Protein AF-0000000086528457 (afdb_homodimer)

Foldseek 3Di:
DPPPDPDALLQVLLVVVLVCDLVPVADAFGFDDDLVVSCVVSVHDSLSPLLNLLLCVVQPQWDADAQPGIGGHPCSNPPSPDSVQQAHRLLVLLVVLLVLLLQLQLLLLQQDDPVLLVLLVVLLVQLLVCLVVWHHSLVSVLVNSLSSNVSSPDVVSSVVNNVSSVSCPRNSNVLLVVLQDHSVLSVVLSVLSVQLSVCSVVSHSNSNSVSSSVSSVSVSVSSSCSPRPYNDD/DPPPDPDALLVVLLVVVLVCDLVPVADAFGFDPDLVVSCVVSVHDSLSPLLNLLLCVVQPQWDADAQPGIGGHPCSNPPSPDSVQQAHRLLVLLVVLLVLLLQLQLLLLQQDDPVLLVLLVVLLVQLLVCLVVWHHSLVSVLVNSLSSNVSSPDVVSSVVNNVSSVSCPRNSNVLLVVLQDHSVLSVVLSVLSVQLSVCSVVSHSNSNSVSSSVSSVSVSVSSSCSPRPHNDD

Organism: NCBI:txid488447

Sequence (466 aa):
MKSTEPKRLYQSVAAQIVALIRQGEFAIGERLPPERELALTLGVSRPSLREALIALEIGGQIEIRMGSGVYVRDTAADAVGPMATLGDSPSELMQARAAVEGSVAALAAARMTAAMLERLRRTVQRMKRLAEAGKSPVEADRQFHMLIAEAAGNSVLTRFVGELFDSRHDPIATAMRGHAENPQTWTAAVREHEDVLLALQAGDPIAAQTAIRAHLRASEARWIEGGLKADPDMKSTEPKRLYQSVAAQIVALIRQGEFAIGERLPPERELALTLGVSRPSLREALIALEIGGQIEIRMGSGVYVRDTAADAVGPMATLGDSPSELMQARAAVEGSVAALAAARMTAAMLERLRRTVQRMKRLAEAGKSPVEADRQFHMLIAEAAGNSVLTRFVGELFDSRHDPIATAMRGHAENPQTWTAAVREHEDVLLALQAGDPIAAQTAIRAHLRASEARWIEGGLKADPD

Nearest PDB structures (foldseek):
  9jpj-assembly2_D  TM=5.327E-01  e=5.223E-10  Achromobacter denitrificans NBRC 15125
  4p9f-assembly1_A  TM=5.935E-01  e=1.271E-08  Escherichia coli UMEA 3718-1
  9jpj-assembly2_C  TM=5.599E-01  e=1.542E-08  Achromobacter denitrificans NBRC 15125
  9jpl-assembly1_B  TM=8.697E-01  e=1.796E-05  Achromobacter denitrificans NBRC 15125
  4p9f-assembly1_B  TM=6.238E-01  e=2.204E-07  Escherichia coli UMEA 3718-1

Secondary structure (DSSP, 8-state):
--------HHHHHHHHHHHHHHTTSS-TTPBPPPHHHHHHHHT--HHHHHHHHHHHHHHTSEEEETTTEEEE-GGGGS----GGGG-S-HHHHHHHHHHHHHHHHHHHHTT--HHHHHHHHHHHHHHHHHHHTT---HHHHHHHHHHHHHHTT-HHHHHHHHHHHHGGGSHHHHHHHHTT-SHHHHHHHHHHHHHHHHHHHTT-HHHHHHHHHHHHHHHHHHHHHTT------/--------HHHHHHHHHHHHHHTTSS-TTPBPPPHHHHHHHHT--HHHHHHHHHHHHHHTSEEEETTTEEEE-GGGGS----GGGG-S-HHHHHHHHHHHHHHHHHHHHTT--HHHHHHHHHHHHHHHHHHHTT---HHHHHHHHHHHHHHTT-HHHHHHHHHHHHGGGSHHHHHHHHTT-SHHHHHHHHHHHHHHHHHHHTT-HHHHHHHHHHHHHHHHHHHHHSS------

Structure (mmCIF, N/CA/C/O backbone):
data_AF-0000000086528457-model_v1
#
loop_
_entity.id
_entity.type
_entity.pdbx_description
1 polymer 'FadR family transcriptional regulator'
#
loop_
_atom_site.group_PDB
_atom_site.id
_atom_site.type_symbol
_atom_site.label_atom_id
_atom_site.label_alt_id
_atom_site.label_comp_id
_atom_site.label_asym_id
_atom_site.label_entity_id
_atom_site.label_seq_id
_atom_site.pdbx_PDB_ins_code
_atom_site.Cartn_x
_atom_site.Cartn_y
_atom_site.Cartn_z
_atom_site.occupancy
_atom_site.B_iso_or_equiv
_atom_site.auth_seq_id
_atom_site.auth_comp_id
_atom_site.auth_asym_id
_atom_site.auth_atom_id
_atom_site.pdbx_PDB_model_num
ATOM 1 N N . MET A 1 1 ? 18.906 8.922 -15.633 1 23.92 1 MET A N 1
ATOM 2 C CA . MET A 1 1 ? 19.156 7.496 -15.422 1 23.92 1 MET A CA 1
ATOM 3 C C . MET A 1 1 ? 17.859 6.738 -15.219 1 23.92 1 MET A C 1
ATOM 5 O O . MET A 1 1 ? 17.078 7.055 -14.312 1 23.92 1 MET A O 1
ATOM 9 N N . LYS A 1 2 ? 17.297 6.141 -16.203 1 33.25 2 LYS A N 1
ATOM 10 C CA . LYS A 1 2 ? 16.016 5.449 -16.25 1 33.25 2 LYS A CA 1
ATOM 11 C C . LYS A 1 2 ? 15.891 4.438 -15.109 1 33.25 2 LYS A C 1
ATOM 13 O O . LYS A 1 2 ? 16.75 3.578 -14.938 1 33.25 2 LYS A O 1
ATOM 18 N N . SER A 1 3 ? 15.531 4.754 -13.992 1 39.88 3 SER A N 1
ATOM 19 C CA . SER A 1 3 ? 15.297 3.898 -12.836 1 39.88 3 SER A CA 1
ATOM 20 C C . SER A 1 3 ? 14.797 2.521 -13.258 1 39.88 3 SER A C 1
ATOM 22 O O . SER A 1 3 ? 13.695 2.391 -13.789 1 39.88 3 SER A O 1
ATOM 24 N N . THR A 1 4 ? 15.57 1.703 -13.836 1 40.81 4 THR A N 1
ATOM 25 C CA . THR A 1 4 ? 15.188 0.39 -14.344 1 40.81 4 THR A CA 1
ATOM 26 C C . THR A 1 4 ? 14.492 -0.427 -13.25 1 40.81 4 THR A C 1
ATOM 28 O O . THR A 1 4 ? 15.039 -0.622 -12.172 1 40.81 4 THR A O 1
ATOM 31 N N . GLU A 1 5 ? 13.266 -0.284 -13.148 1 50.72 5 GLU A N 1
ATOM 32 C CA . GLU A 1 5 ? 12.5 -1.122 -12.227 1 50.72 5 GLU A CA 1
ATOM 33 C C . GLU A 1 5 ? 13.07 -2.537 -12.164 1 50.72 5 GLU A C 1
ATOM 35 O O . GLU A 1 5 ? 13.438 -3.107 -13.195 1 50.72 5 GLU A O 1
ATOM 40 N N . PRO A 1 6 ? 13.68 -2.973 -11.07 1 54.28 6 PRO A N 1
ATOM 41 C CA . PRO A 1 6 ? 14.203 -4.336 -10.969 1 54.28 6 PRO A CA 1
ATOM 42 C C . PRO A 1 6 ? 13.312 -5.367 -11.648 1 54.28 6 PRO A C 1
ATOM 44 O O . PRO A 1 6 ? 12.086 -5.258 -11.594 1 54.28 6 PRO A O 1
ATOM 47 N N . LYS A 1 7 ? 13.859 -6.07 -12.523 1 63.34 7 LYS A N 1
ATOM 48 C CA . LYS A 1 7 ? 13.148 -7.105 -13.266 1 63.34 7 LYS A CA 1
ATOM 49 C C . LYS A 1 7 ? 12.438 -8.07 -12.328 1 63.34 7 LYS A C 1
ATOM 51 O O . LYS A 1 7 ? 13.023 -8.547 -11.352 1 63.34 7 LYS A O 1
ATOM 56 N N . ARG A 1 8 ? 11.188 -8.297 -12.617 1 80.69 8 ARG A N 1
ATOM 57 C CA . ARG A 1 8 ? 10.391 -9.266 -11.875 1 80.69 8 ARG A CA 1
ATOM 58 C C . ARG A 1 8 ? 10.906 -10.688 -12.094 1 80.69 8 ARG A C 1
ATOM 60 O O . ARG A 1 8 ? 11.344 -11.031 -13.195 1 80.69 8 ARG A O 1
ATOM 67 N N . LEU A 1 9 ? 10.969 -11.383 -11.125 1 83.75 9 LEU A N 1
ATOM 68 C CA . LEU A 1 9 ? 11.586 -12.711 -11.133 1 83.75 9 LEU A CA 1
ATOM 69 C C . LEU A 1 9 ? 11.047 -13.562 -12.273 1 83.75 9 LEU A C 1
ATOM 71 O O . LEU A 1 9 ? 11.805 -14.25 -12.953 1 83.75 9 LEU A O 1
ATOM 75 N N . TYR A 1 10 ? 9.75 -13.523 -12.516 1 88 10 TYR A N 1
ATOM 76 C CA . TYR A 1 10 ? 9.195 -14.391 -13.547 1 88 10 TYR A CA 1
ATOM 77 C C . TYR A 1 10 ? 9.727 -14.008 -14.93 1 88 10 TYR A C 1
ATOM 79 O O . TYR A 1 10 ? 9.82 -14.859 -15.812 1 88 10 TYR A O 1
ATOM 87 N N . GLN A 1 11 ? 10.141 -12.734 -15.094 1 87.75 11 GLN A N 1
ATOM 88 C CA . GLN A 1 11 ? 10.703 -12.289 -16.359 1 87.75 11 GLN A CA 1
ATOM 89 C C . GLN A 1 11 ? 12.07 -12.914 -16.609 1 87.75 11 GLN A C 1
ATOM 91 O O . GLN A 1 11 ? 12.383 -13.328 -17.719 1 87.75 11 GLN A O 1
ATOM 96 N N . SER A 1 12 ? 12.82 -12.953 -15.57 1 89.19 12 SER A N 1
ATOM 97 C CA . SER A 1 12 ? 14.133 -13.578 -15.672 1 89.19 12 SER A CA 1
ATOM 98 C C . SER A 1 12 ? 14.016 -15.078 -15.938 1 89.19 12 SER A C 1
ATOM 100 O O . SER A 1 12 ? 14.766 -15.633 -16.734 1 89.19 12 SER A O 1
ATOM 102 N N . VAL A 1 13 ? 13.125 -15.68 -15.305 1 92.19 13 VAL A N 1
ATOM 103 C CA . VAL A 1 13 ? 12.898 -17.109 -15.477 1 92.19 13 VAL A CA 1
ATOM 104 C C . VAL A 1 13 ? 12.438 -17.391 -16.906 1 92.19 13 VAL A C 1
ATOM 106 O O . VAL A 1 13 ? 12.93 -18.312 -17.547 1 92.19 13 VAL A O 1
ATOM 109 N N . ALA A 1 14 ? 11.555 -16.562 -17.391 1 91.06 14 ALA A N 1
ATOM 110 C CA . ALA A 1 14 ? 11.062 -16.688 -18.75 1 91.06 14 ALA A CA 1
ATOM 111 C C . ALA A 1 14 ? 12.195 -16.547 -19.766 1 91.06 14 ALA A C 1
ATOM 113 O O . ALA A 1 14 ? 12.289 -17.312 -20.734 1 91.06 14 ALA A O 1
ATOM 114 N N . ALA A 1 15 ? 13 -15.57 -19.5 1 89.5 15 ALA A N 1
ATOM 115 C CA . ALA A 1 15 ? 14.133 -15.328 -20.391 1 89.5 15 ALA A CA 1
ATOM 116 C C . ALA A 1 15 ? 15.086 -16.531 -20.406 1 89.5 15 ALA A C 1
ATOM 118 O O . ALA A 1 15 ? 15.641 -16.875 -21.438 1 89.5 15 ALA A O 1
ATOM 119 N N . GLN A 1 16 ? 15.258 -17.109 -19.312 1 91.25 16 GLN A N 1
ATOM 120 C CA . GLN A 1 16 ? 16.109 -18.281 -19.219 1 91.25 16 GLN A CA 1
ATOM 121 C C . GLN A 1 16 ? 15.531 -19.453 -20 1 91.25 16 GLN A C 1
ATOM 123 O O . GLN A 1 16 ? 16.266 -20.188 -20.672 1 91.25 16 GLN A O 1
ATOM 128 N N . ILE A 1 17 ? 14.328 -19.625 -19.891 1 91.94 17 ILE A N 1
ATOM 129 C CA . ILE A 1 17 ? 13.664 -20.703 -20.594 1 91.94 17 ILE A CA 1
ATOM 130 C C . ILE A 1 17 ? 13.797 -20.5 -22.094 1 91.94 17 ILE A C 1
ATOM 132 O O . ILE A 1 17 ? 14.125 -21.422 -22.844 1 91.94 17 ILE A O 1
ATOM 136 N N . VAL A 1 18 ? 13.602 -19.297 -22.516 1 90.56 18 VAL A N 1
ATOM 137 C CA . VAL A 1 18 ? 13.719 -18.969 -23.938 1 90.56 18 VAL A CA 1
ATOM 138 C C . VAL A 1 18 ? 15.148 -19.219 -24.406 1 90.56 18 VAL A C 1
ATOM 140 O O . VAL A 1 18 ? 15.359 -19.719 -25.516 1 90.56 18 VAL A O 1
ATOM 143 N N . ALA A 1 19 ? 16.047 -18.844 -23.594 1 90.5 19 ALA A N 1
ATOM 144 C CA . ALA A 1 19 ? 17.453 -19.078 -23.938 1 90.5 19 ALA A CA 1
ATOM 145 C C . ALA A 1 19 ? 17.734 -20.578 -24.109 1 90.5 19 ALA A C 1
ATOM 147 O O . ALA A 1 19 ? 18.453 -20.984 -25.016 1 90.5 19 ALA A O 1
ATOM 148 N N . LEU A 1 20 ? 17.156 -21.359 -23.266 1 89.88 20 LEU A N 1
ATOM 149 C CA . LEU A 1 20 ? 17.328 -22.812 -23.359 1 89.88 20 LEU A CA 1
ATOM 150 C C . LEU A 1 20 ? 16.672 -23.359 -24.625 1 89.88 20 LEU A C 1
ATOM 152 O O . LEU A 1 20 ? 17.203 -24.266 -25.25 1 89.88 20 LEU A O 1
ATOM 156 N N . ILE A 1 21 ? 15.625 -22.781 -24.984 1 88.75 21 ILE A N 1
ATOM 157 C CA . ILE A 1 21 ? 14.938 -23.172 -26.219 1 88.75 21 ILE A CA 1
ATOM 158 C C . ILE A 1 21 ? 15.805 -22.812 -27.422 1 88.75 21 ILE A C 1
ATOM 160 O O . ILE A 1 21 ? 16 -23.641 -28.312 1 88.75 21 ILE A O 1
ATOM 164 N N . ARG A 1 22 ? 16.328 -21.688 -27.375 1 88.38 22 ARG A N 1
ATOM 165 C CA . ARG A 1 22 ? 17.125 -21.188 -28.484 1 88.38 22 ARG A CA 1
ATOM 166 C C . ARG A 1 22 ? 18.422 -22 -28.625 1 88.38 22 ARG A C 1
ATOM 168 O O . ARG A 1 22 ? 18.906 -22.203 -29.75 1 88.38 22 ARG A O 1
ATOM 175 N N . GLN A 1 23 ? 18.906 -22.484 -27.594 1 90 23 GLN A N 1
ATOM 176 C CA . GLN A 1 23 ? 20.141 -23.281 -27.578 1 90 23 GLN A CA 1
ATOM 177 C C . GLN A 1 23 ? 19.875 -24.719 -27.969 1 90 23 GLN A C 1
ATOM 179 O O . GLN A 1 23 ? 20.797 -25.5 -28.156 1 90 23 GLN A O 1
ATOM 184 N N . GLY A 1 24 ? 18.609 -25.062 -28.109 1 87.75 24 GLY A N 1
ATOM 185 C CA . GLY A 1 24 ? 18.25 -26.391 -28.609 1 87.75 24 GLY A CA 1
ATOM 186 C C . GLY A 1 24 ? 18.047 -27.406 -27.5 1 87.75 24 GLY A C 1
ATOM 187 O O . GLY A 1 24 ? 17.859 -28.594 -27.766 1 87.75 24 GLY A O 1
ATOM 188 N N . GLU A 1 25 ? 18.094 -26.938 -26.297 1 90.5 25 GLU A N 1
ATOM 189 C CA . GLU A 1 25 ? 17.844 -27.859 -25.188 1 90.5 25 GLU A CA 1
ATOM 190 C C . GLU A 1 25 ? 16.406 -28.375 -25.188 1 90.5 25 GLU A C 1
ATOM 192 O O . GLU A 1 25 ? 16.141 -29.484 -24.75 1 90.5 25 GLU A O 1
ATOM 197 N N . PHE A 1 26 ? 15.562 -27.484 -25.625 1 90 26 PHE A N 1
ATOM 198 C CA . PHE A 1 26 ? 14.164 -27.828 -25.812 1 90 26 PHE A CA 1
ATOM 199 C C . PHE A 1 26 ? 13.742 -27.578 -27.266 1 90 26 PHE A C 1
ATOM 201 O O . PHE A 1 26 ? 13.688 -26.438 -27.703 1 90 26 PHE A O 1
ATOM 208 N N . ALA A 1 27 ? 13.398 -28.609 -27.922 1 88.75 27 ALA A N 1
ATOM 209 C CA . ALA A 1 27 ? 13.078 -28.484 -29.344 1 88.75 27 ALA A CA 1
ATOM 210 C C . ALA A 1 27 ? 11.648 -27.984 -29.547 1 88.75 27 ALA A C 1
ATOM 212 O O . ALA A 1 27 ? 10.797 -28.156 -28.672 1 88.75 27 ALA A O 1
ATOM 213 N N . ILE A 1 28 ? 11.422 -27.359 -30.688 1 89.62 28 ILE A N 1
ATOM 214 C CA . ILE A 1 28 ? 10.078 -26.938 -31.062 1 89.62 28 ILE A CA 1
ATOM 215 C C . ILE A 1 28 ? 9.141 -28.141 -31.062 1 89.62 28 ILE A C 1
ATOM 217 O O . ILE A 1 28 ? 9.477 -29.203 -31.594 1 89.62 28 ILE A O 1
ATOM 221 N N . GLY A 1 29 ? 8.078 -28 -30.422 1 91.69 29 GLY A N 1
ATOM 222 C CA . GLY A 1 29 ? 7.098 -29.062 -30.359 1 91.69 29 GLY A CA 1
ATOM 223 C C . GLY A 1 29 ? 7.336 -30.031 -29.219 1 91.69 29 GLY A C 1
ATOM 224 O O . GLY A 1 29 ? 6.453 -30.828 -28.875 1 91.69 29 GLY A O 1
ATOM 225 N N . GLU A 1 30 ? 8.406 -29.938 -28.578 1 92.44 30 GLU A N 1
ATOM 226 C CA . GLU A 1 30 ? 8.766 -30.859 -27.5 1 92.44 30 GLU A CA 1
ATOM 227 C C . GLU A 1 30 ? 8.117 -30.453 -26.188 1 92.44 30 GLU A C 1
ATOM 229 O O . GLU A 1 30 ? 7.93 -29.266 -25.922 1 92.44 30 GLU A O 1
ATOM 234 N N . ARG A 1 31 ? 7.859 -31.453 -25.438 1 94.06 31 ARG A N 1
ATOM 235 C CA . ARG A 1 31 ? 7.332 -31.234 -24.094 1 94.06 31 ARG A CA 1
ATOM 236 C C . ARG A 1 31 ? 8.445 -30.828 -23.125 1 94.06 31 ARG A C 1
ATOM 238 O O . ARG A 1 31 ? 9.5 -31.469 -23.094 1 94.06 31 ARG A O 1
ATOM 245 N N . LEU A 1 32 ? 8.172 -29.75 -22.469 1 94 32 LEU A N 1
ATOM 246 C CA . LEU A 1 32 ? 9.117 -29.375 -21.422 1 94 32 LEU A CA 1
ATOM 247 C C . LEU A 1 32 ? 9.094 -30.375 -20.266 1 94 32 LEU A C 1
ATOM 249 O O . LEU A 1 32 ? 8.102 -31.078 -20.078 1 94 32 LEU A O 1
ATOM 253 N N . PRO A 1 33 ? 10.195 -30.453 -19.547 1 92.94 33 PRO A N 1
ATOM 254 C CA . PRO A 1 33 ? 10.172 -31.297 -18.344 1 92.94 33 PRO A CA 1
ATOM 255 C C . PRO A 1 33 ? 9.047 -30.922 -17.391 1 92.94 33 PRO A C 1
ATOM 257 O O . PRO A 1 33 ? 8.531 -29.797 -17.438 1 92.94 33 PRO A O 1
ATOM 260 N N . PRO A 1 34 ? 8.695 -31.906 -16.516 1 91.25 34 PRO A N 1
ATOM 261 C CA . PRO A 1 34 ? 7.707 -31.578 -15.484 1 91.25 34 PRO A CA 1
ATOM 262 C C . PRO A 1 34 ? 8.102 -30.359 -14.656 1 91.25 34 PRO A C 1
ATOM 264 O O . PRO A 1 34 ? 9.289 -30.094 -14.461 1 91.25 34 PRO A O 1
ATOM 267 N N . GLU A 1 35 ? 7.094 -29.641 -14.195 1 89.81 35 GLU A N 1
ATOM 268 C CA . GLU A 1 35 ? 7.285 -28.391 -13.484 1 89.81 35 GLU A CA 1
ATOM 269 C C . GLU A 1 35 ? 8.273 -28.547 -12.328 1 89.81 35 GLU A C 1
ATOM 271 O O . GLU A 1 35 ? 9.141 -27.703 -12.117 1 89.81 35 GLU A O 1
ATOM 276 N N . ARG A 1 36 ? 8.117 -29.625 -11.57 1 90.31 36 ARG A N 1
ATOM 277 C CA . ARG A 1 36 ? 8.984 -29.859 -10.422 1 90.31 36 ARG A CA 1
ATOM 278 C C . ARG A 1 36 ? 10.445 -29.953 -10.852 1 90.31 36 ARG A C 1
ATOM 280 O O . ARG A 1 36 ? 11.32 -29.328 -10.234 1 90.31 36 ARG A O 1
ATOM 287 N N . GLU A 1 37 ? 10.68 -30.688 -11.883 1 93.31 37 GLU A N 1
ATOM 288 C CA . GLU A 1 37 ? 12.039 -30.859 -12.398 1 93.31 37 GLU A CA 1
ATOM 289 C C . GLU A 1 37 ? 12.578 -29.562 -13 1 93.31 37 GLU A C 1
ATOM 291 O O . GLU A 1 37 ? 13.734 -29.219 -12.781 1 93.31 37 GLU A O 1
ATOM 296 N N . LEU A 1 38 ? 11.781 -28.922 -13.766 1 93.94 38 LEU A N 1
ATOM 297 C CA . LEU A 1 38 ? 12.195 -27.688 -14.422 1 93.94 38 LEU A CA 1
ATOM 298 C C . LEU A 1 38 ? 12.516 -26.609 -13.391 1 93.94 38 LEU A C 1
ATOM 300 O O . LEU A 1 38 ? 13.477 -25.844 -13.555 1 93.94 38 LEU A O 1
ATOM 304 N N . ALA A 1 39 ? 11.664 -26.5 -12.32 1 94.25 39 ALA A N 1
ATOM 305 C CA . ALA A 1 39 ? 11.906 -25.547 -11.242 1 94.25 39 ALA A CA 1
ATOM 306 C C . ALA A 1 39 ? 13.25 -25.812 -10.562 1 94.25 39 ALA A C 1
ATOM 308 O O . ALA A 1 39 ? 13.992 -24.875 -10.273 1 94.25 39 ALA A O 1
ATOM 309 N N . LEU A 1 40 ? 13.578 -27.047 -10.359 1 93.5 40 LEU A N 1
ATOM 310 C CA . LEU A 1 40 ? 14.844 -27.438 -9.75 1 93.5 40 LEU A CA 1
ATOM 311 C C . LEU A 1 40 ? 16.016 -27.078 -10.656 1 93.5 40 LEU A C 1
ATOM 313 O O . LEU A 1 40 ? 17.031 -26.547 -10.18 1 93.5 40 LEU A O 1
ATOM 317 N N . THR A 1 41 ? 15.859 -27.359 -11.898 1 91.81 41 THR A N 1
ATOM 318 C CA . THR A 1 41 ? 16.906 -27.078 -12.875 1 91.81 41 THR A CA 1
ATOM 319 C C . THR A 1 41 ? 17.203 -25.594 -12.945 1 91.81 41 THR A C 1
ATOM 321 O O . THR A 1 41 ? 18.359 -25.188 -13.07 1 91.81 41 THR A O 1
ATOM 324 N N . LEU A 1 42 ? 16.203 -24.828 -12.852 1 94 42 LEU A N 1
ATOM 325 C CA . LEU A 1 42 ? 16.359 -23.391 -13.008 1 94 42 LEU A CA 1
ATOM 326 C C . LEU A 1 42 ? 16.641 -22.719 -11.664 1 94 42 LEU A C 1
ATOM 328 O O . LEU A 1 42 ? 16.969 -21.531 -11.609 1 94 42 LEU A O 1
ATOM 332 N N . GLY A 1 43 ? 16.422 -23.453 -10.578 1 93.69 43 GLY A N 1
ATOM 333 C CA . GLY A 1 43 ? 16.688 -22.938 -9.242 1 93.69 43 GLY A CA 1
ATOM 334 C C . GLY A 1 43 ? 15.641 -21.953 -8.75 1 93.69 43 GLY A C 1
ATOM 335 O O . GLY A 1 43 ? 15.977 -20.938 -8.125 1 93.69 43 GLY A O 1
ATOM 336 N N . VAL A 1 44 ? 14.391 -22.234 -9.102 1 92.94 44 VAL A N 1
ATOM 337 C CA . VAL A 1 44 ? 13.312 -21.328 -8.695 1 92.94 44 VAL A CA 1
ATOM 338 C C . VAL A 1 44 ? 12.172 -22.125 -8.078 1 92.94 44 VAL A C 1
ATOM 340 O O . VAL A 1 44 ? 12.148 -23.359 -8.164 1 92.94 44 VAL A O 1
ATOM 343 N N . SER A 1 45 ? 11.281 -21.375 -7.395 1 88.44 45 SER A N 1
ATOM 344 C CA . SER A 1 45 ? 10.102 -22.031 -6.824 1 88.44 45 SER A CA 1
ATOM 345 C C . SER A 1 45 ? 9.094 -22.391 -7.906 1 88.44 45 SER A C 1
ATOM 347 O O . SER A 1 45 ? 9.133 -21.844 -9.008 1 88.44 45 SER A O 1
ATOM 349 N N . ARG A 1 46 ? 8.281 -23.312 -7.582 1 88.31 46 ARG A N 1
ATOM 350 C CA . ARG A 1 46 ? 7.258 -23.734 -8.539 1 88.31 46 ARG A CA 1
ATOM 351 C C . ARG A 1 46 ? 6.32 -22.578 -8.883 1 88.31 46 ARG A C 1
ATOM 353 O O . ARG A 1 46 ? 5.984 -22.375 -10.047 1 88.31 46 ARG A O 1
ATOM 360 N N . PRO A 1 47 ? 5.957 -21.75 -7.93 1 85.75 47 PRO A N 1
ATOM 361 C CA . PRO A 1 47 ? 5.105 -20.609 -8.273 1 85.75 47 PRO A CA 1
ATOM 362 C C . PRO A 1 47 ? 5.781 -19.625 -9.227 1 85.75 47 PRO A C 1
ATOM 364 O O . PRO A 1 47 ? 5.152 -19.156 -10.18 1 85.75 47 PRO A O 1
ATOM 367 N N . SER A 1 48 ? 6.996 -19.375 -8.984 1 89.06 48 SER A N 1
ATOM 368 C CA . SER A 1 48 ? 7.734 -18.469 -9.867 1 89.06 48 SER A CA 1
ATOM 369 C C . SER A 1 48 ? 7.855 -19.047 -11.273 1 89.06 48 SER A C 1
ATOM 371 O O . SER A 1 48 ? 7.746 -18.328 -12.266 1 89.06 48 SER A O 1
ATOM 373 N N . LEU A 1 49 ? 8.109 -20.328 -11.344 1 91.56 49 LEU A N 1
ATOM 374 C CA . LEU A 1 49 ? 8.172 -21 -12.641 1 91.56 49 LEU A CA 1
ATOM 375 C C . LEU A 1 49 ? 6.836 -20.906 -13.367 1 91.56 49 LEU A C 1
ATOM 377 O O . LEU A 1 49 ? 6.797 -20.594 -14.562 1 91.56 49 LEU A O 1
ATOM 381 N N . ARG A 1 50 ? 5.812 -21.156 -12.688 1 88.06 50 ARG A N 1
ATOM 382 C CA . ARG A 1 50 ? 4.484 -21.125 -13.289 1 88.06 50 ARG A CA 1
ATOM 383 C C . ARG A 1 50 ? 4.176 -19.75 -13.867 1 88.06 50 ARG A C 1
ATOM 385 O O . ARG A 1 50 ? 3.6 -19.641 -14.953 1 88.06 50 ARG A O 1
ATOM 392 N N . GLU A 1 51 ? 4.477 -18.75 -13.141 1 90.38 51 GLU A N 1
ATOM 393 C CA . GLU A 1 51 ? 4.277 -17.391 -13.633 1 90.38 51 GLU A CA 1
ATOM 394 C C . GLU A 1 51 ? 5.055 -17.141 -14.922 1 90.38 51 GLU A C 1
ATOM 396 O O . GLU A 1 51 ? 4.547 -16.516 -15.852 1 90.38 51 GLU A O 1
ATOM 401 N N . ALA A 1 52 ? 6.211 -17.641 -14.93 1 90.94 52 ALA A N 1
ATOM 402 C CA . ALA A 1 52 ? 7.047 -17.5 -16.125 1 90.94 52 ALA A CA 1
ATOM 403 C C . ALA A 1 52 ? 6.449 -18.25 -17.312 1 90.94 52 ALA A C 1
ATOM 405 O O . ALA A 1 52 ? 6.445 -17.75 -18.438 1 90.94 52 ALA A O 1
ATOM 406 N N . LEU A 1 53 ? 6 -19.438 -17.031 1 90.5 53 LEU A N 1
ATOM 407 C CA . LEU A 1 53 ? 5.395 -20.266 -18.078 1 90.5 53 LEU A CA 1
ATOM 408 C C . LEU A 1 53 ? 4.141 -19.594 -18.625 1 90.5 53 LEU A C 1
ATOM 410 O O . LEU A 1 53 ? 3.9 -19.609 -19.828 1 90.5 53 LEU A O 1
ATOM 414 N N . ILE A 1 54 ? 3.396 -18.969 -17.781 1 88.69 54 ILE A N 1
ATOM 415 C CA . ILE A 1 54 ? 2.193 -18.266 -18.203 1 88.69 54 ILE A CA 1
ATOM 416 C C . ILE A 1 54 ? 2.576 -17.062 -19.047 1 88.69 54 ILE A C 1
ATOM 418 O O . ILE A 1 54 ? 1.946 -16.781 -20.078 1 88.69 54 ILE A O 1
ATOM 422 N N . ALA A 1 55 ? 3.555 -16.359 -18.594 1 89.5 55 ALA A N 1
ATOM 423 C CA . ALA A 1 55 ? 4.047 -15.234 -19.375 1 89.5 55 ALA A CA 1
ATOM 424 C C . ALA A 1 55 ? 4.461 -15.672 -20.781 1 89.5 55 ALA A C 1
ATOM 426 O O . ALA A 1 55 ? 4.145 -15.008 -21.766 1 89.5 55 ALA A O 1
ATOM 427 N N . LEU A 1 56 ? 5.125 -16.75 -20.859 1 90.56 56 LEU A N 1
ATOM 428 C CA . LEU A 1 56 ? 5.59 -17.266 -22.141 1 90.56 56 LEU A CA 1
ATOM 429 C C . LEU A 1 56 ? 4.418 -17.734 -22.984 1 90.56 56 LEU A C 1
ATOM 431 O O . LEU A 1 56 ? 4.457 -17.641 -24.219 1 90.56 56 LEU A O 1
ATOM 435 N N . GLU A 1 57 ? 3.473 -18.281 -22.328 1 89.56 57 GLU A N 1
ATOM 436 C CA . GLU A 1 57 ? 2.279 -18.688 -23.062 1 89.56 57 GLU A CA 1
ATOM 437 C C . GLU A 1 57 ? 1.561 -17.484 -23.672 1 89.56 57 GLU A C 1
ATOM 439 O O . GLU A 1 57 ? 1.142 -17.531 -24.828 1 89.56 57 GLU A O 1
ATOM 444 N N . ILE A 1 58 ? 1.442 -16.453 -22.922 1 86.62 58 ILE A N 1
ATOM 445 C CA . ILE A 1 58 ? 0.818 -15.227 -23.391 1 86.62 58 ILE A CA 1
ATOM 446 C C . ILE A 1 58 ? 1.599 -14.672 -24.578 1 86.62 58 ILE A C 1
ATOM 448 O O . ILE A 1 58 ? 1.008 -14.18 -25.547 1 86.62 58 ILE A O 1
ATOM 452 N N . GLY A 1 59 ? 2.889 -14.805 -24.484 1 86.5 59 GLY A N 1
ATOM 453 C CA . GLY A 1 59 ? 3.75 -14.336 -25.562 1 86.5 59 GLY A CA 1
ATOM 454 C C . GLY A 1 59 ? 3.766 -15.258 -26.766 1 86.5 59 GLY A C 1
ATOM 455 O O . GLY A 1 59 ? 4.285 -14.898 -27.828 1 86.5 59 GLY A O 1
ATOM 456 N N . GLY A 1 60 ? 3.305 -16.469 -26.578 1 88.12 60 GLY A N 1
ATOM 457 C CA . GLY A 1 60 ? 3.178 -17.391 -27.688 1 88.12 60 GLY A CA 1
ATOM 458 C C . GLY A 1 60 ? 4.363 -18.312 -27.828 1 88.12 60 GLY A C 1
ATOM 459 O O . GLY A 1 60 ? 4.473 -19.047 -28.812 1 88.12 60 GLY A O 1
ATOM 460 N N . GLN A 1 61 ? 5.215 -18.344 -26.891 1 89.88 61 GLN A N 1
ATOM 461 C CA . GLN A 1 61 ? 6.426 -19.156 -27 1 89.88 61 GLN A CA 1
ATOM 462 C C . GLN A 1 61 ? 6.148 -20.609 -26.625 1 89.88 61 GLN A C 1
ATOM 464 O O . GLN A 1 61 ? 6.852 -21.516 -27.062 1 89.88 61 GLN A O 1
ATOM 469 N N . ILE A 1 62 ? 5.164 -20.781 -25.75 1 91.69 62 ILE A N 1
ATOM 470 C CA . ILE A 1 62 ? 4.828 -22.141 -25.328 1 91.69 62 ILE A CA 1
ATOM 471 C C . ILE A 1 62 ? 3.309 -22.312 -25.297 1 91.69 62 ILE A C 1
ATOM 473 O O . ILE A 1 62 ? 2.568 -21.328 -25.453 1 91.69 62 ILE A O 1
ATOM 477 N N . GLU A 1 63 ? 2.906 -23.516 -25.188 1 90.5 63 GLU A N 1
ATOM 478 C CA . GLU A 1 63 ? 1.5 -23.875 -25.031 1 90.5 63 GLU A CA 1
ATOM 479 C C . GLU A 1 63 ? 1.303 -24.812 -23.828 1 90.5 63 GLU A C 1
ATOM 481 O O . GLU A 1 63 ? 1.972 -25.844 -23.719 1 90.5 63 GLU A O 1
ATOM 486 N N . ILE A 1 64 ? 0.49 -24.359 -23.016 1 87.31 64 ILE A N 1
ATOM 487 C CA . ILE A 1 64 ? 0.132 -25.188 -21.875 1 87.31 64 ILE A CA 1
ATOM 488 C C . ILE A 1 64 ? -1.1 -26.031 -22.219 1 87.31 64 ILE A C 1
ATOM 490 O O . ILE A 1 64 ? -2.145 -25.484 -22.594 1 87.31 64 ILE A O 1
ATOM 494 N N . ARG A 1 65 ? -0.964 -27.266 -22.172 1 84.25 65 ARG A N 1
ATOM 495 C CA . ARG A 1 65 ? -2.064 -28.203 -22.375 1 84.25 65 ARG A CA 1
ATOM 496 C C . ARG A 1 65 ? -2.43 -28.906 -21.062 1 84.25 65 ARG A C 1
ATOM 498 O O . ARG A 1 65 ? -1.69 -29.766 -20.578 1 84.25 65 ARG A O 1
ATOM 505 N N . MET A 1 66 ? -3.553 -28.484 -20.5 1 75.56 66 MET A N 1
ATOM 506 C CA . MET A 1 66 ? -3.996 -29 -19.203 1 75.56 66 MET A CA 1
ATOM 507 C C . MET A 1 66 ? -4.008 -30.531 -19.203 1 75.56 66 MET A C 1
ATOM 509 O O . MET A 1 66 ? -4.586 -31.141 -20.094 1 75.56 66 MET A O 1
ATOM 513 N N . GLY A 1 67 ? -3.301 -31.109 -18.25 1 76 67 GLY A N 1
ATOM 514 C CA . GLY A 1 67 ? -3.273 -32.562 -18.094 1 76 67 GLY A CA 1
ATOM 515 C C . GLY A 1 67 ? -2.205 -33.219 -18.938 1 76 67 GLY A C 1
ATOM 516 O O . GLY A 1 67 ? -1.967 -34.438 -18.812 1 76 67 GLY A O 1
ATOM 517 N N . SER A 1 68 ? -1.635 -32.469 -19.844 1 82.88 68 SER A N 1
ATOM 518 C CA . SER A 1 68 ? -0.658 -33.062 -20.75 1 82.88 68 SER A CA 1
ATOM 519 C C . SER A 1 68 ? 0.741 -32.531 -20.5 1 82.88 68 SER A C 1
ATOM 521 O O . SER A 1 68 ? 1.709 -33.281 -20.422 1 82.88 68 SER A O 1
ATOM 523 N N . GLY A 1 69 ? 0.769 -31.219 -20.375 1 88.5 69 GLY A N 1
ATOM 524 C CA . GLY A 1 69 ? 2.074 -30.609 -20.141 1 88.5 69 GLY A CA 1
ATOM 525 C C . GLY A 1 69 ? 2.281 -29.312 -20.891 1 88.5 69 GLY A C 1
ATOM 526 O O . GLY A 1 69 ? 1.315 -28.656 -21.297 1 88.5 69 GLY A O 1
ATOM 527 N N . VAL A 1 70 ? 3.553 -28.859 -20.953 1 92.44 70 VAL A N 1
ATOM 528 C CA . VAL A 1 70 ? 3.941 -27.609 -21.578 1 92.44 70 VAL A CA 1
ATOM 529 C C . VAL A 1 70 ? 4.781 -27.891 -22.828 1 92.44 70 VAL A C 1
ATOM 531 O O . VAL A 1 70 ? 5.758 -28.641 -22.766 1 92.44 70 VAL A O 1
ATOM 534 N N . TYR A 1 71 ? 4.387 -27.266 -23.938 1 93.81 71 TYR A N 1
ATOM 535 C CA . TYR A 1 71 ? 5.039 -27.562 -25.203 1 93.81 71 TYR A CA 1
ATOM 536 C C . TYR A 1 71 ? 5.641 -26.297 -25.812 1 93.81 71 TYR A C 1
ATOM 538 O O . TYR A 1 71 ? 5.031 -25.219 -25.766 1 93.81 71 TYR A O 1
ATOM 546 N N . VAL A 1 72 ? 6.844 -26.453 -26.422 1 94.5 72 VAL A N 1
ATOM 547 C CA . VAL A 1 72 ? 7.527 -25.328 -27.062 1 94.5 72 VAL A CA 1
ATOM 548 C C . VAL A 1 72 ? 6.891 -25.062 -28.422 1 94.5 72 VAL A C 1
ATOM 550 O O . VAL A 1 72 ? 6.648 -25.984 -29.203 1 94.5 72 VAL A O 1
ATOM 553 N N . ARG A 1 73 ? 6.652 -23.734 -28.641 1 92.69 73 ARG A N 1
ATOM 554 C CA . ARG A 1 73 ? 6.074 -23.359 -29.922 1 92.69 73 ARG A CA 1
ATOM 555 C C . ARG A 1 73 ? 7.156 -22.906 -30.891 1 92.69 73 ARG A C 1
ATOM 557 O O . ARG A 1 73 ? 8.305 -22.688 -30.5 1 92.69 73 ARG A O 1
ATOM 564 N N . ASP A 1 74 ? 6.746 -22.828 -32.156 1 86.25 74 ASP A N 1
ATOM 565 C CA . ASP A 1 74 ? 7.676 -22.469 -33.219 1 86.25 74 ASP A CA 1
ATOM 566 C C . ASP A 1 74 ? 8.133 -21.016 -33.062 1 86.25 74 ASP A C 1
ATOM 568 O O . ASP A 1 74 ? 9.203 -20.656 -33.562 1 86.25 74 ASP A O 1
ATOM 572 N N . THR A 1 75 ? 7.422 -20.203 -32.344 1 76 75 THR A N 1
ATOM 573 C CA . THR A 1 75 ? 7.742 -18.797 -32.156 1 76 75 THR A CA 1
ATOM 574 C C . THR A 1 75 ? 8.648 -18.594 -30.938 1 76 75 THR A C 1
ATOM 576 O O . THR A 1 75 ? 8.961 -17.453 -30.578 1 76 75 THR A O 1
ATOM 579 N N . ALA A 1 76 ? 9 -19.672 -30.406 1 71.88 76 ALA A N 1
ATOM 580 C CA . ALA A 1 76 ? 9.695 -19.625 -29.125 1 71.88 76 ALA A CA 1
ATOM 581 C C . ALA A 1 76 ? 11.023 -18.891 -29.25 1 71.88 76 ALA A C 1
ATOM 583 O O . ALA A 1 76 ? 11.508 -18.297 -28.281 1 71.88 76 ALA A O 1
ATOM 584 N N . ALA A 1 77 ? 11.438 -18.969 -30.453 1 67.62 77 ALA A N 1
ATOM 585 C CA . ALA A 1 77 ? 12.742 -18.359 -30.672 1 67.62 77 ALA A CA 1
ATOM 586 C C . ALA A 1 77 ? 12.617 -16.844 -30.891 1 67.62 77 ALA A C 1
ATOM 588 O O . ALA A 1 77 ? 13.617 -16.125 -30.859 1 67.62 77 ALA A O 1
ATOM 589 N N . ASP A 1 78 ? 11.406 -16.438 -30.984 1 64.88 78 ASP A N 1
ATOM 590 C CA . ASP A 1 78 ? 11.203 -15.008 -31.219 1 64.88 78 ASP A CA 1
ATOM 591 C C . ASP A 1 78 ? 11.461 -14.203 -29.938 1 64.88 78 ASP A C 1
ATOM 593 O O . ASP A 1 78 ? 11.453 -14.766 -28.844 1 64.88 78 ASP A O 1
ATOM 597 N N . ALA A 1 79 ? 11.828 -12.992 -30.125 1 61.75 79 ALA A N 1
ATOM 598 C CA . ALA A 1 79 ? 12.078 -12.117 -28.969 1 61.75 79 ALA A CA 1
ATOM 599 C C . ALA A 1 79 ? 10.852 -12.047 -28.062 1 61.75 79 ALA A C 1
ATOM 601 O O . ALA A 1 79 ? 9.719 -11.984 -28.547 1 61.75 79 ALA A O 1
ATOM 602 N N . VAL A 1 80 ? 11.078 -12.555 -26.875 1 62.41 80 VAL A N 1
ATOM 603 C CA . VAL A 1 80 ? 10.008 -12.43 -25.891 1 62.41 80 VAL A CA 1
ATOM 604 C C . VAL A 1 80 ? 9.539 -10.977 -25.828 1 62.41 80 VAL A C 1
ATOM 606 O O . VAL A 1 80 ? 10.352 -10.062 -25.672 1 62.41 80 VAL A O 1
ATOM 609 N N . GLY A 1 81 ? 8.43 -10.664 -26.375 1 59.53 81 GLY A N 1
ATOM 610 C CA . GLY A 1 81 ? 7.914 -9.312 -26.234 1 59.53 81 GLY A CA 1
ATOM 611 C C . GLY A 1 81 ? 8.078 -8.75 -24.844 1 59.53 81 GLY A C 1
ATOM 612 O O . GLY A 1 81 ? 8.508 -9.453 -23.922 1 59.53 81 GLY A O 1
ATOM 613 N N . PRO A 1 82 ? 7.914 -7.492 -24.75 1 63.19 82 PRO A N 1
ATOM 614 C CA . PRO A 1 82 ? 8.094 -6.824 -23.453 1 63.19 82 PRO A CA 1
ATOM 615 C C . PRO A 1 82 ? 7.215 -7.418 -22.359 1 63.19 82 PRO A C 1
ATOM 617 O O . PRO A 1 82 ? 5.988 -7.289 -22.406 1 63.19 82 PRO A O 1
ATOM 620 N N . MET A 1 83 ? 7.762 -8.305 -21.641 1 67.56 83 MET A N 1
ATOM 621 C CA . MET A 1 83 ? 7.082 -8.961 -20.531 1 67.56 83 MET A CA 1
ATOM 622 C C . MET A 1 83 ? 6.695 -7.949 -19.453 1 67.56 83 MET A C 1
ATOM 624 O O . MET A 1 83 ? 5.824 -8.219 -18.625 1 67.56 83 MET A O 1
ATOM 628 N N . ALA A 1 84 ? 7.277 -6.84 -19.562 1 62.69 84 ALA A N 1
ATOM 629 C CA . ALA A 1 84 ? 7.027 -5.797 -18.578 1 62.69 84 ALA A CA 1
ATOM 630 C C . ALA A 1 84 ? 5.551 -5.426 -18.531 1 62.69 84 ALA A C 1
ATOM 632 O O . ALA A 1 84 ? 5.047 -4.984 -17.5 1 62.69 84 ALA A O 1
ATOM 633 N N . THR A 1 85 ? 4.926 -5.75 -19.484 1 71.19 85 THR A N 1
ATOM 634 C CA . THR A 1 85 ? 3.543 -5.309 -19.609 1 71.19 85 THR A CA 1
ATOM 635 C C . THR A 1 85 ? 2.582 -6.371 -19.078 1 71.19 85 THR A C 1
ATOM 637 O O . THR A 1 85 ? 1.372 -6.148 -19.016 1 71.19 85 THR A O 1
ATOM 640 N N . LEU A 1 86 ? 3.164 -7.375 -18.641 1 84 86 LEU A N 1
ATOM 641 C CA . LEU A 1 86 ? 2.289 -8.477 -18.25 1 84 86 LEU A CA 1
ATOM 642 C C . LEU A 1 86 ? 1.815 -8.305 -16.812 1 84 86 LEU A C 1
ATOM 644 O O . LEU A 1 86 ? 0.861 -8.961 -16.391 1 84 86 LEU A O 1
ATOM 648 N N . GLY A 1 87 ? 2.436 -7.43 -16.109 1 86.5 87 GLY A N 1
ATOM 649 C CA . GLY A 1 87 ? 1.928 -7.078 -14.789 1 86.5 87 GLY A CA 1
ATOM 650 C C . GLY A 1 87 ? 2.758 -7.648 -13.656 1 86.5 87 GLY A C 1
ATOM 651 O O . GLY A 1 87 ? 3.875 -8.125 -13.883 1 86.5 87 GLY A O 1
ATOM 652 N N . ASP A 1 88 ? 2.195 -7.625 -12.492 1 88.69 88 ASP A N 1
ATOM 653 C CA . ASP A 1 88 ? 2.857 -8.07 -11.273 1 88.69 88 ASP A CA 1
ATOM 654 C C . ASP A 1 88 ? 2.836 -9.594 -11.164 1 88.69 88 ASP A C 1
ATOM 656 O O . ASP A 1 88 ? 1.969 -10.25 -11.742 1 88.69 88 ASP A O 1
ATOM 660 N N . SER A 1 89 ? 3.838 -10.094 -10.461 1 89.94 89 SER A N 1
ATOM 661 C CA . SER A 1 89 ? 3.736 -11.477 -10 1 89.94 89 SER A CA 1
ATOM 662 C C . SER A 1 89 ? 2.453 -11.711 -9.211 1 89.94 89 SER A C 1
ATOM 664 O O . SER A 1 89 ? 2.199 -11.023 -8.219 1 89.94 89 SER A O 1
ATOM 666 N N . PRO A 1 90 ? 1.652 -12.617 -9.688 1 90.94 90 PRO A N 1
ATOM 667 C CA . PRO A 1 90 ? 0.406 -12.875 -8.961 1 90.94 90 PRO A CA 1
ATOM 668 C C . PRO A 1 90 ? 0.64 -13.266 -7.504 1 90.94 90 PRO A C 1
ATOM 670 O O . PRO A 1 90 ? -0.12 -12.859 -6.621 1 90.94 90 PRO A O 1
ATOM 673 N N . SER A 1 91 ? 1.653 -14.07 -7.301 1 92.06 91 SER A N 1
ATOM 674 C CA . SER A 1 91 ? 1.963 -14.453 -5.93 1 92.06 91 SER A CA 1
ATOM 675 C C . SER A 1 91 ? 2.381 -13.25 -5.094 1 92.06 91 SER A C 1
ATOM 677 O O . SER A 1 91 ? 1.927 -13.086 -3.959 1 92.06 91 SER A O 1
ATOM 679 N N . GLU A 1 92 ? 3.232 -12.43 -5.629 1 93.44 92 GLU A N 1
ATOM 680 C CA . GLU A 1 92 ? 3.652 -11.227 -4.918 1 93.44 92 GLU A CA 1
ATOM 681 C C . GLU A 1 92 ? 2.477 -10.273 -4.695 1 93.44 92 GLU A C 1
ATOM 683 O O . GLU A 1 92 ? 2.398 -9.609 -3.662 1 93.44 92 GLU A O 1
ATOM 688 N N . LEU A 1 93 ? 1.634 -10.234 -5.715 1 95.25 93 LEU A N 1
ATOM 689 C CA . LEU A 1 93 ? 0.437 -9.406 -5.594 1 95.25 93 LEU A CA 1
ATOM 690 C C . LEU A 1 93 ? -0.412 -9.852 -4.406 1 95.25 93 LEU A C 1
ATOM 692 O O . LEU A 1 93 ? -0.799 -9.023 -3.576 1 95.25 93 LEU A O 1
ATOM 696 N N . MET A 1 94 ? -0.669 -11.125 -4.285 1 95.88 94 MET A N 1
ATOM 697 C CA . MET A 1 94 ? -1.519 -11.648 -3.217 1 95.88 94 MET A CA 1
ATOM 698 C C . MET A 1 94 ? -0.845 -11.484 -1.858 1 95.88 94 MET A C 1
ATOM 700 O O . MET A 1 94 ? -1.511 -11.195 -0.862 1 95.88 94 MET A O 1
ATOM 704 N N . GLN A 1 95 ? 0.441 -11.625 -1.855 1 95.88 95 GLN A N 1
ATOM 705 C CA . GLN A 1 95 ? 1.189 -11.414 -0.62 1 95.88 95 GLN A CA 1
ATOM 706 C C . GLN A 1 95 ? 1.148 -9.953 -0.193 1 95.88 95 GLN A C 1
ATOM 708 O O . GLN A 1 95 ? 1.018 -9.648 0.995 1 95.88 95 GLN A O 1
ATOM 713 N N . ALA A 1 96 ? 1.296 -9.102 -1.114 1 97.69 96 ALA A N 1
ATOM 714 C CA . ALA A 1 96 ? 1.193 -7.668 -0.831 1 97.69 96 ALA A CA 1
ATOM 715 C C . ALA A 1 96 ? -0.198 -7.309 -0.317 1 97.69 96 ALA A C 1
ATOM 717 O O . ALA A 1 96 ? -0.335 -6.543 0.638 1 97.69 96 ALA A O 1
ATOM 718 N N . ARG A 1 97 ? -1.217 -7.848 -0.96 1 98.38 97 ARG A N 1
ATOM 719 C CA . ARG A 1 97 ? -2.582 -7.633 -0.489 1 98.38 97 ARG A CA 1
ATOM 720 C C . ARG A 1 97 ? -2.74 -8.102 0.955 1 98.38 97 ARG A C 1
ATOM 722 O O . ARG A 1 97 ? -3.328 -7.398 1.778 1 98.38 97 ARG A O 1
ATOM 729 N N . ALA A 1 98 ? -2.195 -9.273 1.201 1 98.31 98 ALA A N 1
ATOM 730 C CA . ALA A 1 98 ? -2.299 -9.797 2.561 1 98.31 98 ALA A CA 1
ATOM 731 C C . ALA A 1 98 ? -1.658 -8.844 3.564 1 98.31 98 ALA A C 1
ATOM 733 O O . ALA A 1 98 ? -2.217 -8.594 4.637 1 98.31 98 ALA A O 1
ATOM 734 N N . ALA A 1 99 ? -0.552 -8.328 3.238 1 97.44 99 ALA A N 1
ATOM 735 C CA . ALA A 1 99 ? 0.171 -7.426 4.129 1 97.44 99 ALA A CA 1
ATOM 736 C C . ALA A 1 99 ? -0.599 -6.125 4.336 1 97.44 99 ALA A C 1
ATOM 738 O O . ALA A 1 99 ? -0.842 -5.711 5.469 1 97.44 99 ALA A O 1
ATOM 739 N N . VAL A 1 100 ? -1.032 -5.52 3.287 1 98.06 100 VAL A N 1
ATOM 740 C CA . VAL A 1 100 ? -1.677 -4.211 3.334 1 98.06 100 VAL A CA 1
ATOM 741 C C . VAL A 1 100 ? -3.088 -4.352 3.902 1 98.06 100 VAL A C 1
ATOM 743 O O . VAL A 1 100 ? -3.467 -3.621 4.824 1 98.06 100 VAL A O 1
ATOM 746 N N . GLU A 1 101 ? -3.844 -5.293 3.375 1 98.62 101 GLU A N 1
ATOM 747 C CA . GLU A 1 101 ? -5.234 -5.434 3.793 1 98.62 101 GLU A CA 1
ATOM 748 C C . GLU A 1 101 ? -5.332 -5.957 5.223 1 98.62 101 GLU A C 1
ATOM 750 O O . GLU A 1 101 ? -6.324 -5.723 5.91 1 98.62 101 GLU A O 1
ATOM 755 N N . GLY A 1 102 ? -4.289 -6.703 5.625 1 98.25 102 GLY A N 1
ATOM 756 C CA . GLY A 1 102 ? -4.246 -7.047 7.035 1 98.25 102 GLY A CA 1
ATOM 757 C C . GLY A 1 102 ? -4.227 -5.832 7.945 1 98.25 102 GLY A C 1
ATOM 758 O O . GLY A 1 102 ? -4.98 -5.766 8.922 1 98.25 102 GLY A O 1
ATOM 759 N N . SER A 1 103 ? -3.377 -4.91 7.641 1 97.12 103 SER A N 1
ATOM 760 C CA . SER A 1 103 ? -3.309 -3.674 8.414 1 97.12 103 SER A CA 1
ATOM 761 C C . SER A 1 103 ? -4.617 -2.896 8.328 1 97.12 103 SER A C 1
ATOM 763 O O . SER A 1 103 ? -5.094 -2.361 9.328 1 97.12 103 SER A O 1
ATOM 765 N N . VAL A 1 104 ? -5.16 -2.855 7.176 1 98.31 104 VAL A N 1
ATOM 766 C CA . VAL A 1 104 ? -6.398 -2.129 6.918 1 98.31 104 VAL A CA 1
ATOM 767 C C . VAL A 1 104 ? -7.543 -2.752 7.715 1 98.31 104 VAL A C 1
ATOM 769 O O . VAL A 1 104 ? -8.352 -2.039 8.312 1 98.31 104 VAL A O 1
ATOM 772 N N . ALA A 1 105 ? -7.594 -4.059 7.746 1 98.69 105 ALA A N 1
ATOM 773 C CA . ALA A 1 105 ? -8.648 -4.754 8.477 1 98.69 105 ALA A CA 1
ATOM 774 C C . ALA A 1 105 ? -8.547 -4.488 9.977 1 98.69 105 ALA A C 1
ATOM 776 O O . ALA A 1 105 ? -9.562 -4.324 10.656 1 98.69 105 ALA A O 1
ATOM 777 N N . ALA A 1 106 ? -7.352 -4.469 10.477 1 97.75 106 ALA A N 1
ATOM 778 C CA . ALA A 1 106 ? -7.156 -4.16 11.891 1 97.75 106 ALA A CA 1
ATOM 779 C C . ALA A 1 106 ? -7.672 -2.764 12.227 1 97.75 106 ALA A C 1
ATOM 781 O O . ALA A 1 106 ? -8.375 -2.578 13.219 1 97.75 106 ALA A O 1
ATOM 782 N N . LEU A 1 107 ? -7.312 -1.812 11.414 1 96.81 107 LEU A N 1
ATOM 783 C CA . LEU A 1 107 ? -7.777 -0.443 11.609 1 96.81 107 LEU A CA 1
ATOM 784 C C . LEU A 1 107 ? -9.297 -0.366 11.508 1 96.81 107 LEU A C 1
ATOM 786 O O . LEU A 1 107 ? -9.945 0.311 12.312 1 96.81 107 LEU A O 1
ATOM 790 N N . ALA A 1 108 ? -9.852 -1.033 10.539 1 98.25 108 ALA A N 1
ATOM 791 C CA . ALA A 1 108 ? -11.289 -1.016 10.281 1 98.25 108 ALA A CA 1
ATOM 792 C C . ALA A 1 108 ? -12.062 -1.619 11.445 1 98.25 108 ALA A C 1
ATOM 794 O O . ALA A 1 108 ? -13.141 -1.139 11.797 1 98.25 108 ALA A O 1
ATOM 795 N N . ALA A 1 109 ? -11.523 -2.666 12.016 1 98.12 109 ALA A N 1
ATOM 796 C CA . ALA A 1 109 ? -12.195 -3.367 13.102 1 98.12 109 ALA A CA 1
ATOM 797 C C . ALA A 1 109 ? -12.5 -2.418 14.258 1 98.12 109 ALA A C 1
ATOM 799 O O . ALA A 1 109 ? -13.547 -2.533 14.906 1 98.12 109 ALA A O 1
ATOM 800 N N . ALA A 1 110 ? -11.617 -1.484 14.469 1 94.44 110 ALA A N 1
ATOM 801 C CA . ALA A 1 110 ? -11.742 -0.546 15.578 1 94.44 110 ALA A CA 1
ATOM 802 C C . ALA A 1 110 ? -12.781 0.528 15.273 1 94.44 110 ALA A C 1
ATOM 804 O O . ALA A 1 110 ? -13.227 1.247 16.172 1 94.44 110 ALA A O 1
ATOM 805 N N . ARG A 1 111 ? -13.258 0.553 14.07 1 94.88 111 ARG A N 1
ATOM 806 C CA . ARG A 1 111 ? -14.102 1.666 13.648 1 94.88 111 ARG A CA 1
ATOM 807 C C . ARG A 1 111 ? -15.414 1.165 13.07 1 94.88 111 ARG A C 1
ATOM 809 O O . ARG A 1 111 ? -16.188 1.943 12.508 1 94.88 111 ARG A O 1
ATOM 816 N N . MET A 1 112 ? -15.656 -0.04 13.164 1 95.75 112 MET A N 1
ATOM 817 C CA . MET A 1 112 ? -16.812 -0.636 12.508 1 95.75 112 MET A CA 1
ATOM 818 C C . MET A 1 112 ? -18.109 -0.099 13.102 1 95.75 112 MET A C 1
ATOM 820 O O . MET A 1 112 ? -18.234 0.054 14.32 1 95.75 112 MET A O 1
ATOM 824 N N . THR A 1 113 ? -19.016 0.253 12.25 1 96.56 113 THR A N 1
ATOM 825 C CA . THR A 1 113 ? -20.359 0.632 12.641 1 96.56 113 THR A CA 1
ATOM 826 C C . THR A 1 113 ? -21.359 -0.439 12.227 1 96.56 113 THR A C 1
ATOM 828 O 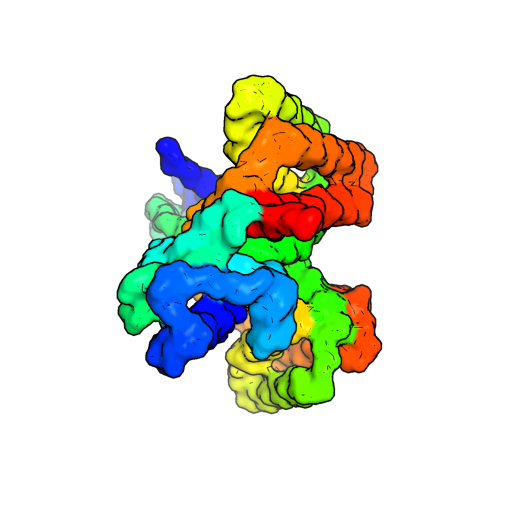O . THR A 1 113 ? -21.062 -1.289 11.383 1 96.56 113 THR A O 1
ATOM 831 N N . ALA A 1 114 ? -22.547 -0.307 12.797 1 97.19 114 ALA A N 1
ATOM 832 C CA . ALA A 1 114 ? -23.609 -1.241 12.438 1 97.19 114 ALA A CA 1
ATOM 833 C C . ALA A 1 114 ? -23.969 -1.124 10.953 1 97.19 114 ALA A C 1
ATOM 835 O O . ALA A 1 114 ? -24.219 -2.131 10.297 1 97.19 114 ALA A O 1
ATOM 836 N N . ALA A 1 115 ? -23.891 0.039 10.477 1 97.69 115 ALA A N 1
ATOM 837 C CA . ALA A 1 115 ? -24.234 0.28 9.078 1 97.69 115 ALA A CA 1
ATOM 838 C C . ALA A 1 115 ? -23.203 -0.35 8.148 1 97.69 115 ALA A C 1
ATOM 840 O O . ALA A 1 115 ? -23.547 -0.96 7.133 1 97.69 115 ALA A O 1
ATOM 841 N N . MET A 1 116 ? -21.984 -0.212 8.469 1 97.56 116 MET A N 1
ATOM 842 C CA . MET A 1 116 ? -20.922 -0.787 7.648 1 97.56 116 MET A CA 1
ATOM 843 C C . MET A 1 116 ? -20.969 -2.311 7.684 1 97.56 116 MET A C 1
ATOM 845 O O . MET A 1 116 ? -20.797 -2.967 6.66 1 97.56 116 MET A O 1
ATOM 849 N N . LEU A 1 117 ? -21.25 -2.834 8.875 1 98.31 117 LEU A N 1
ATOM 850 C CA . LEU A 1 117 ? -21.344 -4.281 9.023 1 98.31 117 LEU A CA 1
ATOM 851 C C . LEU A 1 117 ? -22.484 -4.84 8.188 1 98.31 117 LEU A C 1
ATOM 853 O O . LEU A 1 117 ? -22.359 -5.91 7.59 1 98.31 117 LEU A O 1
ATOM 857 N N . GLU A 1 118 ? -23.531 -4.102 8.164 1 98.5 118 GLU A N 1
ATOM 858 C CA . GLU A 1 118 ? -24.672 -4.535 7.355 1 98.5 118 GLU A CA 1
ATOM 859 C C . GLU A 1 118 ? -24.328 -4.516 5.867 1 98.5 118 GLU A C 1
ATOM 861 O O . GLU A 1 118 ? -24.703 -5.43 5.129 1 98.5 118 GLU A O 1
ATOM 866 N N . ARG A 1 119 ? -23.641 -3.514 5.402 1 98.5 119 ARG A N 1
ATOM 867 C CA . ARG A 1 119 ? -23.203 -3.449 4.012 1 98.5 119 ARG A CA 1
ATOM 868 C C . ARG A 1 119 ? -22.266 -4.602 3.678 1 98.5 119 ARG A C 1
ATOM 870 O O . ARG A 1 119 ? -22.359 -5.195 2.6 1 98.5 119 ARG A O 1
ATOM 877 N N . LEU A 1 120 ? -21.406 -4.938 4.598 1 98.75 120 LEU A N 1
ATOM 878 C CA . LEU A 1 120 ? -20.469 -6.051 4.41 1 98.75 120 LEU A CA 1
ATOM 879 C C . LEU A 1 120 ? -21.234 -7.375 4.328 1 98.75 120 LEU A C 1
ATOM 881 O O . LEU A 1 120 ? -20.938 -8.203 3.463 1 98.75 120 LEU A O 1
ATOM 885 N N . ARG A 1 121 ? -22.172 -7.523 5.211 1 98.62 121 ARG A N 1
ATOM 886 C CA . ARG A 1 121 ? -22.969 -8.742 5.211 1 98.62 121 ARG A CA 1
ATOM 887 C C . ARG A 1 121 ? -23.703 -8.914 3.881 1 98.62 121 ARG A C 1
ATOM 889 O O . ARG A 1 121 ? -23.719 -10.016 3.318 1 98.62 121 ARG A O 1
ATOM 896 N N . ARG A 1 122 ? -24.25 -7.844 3.369 1 98.62 122 ARG A N 1
ATOM 897 C CA . ARG A 1 122 ? -24.969 -7.887 2.098 1 98.62 122 ARG A CA 1
ATOM 898 C C . ARG A 1 122 ? -24.031 -8.242 0.952 1 98.62 122 ARG A C 1
ATOM 900 O O . ARG A 1 122 ? -24.422 -8.953 0.023 1 98.62 122 ARG A O 1
ATOM 907 N N . THR A 1 123 ? -22.859 -7.766 1.008 1 98.5 123 THR A N 1
ATOM 908 C CA . THR A 1 123 ? -21.875 -8.047 -0.03 1 98.5 123 THR A CA 1
ATOM 909 C C . THR A 1 123 ? -21.5 -9.523 -0.026 1 98.5 123 THR A C 1
ATOM 911 O O . THR A 1 123 ? -21.359 -10.141 -1.086 1 98.5 123 THR A O 1
ATOM 914 N N . VAL A 1 124 ? -21.344 -10.117 1.182 1 98.56 124 VAL A N 1
ATOM 915 C CA . VAL A 1 124 ? -21.016 -11.531 1.303 1 98.56 124 VAL A CA 1
ATOM 916 C C . VAL A 1 124 ? -22.172 -12.375 0.779 1 98.56 124 VAL A C 1
ATOM 918 O O . VAL A 1 124 ? -21.953 -13.359 0.062 1 98.56 124 VAL A O 1
ATOM 921 N N . GLN A 1 125 ? -23.375 -11.953 1.089 1 98.44 125 GLN A N 1
ATOM 922 C CA . GLN A 1 125 ? -24.547 -12.656 0.599 1 98.44 125 GLN A CA 1
ATOM 923 C C . GLN A 1 125 ? -24.641 -12.602 -0.924 1 98.44 125 GLN A C 1
ATOM 925 O O . GLN A 1 125 ? -25 -13.594 -1.567 1 98.44 125 GLN A O 1
ATOM 930 N N . ARG A 1 126 ? -24.328 -11.461 -1.452 1 98.44 126 ARG A N 1
ATOM 931 C CA . ARG A 1 126 ? -24.312 -11.305 -2.904 1 98.44 126 ARG A CA 1
ATOM 932 C C . ARG A 1 126 ? -23.281 -12.234 -3.539 1 98.44 126 ARG A C 1
ATOM 934 O O . ARG A 1 126 ? -23.547 -12.859 -4.562 1 98.44 126 ARG A O 1
ATOM 941 N N . MET A 1 127 ? -22.094 -12.359 -2.936 1 98 127 MET A N 1
ATOM 942 C CA . MET A 1 127 ? -21.078 -13.273 -3.43 1 98 127 MET A CA 1
ATOM 943 C C . MET A 1 127 ? -21.578 -14.711 -3.428 1 98 127 MET A C 1
ATOM 945 O O . MET A 1 127 ? -21.375 -15.445 -4.395 1 98 127 MET A O 1
ATOM 949 N N . LYS A 1 128 ? -22.203 -15.07 -2.334 1 97.06 128 LYS A N 1
ATOM 950 C CA . LYS A 1 128 ? -22.734 -16.422 -2.189 1 97.06 128 LYS A CA 1
ATOM 951 C C . LYS A 1 128 ? -23.75 -16.734 -3.275 1 97.06 128 LYS A C 1
ATOM 953 O O . LYS A 1 128 ? -23.688 -17.781 -3.93 1 97.06 128 LYS A O 1
ATOM 958 N N . ARG A 1 129 ? -24.656 -15.805 -3.514 1 97.31 129 ARG A N 1
ATOM 959 C CA . ARG A 1 129 ? -25.719 -15.992 -4.512 1 97.31 129 ARG A CA 1
ATOM 960 C C . ARG A 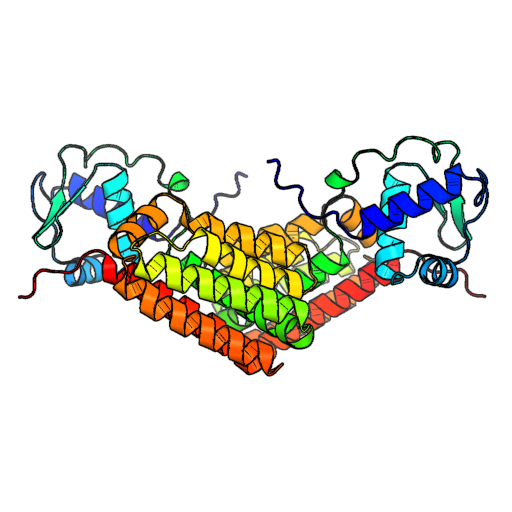1 129 ? -25.125 -16.125 -5.91 1 97.31 129 ARG A C 1
ATOM 962 O O . ARG A 1 129 ? -25.531 -16.984 -6.688 1 97.31 129 ARG A O 1
ATOM 969 N N . LEU A 1 130 ? -24.188 -15.273 -6.227 1 96.38 130 LEU A N 1
ATOM 970 C CA . LEU A 1 130 ? -23.562 -15.297 -7.543 1 96.38 130 LEU A CA 1
ATOM 971 C C . LEU A 1 130 ? -22.797 -16.594 -7.758 1 96.38 130 LEU A C 1
ATOM 973 O O . LEU A 1 130 ? -22.922 -17.234 -8.805 1 96.38 130 LEU A O 1
ATOM 977 N N . ALA A 1 131 ? -22.078 -17.016 -6.734 1 93.62 131 ALA A N 1
ATOM 978 C CA . ALA A 1 131 ? -21.328 -18.25 -6.824 1 93.62 131 ALA A CA 1
ATOM 979 C C . ALA A 1 131 ? -22.25 -19.453 -7.059 1 93.62 131 ALA A C 1
ATOM 981 O O . ALA A 1 131 ? -21.969 -20.297 -7.91 1 93.62 131 ALA A O 1
ATOM 982 N N . GLU A 1 132 ? -23.328 -19.5 -6.391 1 93.44 132 GLU A N 1
ATOM 983 C CA . GLU A 1 132 ? -24.297 -20.578 -6.508 1 93.44 132 GLU A CA 1
ATOM 984 C C . GLU A 1 132 ? -24.953 -20.594 -7.883 1 93.44 132 GLU A C 1
ATOM 986 O O . GLU A 1 132 ? -25.297 -21.656 -8.398 1 93.44 132 GLU A O 1
ATOM 991 N N . ALA A 1 133 ? -25.078 -19.422 -8.492 1 94.38 133 ALA A N 1
ATOM 992 C CA . ALA A 1 133 ? -25.719 -19.297 -9.805 1 94.38 133 ALA A CA 1
ATOM 993 C C . ALA A 1 133 ? -24.703 -19.5 -10.922 1 94.38 133 ALA A C 1
ATOM 995 O O . ALA A 1 133 ? -25.031 -19.359 -12.102 1 94.38 133 ALA A O 1
ATOM 996 N N . GLY A 1 134 ? -23.422 -19.734 -10.523 1 89.94 134 GLY A N 1
ATOM 997 C CA . GLY A 1 134 ? -22.375 -19.922 -11.516 1 89.94 134 GLY A CA 1
ATOM 998 C C . GLY A 1 134 ? -21.922 -18.625 -12.156 1 89.94 134 GLY A C 1
ATOM 999 O O . GLY A 1 134 ? -21.375 -18.641 -13.258 1 89.94 134 GLY A O 1
ATOM 1000 N N . LYS A 1 135 ? -22.281 -17.516 -11.492 1 93.5 135 LYS A N 1
ATOM 1001 C CA . LYS A 1 135 ? -21.859 -16.203 -11.953 1 93.5 135 LYS A CA 1
ATOM 1002 C C . LYS A 1 135 ? -20.641 -15.703 -11.172 1 93.5 135 LYS A C 1
ATOM 1004 O O . LYS A 1 135 ? -20.422 -16.125 -10.031 1 93.5 135 LYS A O 1
ATOM 1009 N N . SER A 1 136 ? -19.859 -14.891 -11.734 1 92.31 136 SER A N 1
ATOM 1010 C CA . SER A 1 136 ? -18.641 -14.406 -11.109 1 92.31 136 SER A CA 1
ATOM 1011 C C . SER A 1 136 ? -18.953 -13.445 -9.961 1 92.31 136 SER A C 1
ATOM 1013 O O . SER A 1 136 ? -19.594 -12.414 -10.164 1 92.31 136 SER A O 1
ATOM 1015 N N . PRO A 1 137 ? -18.391 -13.68 -8.797 1 96.38 137 PRO A N 1
ATOM 1016 C CA . PRO A 1 137 ? -18.609 -12.789 -7.656 1 96.38 137 PRO A CA 1
ATOM 1017 C C . PRO A 1 137 ? -17.531 -11.719 -7.523 1 96.38 137 PRO A C 1
ATOM 1019 O O . PRO A 1 137 ? -17.438 -11.07 -6.477 1 96.38 137 PRO A O 1
ATOM 1022 N N . VAL A 1 138 ? -16.734 -11.484 -8.477 1 94.31 138 VAL A N 1
ATOM 1023 C CA . VAL A 1 138 ? -15.531 -10.672 -8.383 1 94.31 138 VAL A CA 1
ATOM 1024 C C . VAL A 1 138 ? -15.891 -9.242 -8.008 1 94.31 138 VAL A C 1
ATOM 1026 O O . VAL A 1 138 ? -15.211 -8.617 -7.188 1 94.31 138 VAL A O 1
ATOM 1029 N N . GLU A 1 139 ? -16.922 -8.695 -8.617 1 96.12 139 GLU A N 1
ATOM 1030 C CA . GLU A 1 139 ? -17.328 -7.328 -8.305 1 96.12 139 GLU A CA 1
ATOM 1031 C C . GLU A 1 139 ? -17.75 -7.191 -6.848 1 96.12 139 GLU A C 1
ATOM 1033 O O . GLU A 1 139 ? -17.422 -6.207 -6.188 1 96.12 139 GLU A O 1
ATOM 1038 N N . ALA A 1 140 ? -18.531 -8.133 -6.375 1 97.94 140 ALA A N 1
ATOM 1039 C CA . ALA A 1 140 ? -18.938 -8.141 -4.973 1 97.94 140 ALA A CA 1
ATOM 1040 C C . ALA A 1 140 ? -17.734 -8.328 -4.055 1 97.94 140 ALA A C 1
ATOM 1042 O O . ALA A 1 140 ? -17.656 -7.727 -2.982 1 97.94 140 ALA A O 1
ATOM 1043 N N . ASP A 1 141 ? -16.828 -9.172 -4.469 1 97.88 141 ASP A N 1
ATOM 1044 C CA . ASP A 1 141 ? -15.578 -9.367 -3.738 1 97.88 141 ASP A CA 1
ATOM 1045 C C . ASP A 1 141 ? -14.789 -8.062 -3.627 1 97.88 141 ASP A C 1
ATOM 1047 O O . ASP A 1 141 ? -14.32 -7.707 -2.545 1 97.88 141 ASP A O 1
ATOM 1051 N N . ARG A 1 142 ? -14.688 -7.348 -4.695 1 98 142 ARG A N 1
ATOM 1052 C CA . ARG A 1 142 ? -14.016 -6.051 -4.684 1 98 142 ARG A CA 1
ATOM 1053 C C . ARG A 1 142 ? -14.695 -5.098 -3.707 1 98 142 ARG A C 1
ATOM 1055 O O . ARG A 1 142 ? -14.023 -4.398 -2.945 1 98 142 ARG A O 1
ATOM 1062 N N . GLN A 1 143 ? -16 -5.086 -3.82 1 98.31 143 GLN A N 1
ATOM 1063 C CA . GLN A 1 143 ? -16.766 -4.195 -2.949 1 98.31 143 GLN A CA 1
ATOM 1064 C C . GLN A 1 143 ? -16.516 -4.516 -1.479 1 98.31 143 GLN A C 1
ATOM 1066 O O . GLN A 1 143 ? -16.406 -3.611 -0.649 1 98.31 143 GLN A O 1
ATOM 1071 N N . PHE A 1 144 ? -16.453 -5.812 -1.124 1 98.88 144 PHE A N 1
ATOM 1072 C CA . PHE A 1 144 ? -16.203 -6.246 0.243 1 98.88 144 PHE A CA 1
ATOM 1073 C C . PHE A 1 144 ? -14.883 -5.676 0.75 1 98.88 144 PHE A C 1
ATOM 1075 O O . PHE A 1 144 ? -14.836 -5.059 1.817 1 98.88 144 PHE A O 1
ATOM 1082 N N . HIS A 1 145 ? -13.828 -5.805 -0.005 1 98.81 145 HIS A N 1
ATOM 1083 C CA . HIS A 1 145 ? -12.508 -5.324 0.383 1 98.81 145 HIS A CA 1
ATOM 1084 C C . HIS A 1 145 ? -12.469 -3.799 0.442 1 98.81 145 HIS A C 1
ATOM 1086 O O . HIS A 1 145 ? -11.852 -3.223 1.34 1 98.81 145 HIS A O 1
ATOM 1092 N N . MET A 1 146 ? -13.188 -3.172 -0.461 1 98.5 146 MET A N 1
ATOM 1093 C CA . MET A 1 146 ? -13.211 -1.713 -0.495 1 98.5 146 MET A CA 1
ATOM 1094 C C . MET A 1 146 ? -13.961 -1.154 0.71 1 98.5 146 MET A C 1
ATOM 1096 O O . MET A 1 146 ? -13.594 -0.107 1.244 1 98.5 146 MET A O 1
ATOM 1100 N N . LEU A 1 147 ? -15.031 -1.816 1.082 1 98.44 147 LEU A N 1
ATOM 1101 C CA . LEU A 1 147 ? -15.781 -1.381 2.254 1 98.44 147 LEU A CA 1
ATOM 1102 C C . LEU A 1 147 ? -14.922 -1.45 3.51 1 98.44 147 LEU A C 1
ATOM 1104 O O . LEU A 1 147 ? -14.969 -0.553 4.355 1 98.44 147 LEU A O 1
ATOM 1108 N N . ILE A 1 148 ? -14.133 -2.463 3.619 1 98.69 148 ILE A N 1
ATOM 1109 C CA . ILE A 1 148 ? -13.219 -2.582 4.75 1 98.69 148 ILE A CA 1
ATOM 1110 C C . ILE A 1 148 ? -12.203 -1.441 4.715 1 98.69 148 ILE A C 1
ATOM 1112 O O . ILE A 1 148 ? -11.938 -0.805 5.738 1 98.69 148 ILE A O 1
ATOM 1116 N N . ALA A 1 149 ? -11.688 -1.215 3.533 1 98.25 149 ALA A N 1
ATOM 1117 C CA . ALA A 1 149 ? -10.719 -0.135 3.371 1 98.25 149 ALA A CA 1
ATOM 1118 C C . ALA A 1 149 ? -11.336 1.212 3.744 1 98.25 149 ALA A C 1
ATOM 1120 O O . ALA A 1 149 ? -10.695 2.023 4.422 1 98.25 149 ALA A O 1
ATOM 1121 N N . GLU A 1 150 ? -12.523 1.462 3.33 1 96.5 150 GLU A N 1
ATOM 1122 C CA . GLU A 1 150 ? -13.234 2.693 3.66 1 96.5 150 GLU A CA 1
ATOM 1123 C C . GLU A 1 150 ? -13.414 2.84 5.168 1 96.5 150 GLU A C 1
ATOM 1125 O O . GLU A 1 150 ? -13.242 3.928 5.719 1 96.5 150 GLU A O 1
ATOM 1130 N N . ALA A 1 151 ? -13.758 1.785 5.781 1 97.12 151 ALA A N 1
ATOM 1131 C CA . ALA A 1 151 ? -14.008 1.791 7.219 1 97.12 151 ALA A CA 1
ATOM 1132 C C . ALA A 1 151 ? -12.734 2.119 7.992 1 97.12 151 ALA A C 1
ATOM 1134 O O . ALA A 1 151 ? -12.797 2.637 9.109 1 97.12 151 ALA A O 1
ATOM 1135 N N . ALA A 1 152 ? -11.594 1.809 7.418 1 96.75 152 ALA A N 1
ATOM 1136 C CA . ALA A 1 152 ? -10.32 2.094 8.07 1 96.75 152 ALA A CA 1
ATOM 1137 C C . ALA A 1 152 ? -10.102 3.598 8.211 1 96.75 152 ALA A C 1
ATOM 1139 O O . ALA A 1 152 ? -9.258 4.035 9 1 96.75 152 ALA A O 1
ATOM 1140 N N . GLY A 1 153 ? -10.742 4.418 7.352 1 93.19 153 GLY A N 1
ATOM 1141 C CA . GLY A 1 153 ? -10.758 5.859 7.527 1 93.19 153 GLY A CA 1
ATOM 1142 C C . GLY A 1 153 ? -9.523 6.543 6.973 1 93.19 153 GLY A C 1
ATOM 1143 O O . GLY A 1 153 ? -9.125 7.605 7.457 1 93.19 153 GLY A O 1
ATOM 1144 N N . ASN A 1 154 ? -8.867 5.996 6.027 1 94.56 154 ASN A N 1
ATOM 1145 C CA . ASN A 1 154 ? -7.688 6.539 5.359 1 94.56 154 ASN A CA 1
ATOM 1146 C C . ASN A 1 154 ? -7.805 6.43 3.842 1 94.56 154 ASN A C 1
ATOM 1148 O O . ASN A 1 154 ? -7.773 5.328 3.289 1 94.56 154 ASN A O 1
ATOM 1152 N N . SER A 1 155 ? -7.891 7.547 3.182 1 93.31 155 SER A N 1
ATOM 1153 C CA . SER A 1 155 ? -8.195 7.551 1.754 1 93.31 155 SER A CA 1
ATOM 1154 C C . SER A 1 155 ? -7.023 7.012 0.939 1 93.31 155 SER A C 1
ATOM 1156 O O . SER A 1 155 ? -7.219 6.418 -0.124 1 93.31 155 SER A O 1
ATOM 1158 N N . VAL A 1 156 ? -5.801 7.203 1.426 1 95.19 156 VAL A N 1
ATOM 1159 C CA . VAL A 1 156 ? -4.625 6.672 0.743 1 95.19 156 VAL A CA 1
ATOM 1160 C C . VAL A 1 156 ? -4.66 5.145 0.772 1 95.19 156 VAL A C 1
ATOM 1162 O O . VAL A 1 156 ? -4.477 4.492 -0.259 1 95.19 156 VAL A O 1
ATOM 1165 N N . LEU A 1 157 ? -4.953 4.566 1.909 1 97.31 157 LEU A N 1
ATOM 1166 C CA . LEU A 1 157 ? -5.055 3.115 2.037 1 97.31 157 LEU A CA 1
ATOM 1167 C C . LEU A 1 157 ? -6.188 2.574 1.169 1 97.31 157 LEU A C 1
ATOM 1169 O O . LEU A 1 157 ? -6.043 1.527 0.535 1 97.31 157 LEU A O 1
ATOM 1173 N N . THR A 1 158 ? -7.285 3.268 1.143 1 97 158 THR A N 1
ATOM 1174 C CA . THR A 1 158 ? -8.414 2.855 0.317 1 97 158 THR A CA 1
ATOM 1175 C C . THR A 1 158 ? -8.016 2.791 -1.154 1 97 158 THR A C 1
ATOM 1177 O O . THR A 1 158 ? -8.32 1.814 -1.844 1 97 158 THR A O 1
ATOM 1180 N N . ARG A 1 159 ? -7.34 3.781 -1.555 1 95.25 159 ARG A N 1
ATOM 1181 C CA . ARG A 1 159 ? -6.875 3.818 -2.938 1 95.25 159 ARG A CA 1
ATOM 1182 C C . ARG A 1 159 ? -5.926 2.662 -3.229 1 95.25 159 ARG A C 1
ATOM 1184 O O . ARG A 1 159 ? -6.031 2.01 -4.27 1 95.25 159 ARG A O 1
ATOM 1191 N N . PHE A 1 160 ? -5.047 2.389 -2.359 1 96.81 160 PHE A N 1
ATOM 1192 C CA . PHE A 1 160 ? -4.062 1.336 -2.564 1 96.81 160 PHE A CA 1
ATOM 1193 C C . PHE A 1 160 ? -4.727 -0.035 -2.578 1 96.81 160 PHE A C 1
ATOM 1195 O O . PHE A 1 160 ? -4.348 -0.908 -3.359 1 96.81 160 PHE A O 1
ATOM 1202 N N . VAL A 1 161 ? -5.688 -0.264 -1.692 1 98.12 161 VAL A N 1
ATOM 1203 C CA . VAL A 1 161 ? -6.426 -1.522 -1.701 1 98.12 161 VAL A CA 1
ATOM 1204 C C . VAL A 1 161 ? -7.117 -1.708 -3.051 1 98.12 161 VAL A C 1
ATOM 1206 O O . VAL A 1 161 ? -7.082 -2.797 -3.627 1 98.12 161 VAL A O 1
ATOM 1209 N N . GLY A 1 162 ? -7.711 -0.649 -3.564 1 97.62 162 GLY A N 1
ATOM 1210 C CA . GLY A 1 162 ? -8.328 -0.714 -4.879 1 97.62 162 GLY A CA 1
ATOM 1211 C C . GLY A 1 162 ? -7.344 -1.052 -5.984 1 97.62 162 GLY A C 1
ATOM 1212 O O . GLY A 1 162 ? -7.617 -1.909 -6.828 1 97.62 162 GLY A O 1
ATOM 1213 N N . GLU A 1 163 ? -6.211 -0.407 -5.945 1 95.69 163 GLU A N 1
ATOM 1214 C CA . GLU A 1 163 ? -5.176 -0.653 -6.949 1 95.69 163 GLU A CA 1
ATOM 1215 C C . GLU A 1 163 ? -4.684 -2.096 -6.891 1 95.69 163 GLU A C 1
ATOM 1217 O O . GLU A 1 163 ? -4.516 -2.742 -7.926 1 95.69 163 GLU A O 1
ATOM 1222 N N . LEU A 1 164 ? -4.453 -2.559 -5.711 1 97.19 164 LEU A N 1
ATOM 1223 C CA . LEU A 1 164 ? -3.984 -3.928 -5.516 1 97.19 164 LEU A CA 1
ATOM 1224 C C . LEU A 1 164 ? -5.016 -4.934 -6.016 1 97.19 164 LEU A C 1
ATOM 1226 O O . LEU A 1 164 ? -4.672 -5.887 -6.711 1 97.19 164 LEU A O 1
ATOM 1230 N N . PHE A 1 165 ? -6.27 -4.66 -5.668 1 97.06 165 PHE A N 1
ATOM 1231 C CA . PHE A 1 165 ? -7.324 -5.562 -6.113 1 97.06 165 PHE A CA 1
ATOM 1232 C C . PHE A 1 165 ? -7.41 -5.586 -7.637 1 97.06 165 PHE A C 1
ATOM 1234 O O . PHE A 1 165 ? -7.484 -6.656 -8.242 1 97.06 165 PHE A O 1
ATOM 1241 N N . ASP A 1 166 ? -7.301 -4.457 -8.242 1 95.19 166 ASP A N 1
ATOM 1242 C CA . ASP A 1 166 ? -7.531 -4.324 -9.68 1 95.19 166 ASP A CA 1
ATOM 1243 C C . ASP A 1 166 ? -6.363 -4.895 -10.484 1 95.19 166 ASP A C 1
ATOM 1245 O O . ASP A 1 166 ? -6.504 -5.191 -11.672 1 95.19 166 ASP A O 1
ATOM 1249 N N . SER A 1 167 ? -5.266 -5.062 -9.844 1 93.19 167 SER A N 1
ATOM 1250 C CA . SER A 1 167 ? -4.121 -5.672 -10.516 1 93.19 167 SER A CA 1
ATOM 1251 C C . SER A 1 167 ? -4.367 -7.148 -10.797 1 93.19 167 SER A C 1
ATOM 1253 O O . SER A 1 167 ? -3.621 -7.773 -11.555 1 93.19 167 SER A O 1
ATOM 1255 N N . ARG A 1 168 ? -5.418 -7.688 -10.25 1 89.75 168 ARG A N 1
ATOM 1256 C CA . ARG A 1 168 ? -5.828 -9.055 -10.562 1 89.75 168 ARG A CA 1
ATOM 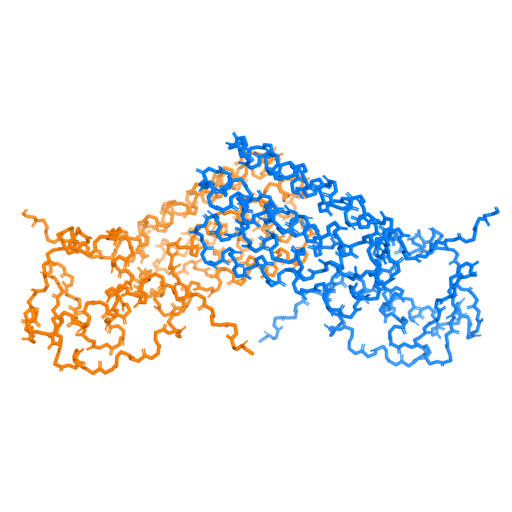1257 C C . ARG A 1 168 ? -6.184 -9.195 -12.039 1 89.75 168 ARG A C 1
ATOM 1259 O O . ARG A 1 168 ? -6.246 -10.312 -12.562 1 89.75 168 ARG A O 1
ATOM 1266 N N . HIS A 1 169 ? -6.371 -8.039 -12.664 1 89.5 169 HIS A N 1
ATOM 1267 C CA . HIS A 1 169 ? -6.773 -8.055 -14.062 1 89.5 169 HIS A CA 1
ATOM 1268 C C . HIS A 1 169 ? -5.562 -7.945 -14.984 1 89.5 169 HIS A C 1
ATOM 1270 O O . HIS A 1 169 ? -5.711 -7.926 -16.203 1 89.5 169 HIS A O 1
ATOM 1276 N N . ASP A 1 170 ? -4.414 -7.855 -14.367 1 89.12 170 ASP A N 1
ATOM 1277 C CA . ASP A 1 170 ? -3.223 -7.945 -15.211 1 89.12 170 ASP A CA 1
ATOM 1278 C C . ASP A 1 170 ? -3.176 -9.273 -15.961 1 89.12 170 ASP A C 1
ATOM 1280 O O . ASP A 1 170 ? -3.699 -10.281 -15.477 1 89.12 170 ASP A O 1
ATOM 1284 N N . PRO A 1 171 ? -2.539 -9.273 -17.078 1 86.88 171 PRO A N 1
ATOM 1285 C CA . PRO A 1 171 ? -2.607 -10.438 -17.953 1 86.88 171 PRO A CA 1
ATOM 1286 C C . PRO A 1 171 ? -2.176 -11.734 -17.266 1 86.88 171 PRO A C 1
ATOM 1288 O O . PRO A 1 171 ? -2.861 -12.75 -17.37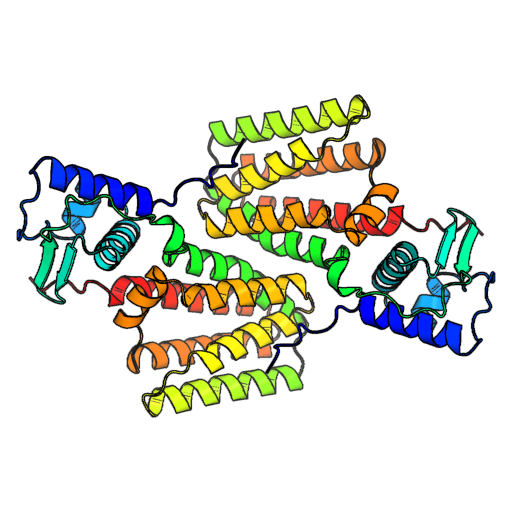5 1 86.88 171 PRO A O 1
ATOM 1291 N N . ILE A 1 172 ? -1.139 -11.734 -16.562 1 86.88 172 ILE A N 1
ATOM 1292 C CA . ILE A 1 172 ? -0.66 -12.961 -15.938 1 86.88 172 ILE A CA 1
ATOM 1293 C C . ILE A 1 172 ? -1.625 -13.383 -14.836 1 86.88 172 ILE A C 1
ATOM 1295 O O . ILE A 1 172 ? -1.96 -14.562 -14.711 1 86.88 172 ILE A O 1
ATOM 1299 N N . ALA A 1 173 ? -2.041 -12.414 -14.102 1 88.12 173 ALA A N 1
ATOM 1300 C CA . ALA A 1 173 ? -2.975 -12.719 -13.016 1 88.12 173 ALA A CA 1
ATOM 1301 C C . ALA A 1 173 ? -4.301 -13.234 -13.57 1 88.12 173 ALA A C 1
ATOM 1303 O O . ALA A 1 173 ? -4.895 -14.164 -13.016 1 88.12 173 ALA A O 1
ATOM 1304 N N . THR A 1 174 ? -4.719 -12.633 -14.617 1 87.94 174 THR A N 1
ATOM 1305 C CA . THR A 1 174 ? -5.949 -13.055 -15.273 1 87.94 174 THR A CA 1
ATOM 1306 C C . THR A 1 174 ? -5.84 -14.492 -15.766 1 87.94 174 THR A C 1
ATOM 1308 O O . THR A 1 174 ? -6.758 -15.297 -15.562 1 87.94 174 THR A O 1
ATOM 1311 N N . ALA A 1 175 ? -4.75 -14.797 -16.359 1 83.88 175 ALA A N 1
ATOM 1312 C CA . ALA A 1 175 ? -4.523 -16.156 -16.859 1 83.88 175 ALA A CA 1
ATOM 1313 C C . ALA A 1 175 ? -4.484 -17.156 -15.711 1 83.88 175 ALA A C 1
ATOM 1315 O O . ALA A 1 175 ? -5.074 -18.234 -15.797 1 83.88 175 ALA A O 1
ATOM 1316 N N . MET A 1 176 ? -3.865 -16.828 -14.703 1 82.94 176 MET A N 1
ATOM 1317 C CA . MET A 1 176 ? -3.707 -17.719 -13.555 1 82.94 176 MET A CA 1
ATOM 1318 C C . MET A 1 176 ? -5.043 -17.953 -12.852 1 82.94 176 MET A C 1
ATOM 1320 O O . MET A 1 176 ? -5.367 -19.078 -12.477 1 82.94 176 MET A O 1
ATOM 1324 N N . ARG A 1 177 ? -5.793 -16.922 -12.758 1 81.56 177 ARG A N 1
ATOM 1325 C CA . ARG A 1 177 ? -7.078 -17.016 -12.078 1 81.56 177 ARG A CA 1
ATOM 1326 C C . ARG A 1 177 ? -8.07 -17.828 -12.906 1 81.56 177 ARG A C 1
ATOM 1328 O O . ARG A 1 177 ? -8.93 -18.531 -12.359 1 81.56 177 ARG A O 1
ATOM 1335 N N . GLY A 1 178 ? -8.031 -17.562 -14.156 1 77.25 178 GLY A N 1
ATOM 1336 C CA . GLY A 1 178 ? -8.922 -18.312 -15.039 1 77.25 178 GLY A CA 1
ATOM 1337 C C . GLY A 1 178 ? -8.844 -19.812 -14.836 1 77.25 178 GLY A C 1
ATOM 1338 O O . GLY A 1 178 ? -9.852 -20.5 -14.922 1 77.25 178 GLY A O 1
ATOM 1339 N N . HIS A 1 179 ? -7.785 -20.25 -14.352 1 69.44 179 HIS A N 1
ATOM 1340 C CA . HIS A 1 179 ? -7.582 -21.672 -14.133 1 69.44 179 HIS A CA 1
ATOM 1341 C C . HIS A 1 179 ? -8.008 -22.094 -12.734 1 69.44 179 HIS A C 1
ATOM 1343 O O . HIS A 1 179 ? -8.219 -23.281 -12.469 1 69.44 179 HIS A O 1
ATOM 1349 N N . ALA A 1 180 ? -8.219 -21.078 -11.938 1 75.69 180 ALA A N 1
ATOM 1350 C CA . ALA A 1 180 ? -8.367 -21.406 -10.516 1 75.69 180 ALA A CA 1
ATOM 1351 C C . ALA A 1 180 ? -9.781 -21.094 -10.039 1 75.69 180 ALA A C 1
ATOM 1353 O O . ALA A 1 180 ? -10.328 -21.828 -9.203 1 75.69 180 ALA A O 1
ATOM 1354 N N . GLU A 1 181 ? -10.375 -20.141 -10.617 1 79.94 181 GLU A N 1
ATOM 1355 C CA . GLU A 1 181 ? -11.648 -19.688 -10.078 1 79.94 181 GLU A CA 1
ATOM 1356 C C . GLU A 1 181 ? -12.82 -20.453 -10.688 1 79.94 181 GLU A C 1
ATOM 1358 O O . GLU A 1 181 ? -13 -20.453 -11.906 1 79.94 181 GLU A O 1
ATOM 1363 N N . ASN A 1 182 ? -13.57 -21.078 -9.883 1 84.31 182 ASN A N 1
ATOM 1364 C CA . ASN A 1 182 ? -14.773 -21.844 -10.195 1 84.31 182 ASN A CA 1
ATOM 1365 C C . ASN A 1 182 ? -15.758 -21.828 -9.031 1 84.31 182 ASN A C 1
ATOM 1367 O O . ASN A 1 182 ? -15.469 -21.281 -7.973 1 84.31 182 ASN A O 1
ATOM 1371 N N . PRO A 1 183 ? -16.922 -22.375 -9.25 1 84.69 183 PRO A N 1
ATOM 1372 C CA . PRO A 1 183 ? -17.922 -22.328 -8.188 1 84.69 183 PRO A CA 1
ATOM 1373 C C . PRO A 1 183 ? -17.438 -22.938 -6.875 1 84.69 183 PRO A C 1
ATOM 1375 O O . PRO A 1 183 ? -17.734 -22.406 -5.797 1 84.69 183 PRO A O 1
ATOM 1378 N N . GLN A 1 184 ? -16.672 -23.938 -6.965 1 86.19 184 GLN A N 1
ATOM 1379 C CA . GLN A 1 184 ? -16.172 -24.594 -5.758 1 86.19 184 GLN A CA 1
ATOM 1380 C C . GLN A 1 184 ? -15.188 -23.703 -5.008 1 86.19 184 GLN A C 1
ATOM 1382 O O . GLN A 1 184 ? -15.273 -23.562 -3.787 1 86.19 184 GLN A O 1
ATOM 1387 N N . THR A 1 185 ? -14.297 -23.125 -5.746 1 90.94 185 THR A N 1
ATOM 1388 C CA . THR A 1 185 ? -13.305 -22.281 -5.102 1 90.94 185 THR A CA 1
ATOM 1389 C C . THR A 1 185 ? -13.969 -21.031 -4.516 1 90.94 185 THR A C 1
ATOM 1391 O O . THR A 1 185 ? -13.539 -20.531 -3.477 1 90.94 185 THR A O 1
ATOM 1394 N N . TRP A 1 186 ? -15.039 -20.562 -5.102 1 93.5 186 TRP A N 1
ATOM 1395 C CA . TRP A 1 186 ? -15.727 -19.375 -4.582 1 93.5 186 TRP A CA 1
ATOM 1396 C C . TRP A 1 186 ? -16.531 -19.719 -3.332 1 93.5 186 TRP A C 1
ATOM 1398 O O . TRP A 1 186 ? -16.719 -18.875 -2.455 1 93.5 186 TRP A O 1
ATOM 1408 N N . THR A 1 187 ? -17 -20.969 -3.252 1 93.81 187 THR A N 1
ATOM 1409 C CA . THR A 1 187 ? -17.672 -21.391 -2.021 1 93.81 187 THR A CA 1
ATOM 1410 C C . THR A 1 187 ? -16.719 -21.281 -0.832 1 93.81 187 THR A C 1
ATOM 1412 O O . THR A 1 187 ? -17.094 -20.766 0.224 1 93.81 187 THR A O 1
ATOM 1415 N N . ALA A 1 188 ? -15.555 -21.766 -1.048 1 95.31 188 ALA A N 1
ATOM 1416 C CA . ALA A 1 188 ? -14.539 -21.656 -0.001 1 95.31 188 ALA A CA 1
ATOM 1417 C C . ALA A 1 188 ? -14.219 -20.188 0.302 1 95.31 188 ALA A C 1
ATOM 1419 O O . ALA A 1 188 ? -14.094 -19.812 1.467 1 95.31 188 ALA A O 1
ATOM 1420 N N . ALA A 1 189 ? -14.094 -19.391 -0.707 1 97.12 189 ALA A N 1
ATOM 1421 C CA . ALA A 1 189 ? -13.773 -17.984 -0.537 1 97.12 189 ALA A CA 1
ATOM 1422 C C . ALA A 1 189 ? -14.875 -17.266 0.236 1 97.12 189 ALA A C 1
ATOM 1424 O O . ALA A 1 189 ? -14.594 -16.391 1.065 1 97.12 189 ALA A O 1
ATOM 1425 N N . VAL A 1 190 ? -16.109 -17.609 -0.07 1 98 190 VAL A N 1
ATOM 1426 C CA . VAL A 1 190 ? -17.234 -16.984 0.623 1 98 190 VAL A CA 1
ATOM 1427 C C . VAL A 1 190 ? -17.141 -17.297 2.117 1 98 190 VAL A C 1
ATOM 1429 O O . VAL A 1 190 ? -17.359 -16.406 2.951 1 98 190 VAL A O 1
ATOM 1432 N N . ARG A 1 191 ? -16.844 -18.484 2.467 1 97.81 191 ARG A N 1
ATOM 1433 C CA . ARG A 1 191 ? -16.703 -18.875 3.867 1 97.81 191 ARG A CA 1
ATOM 1434 C C . ARG A 1 191 ? -15.586 -18.078 4.535 1 97.81 191 ARG A C 1
ATOM 1436 O O . ARG A 1 191 ? -15.719 -17.641 5.684 1 97.81 191 ARG A O 1
ATOM 1443 N N . GLU A 1 192 ? -14.555 -17.922 3.844 1 98.56 192 GLU A N 1
ATOM 1444 C CA . GLU A 1 192 ? -13.43 -17.141 4.348 1 98.56 192 GLU A CA 1
ATOM 1445 C C . GLU A 1 192 ? -13.836 -15.688 4.594 1 98.56 192 GLU A C 1
ATOM 1447 O O . GLU A 1 192 ? -13.438 -15.086 5.594 1 98.56 192 GLU A O 1
ATOM 1452 N N . HIS A 1 193 ? -14.625 -15.094 3.689 1 98.75 193 HIS A N 1
ATOM 1453 C CA . HIS A 1 193 ? -15.125 -13.734 3.889 1 98.75 193 HIS A CA 1
ATOM 1454 C C . HIS A 1 193 ? -16.062 -13.664 5.094 1 98.75 193 HIS A C 1
ATOM 1456 O O . HIS A 1 193 ? -16.062 -12.664 5.812 1 98.75 193 HIS A O 1
ATOM 1462 N N . GLU A 1 194 ? -16.797 -14.695 5.285 1 98.62 194 GLU A N 1
ATOM 1463 C CA . GLU A 1 194 ? -17.641 -14.758 6.469 1 98.62 194 GLU A CA 1
ATOM 1464 C C . GLU A 1 194 ? -16.812 -14.727 7.75 1 98.62 194 GLU A C 1
ATOM 1466 O O . GLU A 1 194 ? -17.203 -14.078 8.727 1 98.62 194 GLU A O 1
ATOM 1471 N N . ASP A 1 195 ? -15.727 -15.414 7.73 1 98.69 195 ASP A N 1
ATOM 1472 C CA . ASP A 1 195 ? -14.82 -15.391 8.875 1 98.69 195 ASP A CA 1
ATOM 1473 C C . ASP A 1 195 ? -14.289 -13.984 9.133 1 98.69 195 ASP A C 1
ATOM 1475 O O . ASP A 1 195 ? -14.172 -13.555 10.281 1 98.69 195 ASP A O 1
ATOM 1479 N N . VAL A 1 196 ? -13.945 -13.297 8.078 1 98.81 196 VAL A N 1
ATOM 1480 C CA . VAL A 1 196 ? -13.477 -11.922 8.203 1 98.81 196 VAL A CA 1
ATOM 1481 C C . VAL A 1 196 ? -14.578 -11.055 8.805 1 98.81 196 VAL A C 1
ATOM 1483 O O . VAL A 1 196 ? -14.328 -10.258 9.711 1 98.81 196 VAL A O 1
ATOM 1486 N N . LEU A 1 197 ? -15.789 -11.227 8.25 1 98.69 197 LEU A N 1
ATOM 1487 C CA . LEU A 1 197 ? -16.922 -10.461 8.727 1 98.69 197 LEU A CA 1
ATOM 1488 C C . LEU A 1 197 ? -17.156 -10.688 10.219 1 98.69 197 LEU A C 1
ATOM 1490 O O . LEU A 1 197 ? -17.406 -9.742 10.969 1 98.69 197 LEU A O 1
ATOM 1494 N N . LEU A 1 198 ? -17.047 -11.891 10.672 1 98.38 198 LEU A N 1
ATOM 1495 C CA . LEU A 1 198 ? -17.234 -12.227 12.078 1 98.38 198 LEU A CA 1
ATOM 1496 C C . LEU A 1 198 ? -16.188 -11.531 12.945 1 98.38 198 LEU A C 1
ATOM 1498 O O . LEU A 1 198 ? -16.5 -11.016 14.023 1 98.38 198 LEU A O 1
ATOM 1502 N N . ALA A 1 199 ? -14.992 -11.531 12.492 1 98.56 199 ALA A N 1
ATOM 1503 C CA . ALA A 1 199 ? -13.914 -10.875 13.227 1 98.56 199 ALA A CA 1
ATOM 1504 C C . ALA A 1 199 ? -14.148 -9.375 13.312 1 98.56 199 ALA A C 1
ATOM 1506 O O . ALA A 1 199 ? -13.898 -8.758 14.352 1 98.56 199 ALA A O 1
ATOM 1507 N N . LEU A 1 200 ? -14.578 -8.773 12.219 1 98.69 200 LEU A N 1
ATOM 1508 C CA . LEU A 1 200 ? -14.891 -7.348 12.203 1 98.69 200 LEU A CA 1
ATOM 1509 C C . LEU A 1 200 ? -16.047 -7.027 13.133 1 98.69 200 LEU A C 1
ATOM 1511 O O . LEU A 1 200 ? -16.031 -6.02 13.844 1 98.69 200 LEU A O 1
ATOM 1515 N N . GLN A 1 201 ? -17.062 -7.84 13.141 1 98.06 201 GLN A N 1
ATOM 1516 C CA . GLN A 1 201 ? -18.219 -7.676 14.008 1 98.06 201 GLN A CA 1
ATOM 1517 C C . GLN A 1 201 ? -17.828 -7.711 15.477 1 98.06 201 GLN A C 1
ATOM 1519 O O . GLN A 1 201 ? -18.406 -6.996 16.297 1 98.06 201 GLN A O 1
ATOM 1524 N N . ALA A 1 202 ? -16.875 -8.492 15.82 1 97.5 202 ALA A N 1
ATOM 1525 C CA . ALA A 1 202 ? -16.391 -8.625 17.188 1 97.5 202 ALA A CA 1
ATOM 1526 C C . ALA A 1 202 ? -15.531 -7.43 17.594 1 97.5 202 ALA A C 1
ATOM 1528 O O . ALA A 1 202 ? -15.203 -7.262 18.766 1 97.5 202 ALA A O 1
ATOM 1529 N N . GLY A 1 203 ? -15.109 -6.676 16.641 1 96.94 203 GLY A N 1
ATOM 1530 C CA . GLY A 1 203 ? -14.266 -5.523 16.906 1 96.94 203 GLY A CA 1
ATOM 1531 C C . GLY A 1 203 ? -12.859 -5.902 17.328 1 96.94 203 GLY A C 1
ATOM 1532 O O . GLY A 1 203 ? -12.219 -5.188 18.109 1 96.94 203 GLY A O 1
ATOM 1533 N N . ASP A 1 204 ? -12.375 -7.004 16.938 1 96.69 204 ASP A N 1
ATOM 1534 C CA . ASP A 1 204 ? -11.07 -7.531 17.297 1 96.69 204 ASP A CA 1
ATOM 1535 C C . ASP A 1 204 ? -10.047 -7.305 16.188 1 96.69 204 ASP A C 1
ATOM 1537 O O . ASP A 1 204 ? -10 -8.07 15.219 1 96.69 204 ASP A O 1
ATOM 1541 N N . PRO A 1 205 ? -9.172 -6.379 16.406 1 97.12 205 PRO A N 1
ATOM 1542 C CA . PRO A 1 205 ? -8.234 -6.035 15.336 1 97.12 205 PRO A CA 1
ATOM 1543 C C . PRO A 1 205 ? -7.32 -7.199 14.961 1 97.12 205 PRO A C 1
ATOM 1545 O O . PRO A 1 205 ? -7.07 -7.438 13.781 1 97.12 205 PRO A O 1
ATOM 1548 N N . ILE A 1 206 ? -6.855 -7.918 15.938 1 96.94 206 ILE A N 1
ATOM 1549 C CA . ILE A 1 206 ? -5.934 -9.023 15.68 1 96.94 206 ILE A CA 1
ATOM 1550 C C . ILE A 1 206 ? -6.66 -10.133 14.922 1 96.94 206 ILE A C 1
ATOM 1552 O O . ILE A 1 206 ? -6.129 -10.68 13.953 1 96.94 206 ILE A O 1
ATOM 1556 N N . ALA A 1 207 ? -7.875 -10.43 15.344 1 98.31 207 ALA A N 1
ATOM 1557 C CA . ALA A 1 207 ? -8.656 -11.453 14.664 1 98.31 207 ALA A CA 1
ATOM 1558 C C . ALA A 1 207 ? -8.984 -11.039 13.234 1 98.31 207 ALA A C 1
ATOM 1560 O O . ALA A 1 207 ? -8.961 -11.867 12.32 1 98.31 207 ALA A O 1
ATOM 1561 N N . ALA A 1 208 ? -9.328 -9.781 13.023 1 98.69 208 ALA A N 1
ATOM 1562 C CA . ALA A 1 208 ? -9.656 -9.281 11.695 1 98.69 208 ALA A CA 1
ATOM 1563 C C . ALA A 1 208 ? -8.453 -9.367 10.766 1 98.69 208 ALA A C 1
ATOM 1565 O O . ALA A 1 208 ? -8.57 -9.82 9.625 1 98.69 208 ALA A O 1
ATOM 1566 N N . GLN A 1 209 ? -7.336 -8.93 11.273 1 98.19 209 GLN A N 1
ATOM 1567 C CA . GLN A 1 209 ? -6.094 -9.016 10.508 1 98.19 209 GLN A CA 1
ATOM 1568 C C . GLN A 1 209 ? -5.781 -10.461 10.117 1 98.19 209 GLN A C 1
ATOM 1570 O O . GLN A 1 209 ? -5.445 -10.742 8.969 1 98.19 209 GLN A O 1
ATOM 1575 N N . THR A 1 210 ? -5.898 -11.328 11.07 1 98.31 210 THR A N 1
ATOM 1576 C CA . THR A 1 210 ? -5.594 -12.742 10.859 1 98.31 210 THR A CA 1
ATOM 1577 C C . THR A 1 210 ? -6.539 -13.352 9.828 1 98.31 210 THR A C 1
ATOM 1579 O O . THR A 1 210 ? -6.105 -14.094 8.945 1 98.31 210 THR A O 1
ATOM 1582 N N . ALA A 1 211 ? -7.773 -13.008 9.914 1 98.75 211 ALA A N 1
ATOM 1583 C CA . ALA A 1 211 ? -8.781 -13.586 9.031 1 98.75 211 ALA A CA 1
ATOM 1584 C C . ALA A 1 211 ? -8.562 -13.148 7.586 1 98.75 211 ALA A C 1
ATOM 1586 O O . ALA A 1 211 ? -8.633 -13.961 6.664 1 98.75 211 ALA A O 1
ATOM 1587 N N . ILE A 1 212 ? -8.312 -11.875 7.363 1 98.75 212 ILE A N 1
ATOM 1588 C CA . ILE A 1 212 ? -8.117 -11.391 6 1 98.75 212 ILE A CA 1
ATOM 1589 C C . ILE A 1 212 ? -6.84 -11.977 5.414 1 98.75 212 ILE A C 1
ATOM 1591 O O . ILE A 1 212 ? -6.793 -12.328 4.23 1 98.75 212 ILE A O 1
ATOM 1595 N N . ARG A 1 213 ? -5.793 -12.078 6.227 1 98.31 213 ARG A N 1
ATOM 1596 C CA . ARG A 1 213 ? -4.551 -12.68 5.754 1 98.31 213 ARG A CA 1
ATOM 1597 C C . ARG A 1 213 ? -4.75 -14.148 5.398 1 98.31 213 ARG A C 1
ATOM 1599 O O . ARG A 1 213 ? -4.23 -14.625 4.387 1 98.31 213 ARG A O 1
ATOM 1606 N N . ALA A 1 214 ? -5.473 -14.852 6.234 1 98.5 214 ALA A N 1
ATOM 1607 C CA . ALA A 1 214 ? -5.777 -16.25 5.949 1 98.5 214 ALA A CA 1
ATOM 1608 C C . ALA A 1 214 ? -6.551 -16.391 4.641 1 98.5 214 ALA A C 1
ATOM 1610 O O . ALA A 1 214 ? -6.246 -17.266 3.826 1 98.5 214 ALA A O 1
ATOM 1611 N N . HIS A 1 215 ? -7.508 -15.531 4.422 1 98.38 215 HIS A N 1
ATOM 1612 C CA . HIS A 1 215 ? -8.305 -15.523 3.195 1 98.38 215 HIS A CA 1
ATOM 1613 C C . HIS A 1 215 ? -7.422 -15.305 1.97 1 98.38 215 HIS A C 1
ATOM 1615 O O . HIS A 1 215 ? -7.523 -16.047 0.988 1 98.38 215 HIS A O 1
ATOM 1621 N N . LEU A 1 216 ? -6.543 -14.367 2.064 1 98 216 LEU A N 1
ATOM 1622 C CA . LEU A 1 216 ? -5.734 -14.008 0.907 1 98 216 LEU A CA 1
ATOM 1623 C C . LEU A 1 216 ? -4.652 -15.047 0.65 1 98 216 LEU A C 1
ATOM 1625 O O . LEU A 1 216 ? -4.293 -15.305 -0.501 1 98 216 LEU A O 1
ATOM 1629 N N . ARG A 1 217 ? -4.18 -15.656 1.697 1 96.38 217 ARG A N 1
ATOM 1630 C CA . ARG A 1 217 ? -3.244 -16.766 1.53 1 96.38 217 ARG A CA 1
ATOM 1631 C C . ARG A 1 217 ? -3.918 -17.953 0.853 1 96.38 217 ARG A C 1
ATOM 1633 O O . ARG A 1 217 ? -3.33 -18.594 -0.02 1 96.38 217 ARG A O 1
ATOM 1640 N N . ALA A 1 218 ? -5.102 -18.266 1.288 1 96.06 218 ALA A N 1
ATOM 1641 C CA . ALA A 1 218 ? -5.859 -19.344 0.661 1 96.06 218 ALA A CA 1
ATOM 1642 C C . ALA A 1 218 ? -6.125 -19.047 -0.811 1 96.06 218 ALA A C 1
ATOM 1644 O O . ALA A 1 218 ? -6.047 -19.938 -1.658 1 96.06 218 ALA A O 1
ATOM 1645 N N . SER A 1 219 ? -6.5 -17.797 -1.095 1 94.81 219 SER A N 1
ATOM 1646 C CA . SER A 1 219 ? -6.727 -17.375 -2.473 1 94.81 219 SER A CA 1
ATOM 1647 C C . SER A 1 219 ? -5.457 -17.516 -3.309 1 94.81 219 SER A C 1
ATOM 1649 O O . SER A 1 219 ? -5.512 -17.969 -4.453 1 94.81 219 SER A O 1
ATOM 1651 N N . GLU A 1 220 ? -4.352 -17.109 -2.734 1 92.75 220 GLU A N 1
ATOM 1652 C CA . GLU A 1 220 ? -3.068 -17.266 -3.412 1 92.75 220 GLU A CA 1
ATOM 1653 C C . GLU A 1 220 ? -2.811 -18.734 -3.768 1 92.75 220 GLU A C 1
ATOM 1655 O O . GLU A 1 220 ? -2.391 -19.031 -4.883 1 92.75 220 GLU A O 1
ATOM 1660 N N . ALA A 1 221 ? -3.057 -19.578 -2.832 1 90.69 221 ALA A N 1
ATOM 1661 C CA . ALA A 1 221 ? -2.846 -21 -3.041 1 90.69 221 ALA A CA 1
ATOM 1662 C C . ALA A 1 221 ? -3.725 -21.531 -4.172 1 90.69 221 ALA A C 1
ATOM 1664 O O . ALA A 1 221 ? -3.279 -22.344 -4.988 1 90.69 221 ALA A O 1
ATOM 1665 N N . ARG A 1 222 ? -4.945 -21.094 -4.23 1 88.88 222 ARG A N 1
ATOM 1666 C CA . ARG A 1 222 ? -5.855 -21.531 -5.285 1 88.88 222 ARG A CA 1
ATOM 1667 C C . ARG A 1 222 ? -5.363 -21.062 -6.656 1 88.88 222 ARG A C 1
ATOM 1669 O O . ARG A 1 222 ? -5.461 -21.812 -7.637 1 88.88 222 ARG A O 1
ATOM 1676 N N . TRP A 1 223 ? -4.898 -19.797 -6.684 1 84.19 223 TRP A N 1
ATOM 1677 C CA . TRP A 1 223 ? -4.387 -19.266 -7.941 1 84.19 223 TRP A CA 1
ATOM 1678 C C . TRP A 1 223 ? -3.219 -20.094 -8.453 1 84.19 223 TRP A C 1
ATOM 1680 O O . TRP A 1 223 ? -3.125 -20.375 -9.648 1 84.19 223 TRP A O 1
ATOM 1690 N N . ILE A 1 224 ? -2.371 -20.453 -7.562 1 78.06 224 ILE A N 1
ATOM 1691 C CA . ILE A 1 224 ? -1.14 -21.156 -7.914 1 78.06 224 ILE A CA 1
ATOM 1692 C C . ILE A 1 224 ? -1.452 -22.609 -8.273 1 78.06 224 ILE A C 1
ATOM 1694 O O . ILE A 1 224 ? -0.877 -23.156 -9.219 1 78.06 224 ILE A O 1
ATOM 1698 N N . GLU A 1 225 ? -2.369 -23.219 -7.52 1 74.31 225 GLU A N 1
ATOM 1699 C CA . GLU A 1 225 ? -2.691 -24.625 -7.727 1 74.31 225 GLU A CA 1
ATOM 1700 C C . GLU A 1 225 ? -3.566 -24.828 -8.961 1 74.31 225 GLU A C 1
ATOM 1702 O O . GLU A 1 225 ? -3.51 -25.859 -9.617 1 74.31 225 GLU A O 1
ATOM 1707 N N . GLY A 1 226 ? -4.539 -24.031 -9.086 1 61.53 226 GLY A N 1
ATOM 1708 C CA . GLY A 1 226 ? -5.477 -24.188 -10.188 1 61.53 226 GLY A CA 1
ATOM 1709 C C . GLY A 1 226 ? -4.809 -24.141 -11.547 1 61.53 226 GLY A C 1
ATOM 1710 O O . GLY A 1 226 ? -5.418 -24.5 -12.555 1 61.53 226 GLY A O 1
ATOM 1711 N N . GLY A 1 227 ? -3.684 -23.688 -11.625 1 53.88 227 GLY A N 1
ATOM 1712 C CA . GLY A 1 227 ? -3.068 -23.625 -12.938 1 53.88 227 GLY A CA 1
ATOM 1713 C C . GLY A 1 227 ? -2.711 -25 -13.484 1 53.88 227 GLY A C 1
ATOM 1714 O O . GLY A 1 227 ? -3.359 -25.5 -14.414 1 53.88 227 GLY A O 1
ATOM 1715 N N . LEU A 1 228 ? -1.459 -25.609 -13.352 1 52 228 LEU A N 1
ATOM 1716 C CA . LEU A 1 228 ? -0.898 -26.703 -14.141 1 52 228 LEU A CA 1
ATOM 1717 C C . LEU A 1 228 ? -1.219 -28.047 -13.5 1 52 228 LEU A C 1
ATOM 1719 O O . LEU A 1 228 ? -0.6 -28.438 -12.508 1 52 228 LEU A O 1
ATOM 1723 N N . LYS A 1 229 ? -2.436 -28.266 -13.102 1 49.34 229 LYS A N 1
ATOM 1724 C CA . LYS A 1 229 ? -2.643 -29.609 -12.586 1 49.34 229 LYS A CA 1
ATOM 1725 C C . LYS A 1 229 ? -1.937 -30.656 -13.453 1 49.34 229 LYS A C 1
ATOM 1727 O O . LYS A 1 229 ? -2.131 -30.688 -14.672 1 49.34 229 LYS A O 1
ATOM 1732 N N . ALA A 1 230 ? -0.671 -31.109 -13.07 1 47.03 230 ALA A N 1
ATOM 1733 C CA . ALA A 1 230 ? 0.029 -32.281 -13.617 1 47.03 230 ALA A CA 1
ATOM 1734 C C . ALA A 1 230 ? -0.903 -33.469 -13.719 1 47.03 230 ALA A C 1
ATOM 1736 O O . ALA A 1 230 ? -1.865 -33.594 -12.953 1 47.03 230 ALA A O 1
ATOM 1737 N N . ASP A 1 231 ? -0.804 -34.094 -14.797 1 40.16 231 ASP A N 1
ATOM 1738 C CA . ASP A 1 231 ? -1.24 -35.469 -15.016 1 40.16 231 ASP A CA 1
ATOM 1739 C C . ASP A 1 231 ? -0.893 -36.375 -13.82 1 40.16 231 ASP A C 1
ATOM 1741 O O . ASP A 1 231 ? 0.203 -36.281 -13.266 1 40.16 231 ASP A O 1
ATOM 1745 N N . PRO A 1 232 ? -1.962 -36.781 -13.055 1 38.78 232 PRO A N 1
ATOM 1746 C CA . PRO A 1 232 ? -1.62 -37.906 -12.164 1 38.78 232 PRO A CA 1
ATOM 1747 C C . PRO A 1 232 ? -0.529 -38.812 -12.734 1 38.78 232 PRO A C 1
ATOM 1749 O O . PRO A 1 232 ? -0.397 -38.906 -13.953 1 38.78 232 PRO A O 1
ATOM 1752 N N . ASP A 1 233 ? 0.707 -38.969 -12.164 1 33.72 233 ASP A N 1
ATOM 1753 C CA . ASP A 1 233 ? 1.25 -40.25 -12.523 1 33.72 233 ASP A CA 1
ATOM 1754 C C . ASP A 1 233 ? 0.154 -41.312 -12.547 1 33.72 233 ASP A C 1
ATOM 1756 O O . ASP A 1 233 ? -0.741 -41.312 -11.703 1 33.72 233 ASP A O 1
ATOM 1760 N N . MET B 1 1 ? -19.812 5.344 -15.523 1 23.84 1 MET B N 1
ATOM 1761 C CA . MET B 1 1 ? -20 6.051 -14.258 1 23.84 1 MET B CA 1
ATOM 1762 C C . MET B 1 1 ? -18.672 6.453 -13.656 1 23.84 1 MET B C 1
ATOM 1764 O O . MET B 1 1 ? -17.812 5.602 -13.398 1 23.84 1 MET B O 1
ATOM 1768 N N . LYS B 1 2 ? -18.172 7.617 -13.859 1 33.09 2 LYS B N 1
ATOM 1769 C CA . LYS B 1 2 ? -16.891 8.164 -13.469 1 33.09 2 LYS B CA 1
ATOM 1770 C C . LYS B 1 2 ? -16.609 7.926 -11.984 1 33.09 2 LYS B C 1
ATOM 1772 O O . LYS B 1 2 ? -17.422 8.281 -11.133 1 33.09 2 LYS B O 1
ATOM 1777 N N . SER B 1 3 ? -16.156 6.863 -11.57 1 39.69 3 SER B N 1
ATOM 1778 C CA . SER B 1 3 ? -15.797 6.508 -10.203 1 39.69 3 SER B CA 1
ATOM 1779 C C . SER B 1 3 ? -15.297 7.719 -9.43 1 39.69 3 SER B C 1
ATOM 1781 O O . SER B 1 3 ? -14.234 8.273 -9.75 1 39.69 3 SER B O 1
ATOM 1783 N N . THR B 1 4 ? -16.094 8.656 -9.094 1 41.41 4 THR B N 1
ATOM 1784 C CA . THR B 1 4 ? -15.703 9.891 -8.414 1 41.41 4 THR B CA 1
ATOM 1785 C C . THR B 1 4 ? -14.898 9.586 -7.152 1 41.41 4 THR B C 1
ATOM 1787 O O . THR B 1 4 ? -15.367 8.852 -6.277 1 41.41 4 THR B O 1
ATOM 1790 N N . GLU B 1 5 ? -13.695 9.484 -7.293 1 51 5 GLU B N 1
ATOM 1791 C CA . GLU B 1 5 ? -12.844 9.32 -6.121 1 51 5 GLU B CA 1
ATOM 1792 C C . GLU B 1 5 ? -13.367 10.133 -4.938 1 51 5 GLU B C 1
ATOM 1794 O O . GLU B 1 5 ? -13.797 11.273 -5.105 1 51 5 GLU B O 1
ATOM 1799 N N . PRO B 1 6 ? -13.875 9.523 -3.879 1 54.66 6 PRO B N 1
ATOM 1800 C CA . PRO B 1 6 ? -14.352 10.266 -2.711 1 54.66 6 PRO B CA 1
ATOM 1801 C C . PRO B 1 6 ? -13.484 11.477 -2.391 1 54.66 6 PRO B C 1
ATOM 1803 O O . PRO B 1 6 ? -12.266 11.422 -2.523 1 54.66 6 PRO B O 1
ATOM 1806 N N . LYS B 1 7 ? -14.086 12.578 -2.336 1 63.78 7 LYS B N 1
ATOM 1807 C CA . LYS B 1 7 ? -13.414 13.836 -2.029 1 63.78 7 LYS B CA 1
ATOM 1808 C C . LYS B 1 7 ? -12.609 13.727 -0.738 1 63.78 7 LYS B C 1
ATOM 1810 O O . LYS B 1 7 ? -13.102 13.227 0.271 1 63.78 7 LYS B O 1
ATOM 1815 N N . ARG B 1 8 ? -11.391 14.18 -0.826 1 81.12 8 ARG B N 1
ATOM 1816 C CA . ARG B 1 8 ? -10.516 14.227 0.342 1 81.12 8 ARG B CA 1
ATOM 1817 C C . ARG B 1 8 ? -11.008 15.266 1.348 1 81.12 8 ARG B C 1
ATOM 1819 O O . ARG B 1 8 ? -11.508 16.328 0.961 1 81.12 8 ARG B O 1
ATOM 1826 N N . LEU B 1 9 ? -10.969 14.961 2.496 1 84.25 9 LEU B N 1
ATOM 1827 C CA . LEU B 1 9 ? -11.539 15.766 3.566 1 84.25 9 LEU B CA 1
ATOM 1828 C C . LEU B 1 9 ? -11.055 17.203 3.484 1 84.25 9 LEU B C 1
ATOM 1830 O O . LEU B 1 9 ? -11.836 18.141 3.648 1 84.25 9 LEU B O 1
ATOM 1834 N N . TYR B 1 10 ? -9.781 17.422 3.213 1 88.31 10 TYR B N 1
ATOM 1835 C CA . TYR B 1 10 ? -9.266 18.781 3.209 1 88.31 10 TYR B CA 1
ATOM 1836 C C . TYR B 1 10 ? -9.906 19.609 2.096 1 88.31 10 TYR B C 1
ATOM 1838 O O . TYR B 1 10 ? -10.039 20.828 2.211 1 88.31 10 TYR B O 1
ATOM 1846 N N . GLN B 1 11 ? -10.367 18.922 1.025 1 88.19 11 GLN B N 1
ATOM 1847 C CA . GLN B 1 11 ? -11.031 19.609 -0.074 1 88.19 11 GLN B CA 1
ATOM 1848 C C . GLN B 1 11 ? -12.391 20.141 0.355 1 88.19 11 GLN B C 1
ATOM 1850 O O . GLN B 1 11 ? -12.766 21.266 0.004 1 88.19 11 GLN B O 1
ATOM 1855 N N . SER B 1 12 ? -13.07 19.328 1.078 1 89.44 12 SER B N 1
ATOM 1856 C CA . SER B 1 12 ? -14.367 19.75 1.589 1 89.44 12 SER B CA 1
ATOM 1857 C C . SER B 1 12 ? -14.219 20.906 2.586 1 89.44 12 SER B C 1
ATOM 1859 O O . SER B 1 12 ? -15.016 21.844 2.574 1 89.44 12 SER B O 1
ATOM 1861 N N . VAL B 1 13 ? -13.273 20.812 3.391 1 92.38 13 VAL B N 1
ATOM 1862 C CA . VAL B 1 13 ? -13.023 21.859 4.383 1 92.38 13 VAL B CA 1
ATOM 1863 C C . VAL B 1 13 ? -12.656 23.156 3.68 1 92.38 13 VAL B C 1
ATOM 1865 O O . VAL B 1 13 ? -13.156 24.234 4.035 1 92.38 13 VAL B O 1
ATOM 1868 N N . ALA B 1 14 ? -11.82 23.047 2.678 1 91.31 14 ALA B N 1
ATOM 1869 C CA . ALA B 1 14 ? -11.422 24.219 1.902 1 91.31 14 ALA B CA 1
ATOM 1870 C C . ALA B 1 14 ? -12.633 24.875 1.229 1 91.31 14 ALA B C 1
ATOM 1872 O O . ALA B 1 14 ? -12.766 26.094 1.233 1 91.31 14 ALA B O 1
ATOM 1873 N N . ALA B 1 15 ? -13.438 24.031 0.703 1 89.81 15 ALA B N 1
ATOM 1874 C CA . ALA B 1 15 ? -14.641 24.531 0.038 1 89.81 15 ALA B CA 1
ATOM 1875 C C . ALA B 1 15 ? -15.555 25.25 1.025 1 89.81 15 ALA B C 1
ATOM 1877 O O . ALA B 1 15 ? -16.172 26.266 0.684 1 89.81 15 ALA B O 1
ATOM 1878 N N . GLN B 1 16 ? -15.625 24.766 2.156 1 91.38 16 GLN B N 1
ATOM 1879 C CA . GLN B 1 16 ? -16.438 25.391 3.195 1 91.38 16 GLN B CA 1
ATOM 1880 C C . GLN B 1 16 ? -15.883 26.75 3.59 1 91.38 16 GLN B C 1
ATOM 1882 O O . GLN B 1 16 ? -16.641 27.703 3.785 1 91.38 16 GLN B O 1
ATOM 1887 N N . ILE B 1 17 ? -14.664 26.812 3.707 1 92.06 17 ILE B N 1
ATOM 1888 C CA . ILE B 1 17 ? -14.023 28.062 4.07 1 92.06 17 ILE B CA 1
ATOM 1889 C C . ILE B 1 17 ? -14.266 29.109 2.979 1 92.06 17 ILE B C 1
ATOM 1891 O O . ILE B 1 17 ? -14.617 30.25 3.27 1 92.06 17 ILE B O 1
ATOM 1895 N N . VAL B 1 18 ? -14.133 28.688 1.776 1 90.75 18 VAL B N 1
ATOM 1896 C CA . VAL B 1 18 ? -14.352 29.594 0.647 1 90.75 18 VAL B CA 1
ATOM 1897 C C . VAL B 1 18 ? -15.805 30.062 0.64 1 90.75 18 VAL B C 1
ATOM 1899 O O . VAL B 1 18 ? -16.078 31.234 0.345 1 90.75 18 VAL B O 1
ATOM 1902 N N . ALA B 1 19 ? -16.672 29.156 0.91 1 90.69 19 ALA B N 1
ATOM 1903 C CA . ALA B 1 19 ? -18.078 29.516 0.982 1 90.69 19 ALA B CA 1
ATOM 1904 C C . ALA B 1 19 ? -18.328 30.578 2.061 1 90.69 19 ALA B C 1
ATOM 1906 O O . ALA B 1 19 ? -19.109 31.516 1.858 1 90.69 19 ALA B O 1
ATOM 1907 N N . LEU B 1 20 ? -17.688 30.422 3.145 1 90.06 20 LEU B N 1
ATOM 1908 C CA . LEU B 1 20 ? -17.812 31.391 4.234 1 90.06 20 LEU B CA 1
ATOM 1909 C C . LEU B 1 20 ? -17.234 32.75 3.836 1 90.06 20 LEU B C 1
ATOM 1911 O O . LEU B 1 20 ? -17.781 33.781 4.191 1 90.06 20 LEU B O 1
ATOM 1915 N N . ILE B 1 21 ? -16.234 32.719 3.102 1 88.88 21 ILE B N 1
ATOM 1916 C CA . ILE B 1 21 ? -15.625 33.938 2.6 1 88.88 21 ILE B CA 1
ATOM 1917 C C . ILE B 1 21 ? -16.578 34.625 1.63 1 88.88 21 ILE B C 1
ATOM 1919 O O . ILE B 1 21 ? -16.828 35.844 1.74 1 88.88 21 ILE B O 1
ATOM 1923 N N . ARG B 1 22 ? -17.109 33.875 0.8 1 88.5 22 ARG B N 1
ATOM 1924 C CA . ARG B 1 22 ? -18.016 34.406 -0.221 1 88.5 22 ARG B CA 1
ATOM 1925 C C . ARG B 1 22 ? -19.281 34.969 0.408 1 88.5 22 ARG B C 1
ATOM 1927 O O . ARG B 1 22 ? -19.844 35.938 -0.097 1 88.5 22 ARG B O 1
ATOM 1934 N N . GLN B 1 23 ? -19.688 34.438 1.475 1 90.19 23 GLN B N 1
ATOM 1935 C CA . GLN B 1 23 ? -20.891 34.875 2.182 1 90.19 23 GLN B CA 1
ATOM 1936 C C . GLN B 1 23 ? -20.609 36.094 3.049 1 90.19 23 GLN B C 1
ATOM 1938 O O . GLN B 1 23 ? -21.531 36.688 3.613 1 90.19 23 GLN B O 1
ATOM 1943 N N . GLY B 1 24 ? -19.359 36.469 3.145 1 87.88 24 GLY B N 1
ATOM 1944 C CA . GLY B 1 24 ? -19 37.688 3.848 1 87.88 24 GLY B CA 1
ATOM 1945 C C . GLY B 1 24 ? -18.688 37.469 5.316 1 87.88 24 GLY B C 1
ATOM 1946 O O . GLY B 1 24 ? -18.484 38.406 6.066 1 87.88 24 GLY B O 1
ATOM 1947 N N . GLU B 1 25 ? -18.656 36.219 5.695 1 90.56 25 GLU B N 1
ATOM 1948 C CA . GLU B 1 25 ? -18.312 35.938 7.086 1 90.56 25 GLU B CA 1
ATOM 1949 C C . GLU B 1 25 ? -16.859 36.312 7.383 1 90.56 25 GLU B C 1
ATOM 1951 O O . GLU B 1 25 ? -16.516 36.688 8.516 1 90.56 25 GLU B O 1
ATOM 1956 N N . PHE B 1 26 ? -16.062 36.125 6.367 1 90.12 26 PHE B N 1
ATOM 1957 C CA . PHE B 1 26 ? -14.672 36.562 6.422 1 90.12 26 PHE B CA 1
ATOM 1958 C C . PHE B 1 26 ? -14.359 37.531 5.305 1 90.12 26 PHE B C 1
ATOM 1960 O O . PHE B 1 26 ? -14.375 37.188 4.129 1 90.12 26 PHE B O 1
ATOM 1967 N N . ALA B 1 27 ? -14.039 38.719 5.668 1 88.88 27 ALA B N 1
ATOM 1968 C CA . ALA B 1 27 ? -13.812 39.781 4.676 1 88.88 27 ALA B CA 1
ATOM 1969 C C . ALA B 1 27 ? -12.422 39.656 4.059 1 88.88 27 ALA B C 1
ATOM 1971 O O . ALA B 1 27 ? -11.508 39.125 4.676 1 88.88 27 ALA B O 1
ATOM 1972 N N . ILE B 1 28 ? -12.297 40.156 2.852 1 89.75 28 ILE B N 1
ATOM 1973 C CA . ILE B 1 28 ? -10.992 40.25 2.199 1 89.75 28 ILE B CA 1
ATOM 1974 C C . ILE B 1 28 ? -10.023 41.031 3.078 1 89.75 28 ILE B C 1
ATOM 1976 O O . ILE B 1 28 ? -10.367 42.094 3.6 1 89.75 28 ILE B O 1
ATOM 1980 N N . GLY B 1 29 ? -8.93 40.469 3.303 1 91.88 29 GLY B N 1
ATOM 1981 C CA . GLY B 1 29 ? -7.918 41.125 4.113 1 91.88 29 GLY B CA 1
ATOM 1982 C C . GLY B 1 29 ? -8.047 40.844 5.594 1 91.88 29 GLY B C 1
ATOM 1983 O O . GLY B 1 29 ? -7.121 41.094 6.367 1 91.88 29 GLY B O 1
ATOM 1984 N N . GLU B 1 30 ? -9.078 40.25 5.988 1 92.56 30 GLU B N 1
ATOM 1985 C CA . GLU B 1 30 ? -9.336 39.969 7.395 1 92.56 30 GLU B CA 1
ATOM 1986 C C . GLU B 1 30 ? -8.602 38.688 7.848 1 92.56 30 GLU B C 1
ATOM 1988 O O . GLU B 1 30 ? -8.438 37.75 7.07 1 92.56 30 GLU B O 1
ATOM 1993 N N . ARG B 1 31 ? -8.266 38.75 9.078 1 94.19 31 ARG B N 1
ATOM 1994 C CA . ARG B 1 31 ? -7.652 37.594 9.695 1 94.19 31 ARG B CA 1
ATOM 1995 C C . ARG B 1 31 ? -8.703 36.531 10.055 1 94.19 31 ARG B C 1
ATOM 1997 O O . ARG B 1 31 ? -9.734 36.875 10.641 1 94.19 31 ARG B O 1
ATOM 2004 N N . LEU B 1 32 ? -8.406 35.344 9.617 1 94.12 32 LEU B N 1
ATOM 2005 C CA . LEU B 1 32 ? -9.281 34.25 10.031 1 94.12 32 LEU B CA 1
ATOM 2006 C C . LEU B 1 32 ? -9.156 34 11.531 1 94.12 32 LEU B C 1
ATOM 2008 O O . LEU B 1 32 ? -8.133 34.344 12.133 1 94.12 32 LEU B O 1
ATOM 2012 N N . PRO B 1 33 ? -10.203 33.438 12.109 1 92.88 33 PRO B N 1
ATOM 2013 C CA . PRO B 1 33 ? -10.078 33.031 13.508 1 92.88 33 PRO B CA 1
ATOM 2014 C C . PRO B 1 33 ? -8.898 32.094 13.742 1 92.88 33 PRO B C 1
ATOM 2016 O O . PRO B 1 33 ? -8.422 31.453 12.797 1 92.88 33 PRO B O 1
ATOM 2019 N N . PRO B 1 34 ? -8.477 32.031 15.031 1 91.19 34 PRO B N 1
ATOM 2020 C CA . PRO B 1 34 ? -7.426 31.078 15.344 1 91.19 34 PRO B CA 1
ATOM 2021 C C . PRO B 1 34 ? -7.793 29.656 14.938 1 91.19 34 PRO B C 1
ATOM 2023 O O . PRO B 1 34 ? -8.969 29.297 14.93 1 91.19 34 PRO B O 1
ATOM 2026 N N . GLU B 1 35 ? -6.777 28.875 14.602 1 89.75 35 GLU B N 1
ATOM 2027 C CA . GLU B 1 35 ? -6.953 27.531 14.078 1 89.75 35 GLU B CA 1
ATOM 2028 C C . GLU B 1 35 ? -7.852 26.688 14.992 1 89.75 35 GLU B C 1
ATOM 2030 O O . GLU B 1 35 ? -8.727 25.969 14.516 1 89.75 35 GLU B O 1
ATOM 2035 N N . ARG B 1 36 ? -7.613 26.781 16.281 1 90.25 36 ARG B N 1
ATOM 2036 C CA . ARG B 1 36 ? -8.398 26 17.234 1 90.25 36 ARG B CA 1
ATOM 2037 C C . ARG B 1 36 ? -9.883 26.344 17.125 1 90.25 36 ARG B C 1
ATOM 2039 O O . ARG B 1 36 ? -10.719 25.438 17.078 1 90.25 36 ARG B O 1
ATOM 2046 N N . GLU B 1 37 ? -10.164 27.594 17.078 1 93.31 37 GLU B N 1
ATOM 2047 C CA . GLU B 1 37 ? -11.547 28.062 16.984 1 93.31 37 GLU B CA 1
ATOM 2048 C C . GLU B 1 37 ? -12.164 27.703 15.641 1 93.31 37 GLU B C 1
ATOM 2050 O O . GLU B 1 37 ? -13.312 27.266 15.57 1 93.31 37 GLU B O 1
ATOM 2055 N N . LEU B 1 38 ? -11.453 27.938 14.602 1 93.94 38 LEU B N 1
ATOM 2056 C CA . LEU B 1 38 ? -11.938 27.656 13.258 1 93.94 38 LEU B CA 1
ATOM 2057 C C . LEU B 1 38 ? -12.219 26.156 13.078 1 93.94 38 LEU B C 1
ATOM 2059 O O . LEU B 1 38 ? -13.211 25.781 12.445 1 93.94 38 LEU B O 1
ATOM 2063 N N . ALA B 1 39 ? -11.297 25.281 13.602 1 94.25 39 ALA B N 1
ATOM 2064 C CA . ALA B 1 39 ? -11.484 23.844 13.547 1 94.25 39 ALA B CA 1
ATOM 2065 C C . ALA B 1 39 ? -12.773 23.422 14.258 1 94.25 39 ALA B C 1
ATOM 2067 O O . ALA B 1 39 ? -13.523 22.594 13.758 1 94.25 39 ALA B O 1
ATOM 2068 N N . LEU B 1 40 ? -13.047 24.047 15.383 1 93.56 40 LEU B N 1
ATOM 2069 C CA . LEU B 1 40 ? -14.258 23.766 16.156 1 93.56 40 LEU B CA 1
ATOM 2070 C C . LEU B 1 40 ? -15.5 24.188 15.375 1 93.56 40 LEU B C 1
ATOM 2072 O O . LEU B 1 40 ? -16.484 23.453 15.32 1 93.56 40 LEU B O 1
ATOM 2076 N N . THR B 1 41 ? -15.414 25.344 14.805 1 91.88 41 THR B N 1
ATOM 2077 C CA . THR B 1 41 ? -16.531 25.906 14.055 1 91.88 41 THR B CA 1
ATOM 2078 C C . THR B 1 41 ? -16.875 25.016 12.867 1 91.88 41 THR B C 1
ATOM 2080 O O . THR B 1 41 ? -18.062 24.828 12.547 1 91.88 41 THR B O 1
ATOM 2083 N N . LEU B 1 42 ? -15.906 24.5 12.258 1 94.06 42 LEU B N 1
ATOM 2084 C CA . LEU B 1 42 ? -16.109 23.719 11.047 1 94.06 42 LEU B CA 1
ATOM 2085 C C . LEU B 1 42 ? -16.312 22.25 11.383 1 94.06 42 LEU B C 1
ATOM 2087 O O . LEU B 1 42 ? -16.672 21.453 10.508 1 94.06 42 LEU B O 1
ATOM 2091 N N . GLY B 1 43 ? -16.016 21.859 12.617 1 93.81 43 GLY B N 1
ATOM 2092 C CA . GLY B 1 43 ? -16.219 20.484 13.062 1 93.81 43 GLY B CA 1
ATOM 2093 C C . GLY B 1 43 ? -15.156 19.531 12.531 1 93.81 43 GLY B C 1
ATOM 2094 O O . GLY B 1 43 ? -15.477 18.391 12.148 1 93.81 43 GLY B O 1
ATOM 2095 N N . VAL B 1 44 ? -13.922 20.016 12.453 1 93.06 44 VAL B N 1
ATOM 2096 C CA . VAL B 1 44 ? -12.852 19.172 11.922 1 93.06 44 VAL B CA 1
ATOM 2097 C C . VAL B 1 44 ? -11.648 19.234 12.852 1 93.06 44 VAL B C 1
ATOM 2099 O O . VAL B 1 44 ? -11.594 20.062 13.766 1 93.06 44 VAL B O 1
ATOM 2102 N N . SER B 1 45 ? -10.734 18.266 12.625 1 88.5 45 SER B N 1
ATOM 2103 C CA . SER B 1 45 ? -9.5 18.266 13.406 1 88.5 45 SER B CA 1
ATOM 2104 C C . SER B 1 45 ? -8.555 19.375 12.961 1 88.5 45 SER B C 1
ATOM 2106 O O . SER B 1 45 ? -8.68 19.891 11.852 1 88.5 45 SER B O 1
ATOM 2108 N N . ARG B 1 46 ? -7.695 19.719 13.828 1 88.44 46 ARG B N 1
ATOM 2109 C CA . ARG B 1 46 ? -6.73 20.766 13.5 1 88.44 46 ARG B CA 1
ATOM 2110 C C . ARG B 1 46 ? -5.852 20.344 12.328 1 88.44 46 ARG B C 1
ATOM 2112 O O . ARG B 1 46 ? -5.602 21.141 11.414 1 88.44 46 ARG B O 1
ATOM 2119 N N . PRO B 1 47 ? -5.449 19.094 12.234 1 85.94 47 PRO B N 1
ATOM 2120 C CA . PRO B 1 47 ? -4.656 18.672 11.078 1 85.94 47 PRO B CA 1
ATOM 2121 C C . PRO B 1 47 ? -5.422 18.797 9.766 1 85.94 47 PRO B C 1
ATOM 2123 O O . PRO B 1 47 ? -4.867 19.25 8.758 1 85.94 47 PRO B O 1
ATOM 2126 N N . SER B 1 48 ? -6.629 18.391 9.789 1 89.06 48 SER B N 1
ATOM 2127 C CA . SER B 1 48 ? -7.449 18.5 8.586 1 89.06 48 SER B CA 1
ATOM 2128 C C . SER B 1 48 ? -7.648 19.953 8.172 1 89.06 48 SER B C 1
ATOM 2130 O O . SER B 1 48 ? -7.625 20.281 6.98 1 89.06 48 SER B O 1
ATOM 2132 N N . LEU B 1 49 ? -7.863 20.797 9.148 1 91.62 49 LEU B N 1
ATOM 2133 C CA . LEU B 1 49 ? -8 22.219 8.875 1 91.62 49 LEU B CA 1
ATOM 2134 C C . LEU B 1 49 ? -6.719 22.781 8.258 1 91.62 49 LEU B C 1
ATOM 2136 O O . LEU B 1 49 ? -6.77 23.531 7.277 1 91.62 49 LEU B O 1
ATOM 2140 N N . ARG B 1 50 ? -5.637 22.453 8.812 1 88.12 50 ARG B N 1
ATOM 2141 C CA . ARG B 1 50 ? -4.355 22.953 8.336 1 88.12 50 ARG B CA 1
ATOM 2142 C C . ARG B 1 50 ? -4.125 22.547 6.875 1 88.12 50 ARG B C 1
ATOM 2144 O O . ARG B 1 50 ? -3.627 23.359 6.082 1 88.12 50 ARG B O 1
ATOM 2151 N N . GLU B 1 51 ? -4.422 21.359 6.566 1 90.44 51 GLU B N 1
ATOM 2152 C CA . GLU B 1 51 ? -4.293 20.891 5.188 1 90.44 51 GLU B CA 1
ATOM 2153 C C . GLU B 1 51 ? -5.164 21.719 4.246 1 90.44 51 GLU B C 1
ATOM 2155 O O . GLU B 1 51 ? -4.738 22.078 3.146 1 90.44 51 GLU B O 1
ATOM 2160 N N . ALA B 1 52 ? -6.293 22 4.699 1 91.06 52 ALA B N 1
ATOM 2161 C CA . ALA B 1 52 ? -7.211 22.812 3.904 1 91.06 52 ALA B CA 1
ATOM 2162 C C . ALA B 1 52 ? -6.672 24.219 3.723 1 91.06 52 ALA B C 1
ATOM 2164 O O . ALA B 1 52 ? -6.762 24.797 2.633 1 91.06 52 ALA B O 1
ATOM 2165 N N . LEU B 1 53 ? -6.176 24.766 4.797 1 90.62 53 LEU B N 1
ATOM 2166 C CA . LEU B 1 53 ? -5.617 26.109 4.746 1 90.62 53 LEU B CA 1
ATOM 2167 C C . LEU B 1 53 ? -4.422 26.156 3.799 1 90.62 53 LEU B C 1
ATOM 2169 O O . LEU B 1 53 ? -4.266 27.125 3.051 1 90.62 53 LEU B O 1
ATOM 2173 N N . ILE B 1 54 ? -3.637 25.156 3.795 1 88.81 54 ILE B N 1
ATOM 2174 C CA . ILE B 1 54 ? -2.486 25.078 2.902 1 88.81 54 ILE B CA 1
ATOM 2175 C C . ILE B 1 54 ? -2.959 24.984 1.454 1 88.81 54 ILE B C 1
ATOM 2177 O O . ILE B 1 54 ? -2.41 25.641 0.566 1 88.81 54 ILE B O 1
ATOM 2181 N N . ALA B 1 55 ? -3.932 24.141 1.255 1 89.62 55 ALA B N 1
ATOM 2182 C CA . ALA B 1 55 ? -4.508 24.031 -0.082 1 89.62 55 ALA B CA 1
ATOM 2183 C C . ALA B 1 55 ? -5.004 25.391 -0.58 1 89.62 55 ALA B C 1
ATOM 2185 O O . ALA B 1 55 ? -4.773 25.75 -1.735 1 89.62 55 ALA B O 1
ATOM 2186 N N . LEU B 1 56 ? -5.648 26.094 0.258 1 90.75 56 LEU B N 1
ATOM 2187 C CA . LEU B 1 56 ? -6.184 27.406 -0.096 1 90.75 56 LEU B CA 1
ATOM 2188 C C . LEU B 1 56 ? -5.059 28.406 -0.336 1 90.75 56 LEU B C 1
ATOM 2190 O O . LEU B 1 56 ? -5.184 29.297 -1.18 1 90.75 56 LEU B O 1
ATOM 2194 N N . GLU B 1 57 ? -4.051 28.266 0.432 1 89.69 57 GLU B N 1
ATOM 2195 C CA . GLU B 1 57 ? -2.9 29.141 0.224 1 89.69 57 GLU B CA 1
ATOM 2196 C C . GLU B 1 57 ? -2.256 28.891 -1.137 1 89.69 57 GLU B C 1
ATOM 2198 O O . GLU B 1 57 ? -1.913 29.828 -1.851 1 89.69 57 GLU B O 1
ATOM 2203 N N . ILE B 1 58 ? -2.121 27.656 -1.483 1 86.81 58 ILE B N 1
ATOM 2204 C CA . ILE B 1 58 ? -1.564 27.281 -2.777 1 86.81 58 ILE B CA 1
ATOM 2205 C C . ILE B 1 58 ? -2.439 27.828 -3.898 1 86.81 58 ILE B C 1
ATOM 2207 O O . ILE B 1 58 ? -1.931 28.297 -4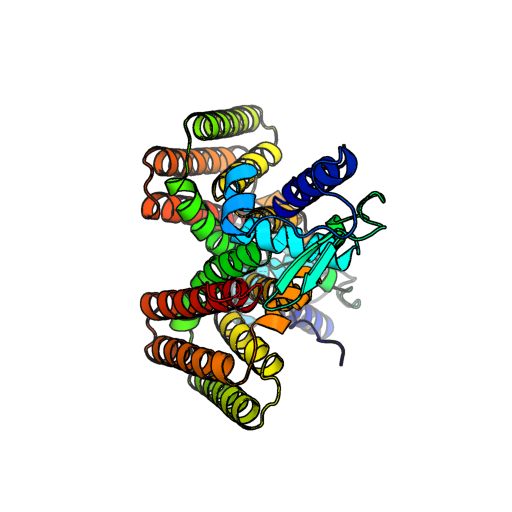.922 1 86.81 58 ILE B O 1
ATOM 2211 N N . GLY B 1 59 ? -3.711 27.797 -3.648 1 86.69 59 GLY B N 1
ATOM 2212 C CA . GLY B 1 59 ? -4.656 28.312 -4.629 1 86.69 59 GLY B CA 1
ATOM 2213 C C . GLY B 1 59 ? -4.727 29.828 -4.656 1 86.69 59 GLY B C 1
ATOM 2214 O O . GLY B 1 59 ? -5.328 30.406 -5.559 1 86.69 59 GLY B O 1
ATOM 2215 N N . GLY B 1 60 ? -4.215 30.453 -3.627 1 88.25 60 GLY B N 1
ATOM 2216 C CA . GLY B 1 60 ? -4.141 31.906 -3.607 1 88.25 60 GLY B CA 1
ATOM 2217 C C . GLY B 1 60 ? -5.309 32.562 -2.891 1 88.25 60 GLY B C 1
ATOM 2218 O O . GLY B 1 60 ? -5.461 33.781 -2.92 1 88.25 60 GLY B O 1
ATOM 2219 N N . GLN B 1 61 ? -6.102 31.812 -2.227 1 90.12 61 GLN B N 1
ATOM 2220 C CA . GLN B 1 61 ? -7.293 32.344 -1.584 1 90.12 61 GLN B CA 1
ATOM 2221 C C . GLN B 1 61 ? -6.953 32.969 -0.234 1 90.12 61 GLN B C 1
ATOM 2223 O O . GLN B 1 61 ? -7.668 33.875 0.244 1 90.12 61 GLN B O 1
ATOM 2228 N N . ILE B 1 62 ? -5.898 32.438 0.373 1 91.81 62 ILE B N 1
ATOM 2229 C CA . ILE B 1 62 ? -5.496 32.969 1.672 1 91.81 62 ILE B CA 1
ATOM 2230 C C . ILE B 1 62 ? -3.975 33.094 1.725 1 91.81 62 ILE B C 1
ATOM 2232 O O . ILE B 1 62 ? -3.273 32.656 0.818 1 91.81 62 ILE B O 1
ATOM 2236 N N . GLU B 1 63 ? -3.535 33.781 2.715 1 90.75 63 GLU B N 1
ATOM 2237 C CA . GLU B 1 63 ? -2.111 33.938 3.01 1 90.75 63 GLU B CA 1
ATOM 2238 C C . GLU B 1 63 ? -1.812 33.594 4.465 1 90.75 63 GLU B C 1
ATOM 2240 O O . GLU B 1 63 ? -2.447 34.125 5.379 1 90.75 63 GLU B O 1
ATOM 2245 N N . ILE B 1 64 ? -0.954 32.688 4.562 1 87.5 64 ILE B N 1
ATOM 2246 C CA . ILE B 1 64 ? -0.498 32.344 5.902 1 87.5 64 ILE B CA 1
ATOM 2247 C C . ILE B 1 64 ? 0.731 33.188 6.262 1 87.5 64 ILE B C 1
ATOM 2249 O O . ILE B 1 64 ? 1.733 33.156 5.543 1 87.5 64 ILE B O 1
ATOM 2253 N N . ARG B 1 65 ? 0.633 33.906 7.266 1 84.44 65 ARG B N 1
ATOM 2254 C CA . ARG B 1 65 ? 1.744 34.688 7.805 1 84.44 65 ARG B CA 1
ATOM 2255 C C . ARG B 1 65 ? 2.219 34.125 9.133 1 84.44 65 ARG B C 1
ATOM 2257 O O . ARG B 1 65 ? 1.535 34.25 10.156 1 84.44 65 ARG B O 1
ATOM 2264 N N . MET B 1 66 ? 3.355 33.438 9.078 1 75.5 66 MET B N 1
ATOM 2265 C CA . MET B 1 66 ? 3.902 32.781 10.258 1 75.5 66 MET B CA 1
ATOM 2266 C C . MET B 1 66 ? 3.957 33.719 11.445 1 75.5 66 MET B C 1
ATOM 2268 O O . MET B 1 66 ? 4.484 34.844 11.336 1 75.5 66 MET B O 1
ATOM 2272 N N . GLY B 1 67 ? 3.346 33.312 12.547 1 76.12 67 GLY B N 1
ATOM 2273 C CA . GLY B 1 67 ? 3.367 34.094 13.766 1 76.12 67 GLY B CA 1
ATOM 2274 C C . GLY B 1 67 ? 2.262 35.125 13.836 1 76.12 67 GLY B C 1
ATOM 2275 O O . GLY B 1 67 ? 2.059 35.781 14.867 1 76.12 67 GLY B O 1
ATOM 2276 N N . SER B 1 68 ? 1.618 35.375 12.719 1 82.81 68 SER B N 1
ATOM 2277 C CA . SER B 1 68 ? 0.595 36.406 12.68 1 82.81 68 SER B CA 1
ATOM 2278 C C . SER B 1 68 ? -0.796 35.812 12.5 1 82.81 68 SER B C 1
ATOM 2280 O O . SER B 1 68 ? -1.733 36.188 13.211 1 82.81 68 SER B O 1
ATOM 2282 N N . GLY B 1 69 ? -0.858 34.906 11.547 1 88.5 69 GLY B N 1
ATOM 2283 C CA . GLY B 1 69 ? -2.16 34.312 11.32 1 88.5 69 GLY B CA 1
ATOM 2284 C C . GLY B 1 69 ? -2.457 34.062 9.852 1 88.5 69 GLY B C 1
ATOM 2285 O O . GLY B 1 69 ? -1.539 34 9.031 1 88.5 69 GLY B O 1
ATOM 2286 N N . VAL B 1 70 ? -3.746 33.781 9.555 1 92.56 70 VAL B N 1
ATOM 2287 C CA . VAL B 1 70 ? -4.215 33.469 8.203 1 92.56 70 VAL B CA 1
ATOM 2288 C C . VAL B 1 70 ? -5.129 34.594 7.707 1 92.56 70 VAL B C 1
ATOM 2290 O O . VAL B 1 70 ? -6.074 34.969 8.391 1 92.56 70 VAL B O 1
ATOM 2293 N N . TYR B 1 71 ? -4.82 35.094 6.512 1 93.94 71 TYR B N 1
ATOM 2294 C CA . TYR B 1 71 ? -5.547 36.25 5.992 1 93.94 71 TYR B CA 1
ATOM 2295 C C . TYR B 1 71 ? -6.227 35.906 4.668 1 93.94 71 TYR B C 1
ATOM 2297 O O . TYR B 1 71 ? -5.645 35.219 3.824 1 93.94 71 TYR B O 1
ATOM 2305 N N . VAL B 1 72 ? -7.461 36.438 4.488 1 94.69 72 VAL B N 1
ATOM 2306 C CA . VAL B 1 72 ? -8.219 36.219 3.258 1 94.69 72 VAL B CA 1
ATOM 2307 C C . VAL B 1 72 ? -7.684 37.125 2.156 1 94.69 72 VAL B C 1
ATOM 2309 O O . VAL B 1 72 ? -7.469 38.312 2.381 1 94.69 72 VAL B O 1
ATOM 2312 N N . ARG B 1 73 ? -7.508 36.5 0.992 1 92.94 73 ARG B N 1
ATOM 2313 C CA . ARG B 1 73 ? -7.031 37.281 -0.141 1 92.94 73 ARG B CA 1
ATOM 2314 C C . ARG B 1 73 ? -8.188 37.719 -1.031 1 92.94 73 ARG B C 1
ATOM 2316 O O . ARG B 1 73 ? -9.312 37.219 -0.871 1 92.94 73 ARG B O 1
ATOM 2323 N N . ASP B 1 74 ? -7.863 38.656 -1.897 1 86.75 74 ASP B N 1
ATOM 2324 C CA . ASP B 1 74 ? -8.875 39.219 -2.773 1 86.75 74 ASP B CA 1
ATOM 2325 C C . ASP B 1 74 ? -9.375 38.188 -3.789 1 86.75 74 ASP B C 1
ATOM 2327 O O . ASP B 1 74 ? -10.484 38.312 -4.316 1 86.75 74 ASP B O 1
ATOM 2331 N N . THR B 1 75 ? -8.625 37.125 -4.012 1 77.06 75 THR B N 1
ATOM 2332 C CA . THR B 1 75 ? -8.977 36.094 -4.977 1 77.06 75 THR B CA 1
ATOM 2333 C C . THR B 1 75 ? -9.797 34.969 -4.309 1 77.06 75 THR B C 1
ATOM 2335 O O . THR B 1 75 ? -10.109 33.969 -4.938 1 77.06 75 THR B O 1
ATOM 2338 N N . ALA B 1 76 ? -10.078 35.25 -3.113 1 73 76 ALA B N 1
ATOM 2339 C CA . ALA B 1 76 ? -10.672 34.188 -2.301 1 73 76 ALA B CA 1
ATOM 2340 C C . ALA B 1 76 ? -12.023 33.75 -2.857 1 73 76 ALA B C 1
ATOM 2342 O O . ALA B 1 76 ? -12.445 32.594 -2.674 1 73 76 ALA B O 1
ATOM 2343 N N . ALA B 1 77 ? -12.539 34.719 -3.525 1 68.25 77 ALA B N 1
ATOM 2344 C CA . ALA B 1 77 ? -13.875 34.438 -4.031 1 68.25 77 ALA B CA 1
ATOM 2345 C C . ALA B 1 77 ? -13.82 33.656 -5.348 1 68.25 77 ALA B C 1
ATOM 2347 O O . ALA B 1 77 ? -14.828 33.125 -5.812 1 68.25 77 ALA B O 1
ATOM 2348 N N . ASP B 1 78 ? -12.641 33.562 -5.836 1 65.69 78 ASP B N 1
ATOM 2349 C CA . ASP B 1 78 ? -12.5 32.844 -7.105 1 65.69 78 ASP B CA 1
ATOM 2350 C C . ASP B 1 78 ? -12.688 31.344 -6.914 1 65.69 78 ASP B C 1
ATOM 2352 O O . ASP B 1 78 ? -12.586 30.828 -5.797 1 65.69 78 ASP B O 1
ATOM 2356 N N . ALA B 1 79 ? -13.109 30.703 -7.953 1 62.44 79 ALA B N 1
ATOM 2357 C CA . ALA B 1 79 ? -13.297 29.25 -7.91 1 62.44 79 ALA B CA 1
ATOM 2358 C C . ALA B 1 79 ? -12.008 28.547 -7.48 1 62.44 79 ALA B C 1
ATOM 2360 O O . ALA B 1 79 ? -10.914 28.938 -7.891 1 62.44 79 ALA B O 1
ATOM 2361 N N . VAL B 1 80 ? -12.148 27.906 -6.34 1 62.91 80 VAL B N 1
ATOM 2362 C CA . VAL B 1 80 ? -11.016 27.109 -5.902 1 62.91 80 VAL B CA 1
ATOM 2363 C C . VAL B 1 80 ? -10.562 26.188 -7.031 1 62.91 80 VAL B C 1
ATOM 2365 O O . VAL B 1 80 ? -11.375 25.469 -7.621 1 62.91 80 VAL B O 1
ATOM 2368 N N . GLY B 1 81 ? -9.484 26.469 -7.652 1 59.97 81 GLY B N 1
ATOM 2369 C CA . GLY B 1 81 ? -8.984 25.547 -8.664 1 59.97 81 GLY B CA 1
ATOM 2370 C C . GLY B 1 81 ? -9.07 24.094 -8.25 1 59.97 81 GLY B C 1
ATOM 2371 O O . GLY B 1 81 ? -9.453 23.781 -7.125 1 59.97 81 GLY B O 1
ATOM 2372 N N . PRO B 1 82 ? -8.906 23.25 -9.195 1 64.12 82 PRO B N 1
ATOM 2373 C CA . PRO B 1 82 ? -9.016 21.812 -8.93 1 64.12 82 PRO B CA 1
ATOM 2374 C C . PRO B 1 82 ? -8.062 21.344 -7.832 1 64.12 82 PRO B C 1
ATOM 2376 O O . PRO B 1 82 ? -6.844 21.344 -8.023 1 64.12 82 PRO B O 1
ATOM 2379 N N . MET B 1 83 ? -8.539 21.312 -6.664 1 69.06 83 MET B N 1
ATOM 2380 C CA . MET B 1 83 ? -7.781 20.875 -5.496 1 69.06 83 MET B CA 1
ATOM 2381 C C . MET B 1 83 ? -7.359 19.422 -5.641 1 69.06 83 MET B C 1
ATOM 2383 O O . MET B 1 83 ? -6.438 18.969 -4.957 1 69.06 83 MET B O 1
ATOM 2387 N N . ALA B 1 84 ? -7.988 18.812 -6.574 1 64.19 84 ALA B N 1
ATOM 2388 C CA . ALA B 1 84 ? -7.703 17.391 -6.797 1 64.19 84 ALA B CA 1
ATOM 2389 C C . ALA B 1 84 ? -6.234 17.188 -7.145 1 64.19 84 ALA B C 1
ATOM 2391 O O . ALA B 1 84 ? -5.676 16.109 -6.883 1 64.19 84 ALA B O 1
ATOM 2392 N N . THR B 1 85 ? -5.648 18.141 -7.496 1 72.06 85 THR B N 1
ATOM 2393 C CA . THR B 1 85 ? -4.289 18.016 -8.008 1 72.06 85 THR B CA 1
ATOM 2394 C C . THR B 1 85 ? -3.27 18.312 -6.914 1 72.06 85 THR B C 1
ATOM 2396 O O . THR B 1 85 ? -2.062 18.172 -7.129 1 72.06 85 THR B O 1
ATOM 2399 N N . LEU B 1 86 ? -3.795 18.578 -5.812 1 84.5 86 LEU B N 1
ATOM 2400 C CA . LEU B 1 86 ? -2.863 19 -4.766 1 84.5 86 LEU B CA 1
ATOM 2401 C C . LEU B 1 86 ? -2.303 17.781 -4.031 1 84.5 86 LEU B C 1
ATOM 2403 O O . LEU B 1 86 ? -1.307 17.891 -3.311 1 84.5 86 LEU B O 1
ATOM 2407 N N . GLY B 1 87 ? -2.895 16.672 -4.266 1 86.81 87 GLY B N 1
ATOM 2408 C CA . GLY B 1 87 ? -2.311 15.445 -3.744 1 86.81 87 GLY B CA 1
ATOM 2409 C C . GLY B 1 87 ? -3.061 14.891 -2.549 1 86.81 87 GLY B C 1
ATOM 2410 O O . GLY B 1 87 ? -4.176 15.32 -2.254 1 86.81 87 GLY B O 1
ATOM 2411 N N . ASP B 1 88 ? -2.426 13.977 -1.875 1 88.88 88 ASP B N 1
ATOM 2412 C CA . ASP B 1 88 ? -2.998 13.281 -0.726 1 88.88 88 ASP B CA 1
ATOM 2413 C C . ASP B 1 88 ? -2.93 14.148 0.53 1 88.88 88 ASP B C 1
ATOM 2415 O O . ASP B 1 88 ? -2.088 15.047 0.628 1 88.88 88 ASP B O 1
ATOM 2419 N N . SER B 1 89 ? -3.857 13.875 1.426 1 90.12 89 SER B N 1
ATOM 2420 C CA . SER B 1 89 ? -3.689 14.383 2.783 1 90.12 89 SER B CA 1
ATOM 2421 C C . SER B 1 89 ? -2.352 13.953 3.373 1 90.12 89 SER B C 1
ATOM 2423 O O . SER B 1 89 ? -2.055 12.758 3.439 1 90.12 89 SER B O 1
ATOM 2425 N N . PRO B 1 90 ? -1.562 14.898 3.729 1 90.88 90 PRO B N 1
ATOM 2426 C CA . PRO B 1 90 ? -0.265 14.539 4.301 1 90.88 90 PRO B CA 1
ATOM 2427 C C . PRO B 1 90 ? -0.394 13.633 5.527 1 90.88 90 PRO B C 1
ATOM 2429 O O . PRO B 1 90 ? 0.407 12.711 5.707 1 90.88 90 PRO B O 1
ATOM 2432 N N . SER B 1 91 ? -1.363 13.945 6.352 1 92.06 91 SER B N 1
ATOM 2433 C CA . SER B 1 91 ? -1.57 13.109 7.527 1 92.06 91 SER B CA 1
ATOM 2434 C C . SER B 1 91 ? -1.97 11.688 7.129 1 92.06 91 SER B C 1
ATOM 2436 O O . SER B 1 91 ? -1.447 10.719 7.676 1 92.06 91 SER B O 1
ATOM 2438 N N . GLU B 1 92 ? -2.877 11.562 6.215 1 93.44 92 GLU B N 1
ATOM 2439 C CA . GLU B 1 92 ? -3.287 10.25 5.742 1 93.44 92 GLU B CA 1
ATOM 2440 C C . GLU B 1 92 ? -2.131 9.516 5.062 1 93.44 92 GLU B C 1
ATOM 2442 O O . GLU B 1 92 ? -2.008 8.297 5.176 1 93.44 92 GLU B O 1
ATOM 2447 N N . LEU B 1 93 ? -1.365 10.32 4.34 1 95.25 93 LEU B N 1
ATOM 2448 C CA . LEU B 1 93 ? -0.189 9.75 3.689 1 95.25 93 LEU B CA 1
ATOM 2449 C C . LEU B 1 93 ? 0.746 9.117 4.715 1 95.25 93 LEU B C 1
ATOM 2451 O O . LEU B 1 93 ? 1.16 7.969 4.559 1 95.25 93 LEU B O 1
ATOM 2455 N N . MET B 1 94 ? 1.058 9.836 5.77 1 95.81 94 MET B N 1
ATOM 2456 C CA . MET B 1 94 ? 1.988 9.344 6.785 1 95.81 94 MET B CA 1
ATOM 2457 C C . MET B 1 94 ? 1.397 8.156 7.539 1 95.81 94 MET B C 1
ATOM 2459 O O . MET B 1 94 ? 2.115 7.219 7.891 1 95.81 94 MET B O 1
ATOM 2463 N N . GLN B 1 95 ? 0.116 8.203 7.738 1 95.88 95 GLN B N 1
ATOM 2464 C CA . GLN B 1 95 ? -0.558 7.082 8.383 1 95.88 95 GLN B CA 1
ATOM 2465 C C . GLN B 1 95 ? -0.533 5.84 7.5 1 95.88 95 GLN B C 1
ATOM 2467 O O . GLN B 1 95 ? -0.334 4.727 7.992 1 95.88 95 GLN B O 1
ATOM 2472 N N . ALA B 1 96 ? -0.766 6.027 6.277 1 97.69 96 ALA B N 1
ATOM 2473 C CA . ALA B 1 96 ? -0.688 4.918 5.324 1 97.69 96 ALA B CA 1
ATOM 2474 C C . ALA B 1 96 ? 0.722 4.336 5.273 1 97.69 96 ALA B C 1
ATOM 2476 O O . ALA B 1 96 ? 0.896 3.117 5.254 1 97.69 96 ALA B O 1
ATOM 2477 N N . ARG B 1 97 ? 1.712 5.207 5.23 1 98.38 97 ARG B N 1
ATOM 2478 C CA . ARG B 1 97 ? 3.098 4.75 5.27 1 98.38 97 ARG B CA 1
ATOM 2479 C C . ARG B 1 97 ? 3.361 3.912 6.516 1 98.38 97 ARG B C 1
ATOM 2481 O O . ARG B 1 97 ? 3.98 2.85 6.438 1 98.38 97 ARG B O 1
ATOM 2488 N N . ALA B 1 98 ? 2.869 4.434 7.629 1 98.31 98 ALA B N 1
ATOM 2489 C CA . ALA B 1 98 ? 3.076 3.693 8.867 1 98.31 98 ALA B CA 1
ATOM 2490 C C . ALA B 1 98 ? 2.473 2.295 8.789 1 98.31 98 ALA B C 1
ATOM 2492 O O . ALA B 1 98 ? 3.092 1.318 9.211 1 98.31 98 ALA B O 1
ATOM 2493 N N . ALA B 1 99 ? 1.334 2.201 8.25 1 97.44 99 ALA B N 1
ATOM 2494 C CA . ALA B 1 99 ? 0.642 0.918 8.141 1 97.44 99 ALA B CA 1
ATOM 2495 C C . ALA B 1 99 ? 1.381 -0.026 7.199 1 97.44 99 ALA B C 1
ATOM 2497 O O . ALA B 1 99 ? 1.681 -1.166 7.559 1 97.44 99 ALA B O 1
ATOM 2498 N N . VAL B 1 100 ? 1.726 0.429 6.047 1 98.06 100 VAL B N 1
ATOM 2499 C CA . VAL B 1 100 ? 2.33 -0.4 5.012 1 98.06 100 VAL B CA 1
ATOM 2500 C C . VAL B 1 100 ? 3.777 -0.719 5.383 1 98.06 100 VAL B C 1
ATOM 2502 O O . VAL B 1 100 ? 4.188 -1.881 5.359 1 98.06 100 VAL B O 1
ATOM 2505 N N . GLU B 1 101 ? 4.527 0.303 5.738 1 98.69 101 GLU B N 1
ATOM 2506 C CA . GLU B 1 101 ? 5.945 0.107 6.02 1 98.69 101 GLU B CA 1
ATOM 2507 C C . GLU B 1 101 ? 6.148 -0.682 7.312 1 98.69 101 GLU B C 1
ATOM 2509 O O . GLU B 1 101 ? 7.18 -1.333 7.492 1 98.69 101 GLU B O 1
ATOM 2514 N N . GLY B 1 102 ? 5.156 -0.564 8.219 1 98.25 102 GLY B N 1
ATOM 2515 C CA . GLY B 1 102 ? 5.215 -1.459 9.367 1 98.25 102 GLY B CA 1
ATOM 2516 C C . GLY B 1 102 ? 5.215 -2.926 8.977 1 98.25 102 GLY B C 1
ATOM 2517 O O . GLY B 1 102 ? 6.027 -3.705 9.477 1 98.25 102 GLY B O 1
ATOM 2518 N N . SER B 1 103 ? 4.324 -3.287 8.117 1 97.12 103 SER B N 1
ATOM 2519 C CA . SER B 1 103 ? 4.27 -4.664 7.629 1 97.12 103 SER B CA 1
ATOM 2520 C C . SER B 1 103 ? 5.543 -5.035 6.879 1 97.12 103 SER B C 1
ATOM 2522 O O . SER B 1 103 ? 6.07 -6.137 7.051 1 97.12 103 SER B O 1
ATOM 2524 N N . VAL B 1 104 ? 6.008 -4.145 6.098 1 98.31 104 VAL B N 1
ATOM 2525 C CA . VAL B 1 104 ? 7.203 -4.352 5.289 1 98.31 104 VAL B CA 1
ATOM 2526 C C . VAL B 1 104 ? 8.414 -4.555 6.199 1 98.31 104 VAL B C 1
ATOM 2528 O O . VAL B 1 104 ? 9.234 -5.445 5.957 1 98.31 104 VAL B O 1
ATOM 2531 N N . ALA B 1 105 ? 8.516 -3.764 7.234 1 98.75 105 ALA B N 1
ATOM 2532 C CA . ALA B 1 105 ? 9.633 -3.871 8.164 1 98.75 105 ALA B CA 1
ATOM 2533 C C . ALA B 1 105 ? 9.617 -5.215 8.891 1 98.75 105 ALA B C 1
ATOM 2535 O O . ALA B 1 105 ? 10.672 -5.816 9.117 1 98.75 105 ALA B O 1
ATOM 2536 N N . ALA B 1 106 ? 8.469 -5.656 9.258 1 97.75 106 ALA B N 1
ATOM 2537 C CA . ALA B 1 106 ? 8.352 -6.961 9.906 1 97.75 106 ALA B CA 1
ATOM 2538 C C . ALA B 1 106 ? 8.844 -8.078 8.984 1 97.75 106 ALA B C 1
ATOM 2540 O O . ALA B 1 106 ? 9.602 -8.945 9.406 1 97.75 106 ALA B O 1
ATOM 2541 N N . LEU B 1 107 ? 8.398 -8.047 7.762 1 96.81 107 LEU B N 1
ATOM 2542 C CA . LEU B 1 107 ? 8.836 -9.031 6.781 1 96.81 107 LEU B CA 1
ATOM 2543 C C . LEU B 1 107 ? 10.344 -8.953 6.562 1 96.81 107 LEU B C 1
ATOM 2545 O O . LEU B 1 107 ? 11.016 -9.984 6.488 1 96.81 107 LEU B O 1
ATOM 2549 N N . ALA B 1 108 ? 10.852 -7.762 6.445 1 98.31 108 ALA B N 1
ATOM 2550 C CA . ALA B 1 108 ? 12.266 -7.527 6.18 1 98.31 108 ALA B CA 1
ATOM 2551 C C . ALA B 1 108 ? 13.133 -8.039 7.328 1 98.31 108 ALA B C 1
ATOM 2553 O O . ALA B 1 108 ? 14.219 -8.578 7.098 1 98.31 108 ALA B O 1
ATOM 2554 N N . ALA B 1 109 ? 12.664 -7.844 8.531 1 98.12 109 ALA B N 1
ATOM 2555 C CA . ALA B 1 109 ? 13.43 -8.234 9.711 1 98.12 109 ALA B CA 1
ATOM 2556 C C . ALA B 1 109 ? 13.781 -9.719 9.664 1 98.12 109 ALA B C 1
ATOM 2558 O O . ALA B 1 109 ? 14.867 -10.125 10.094 1 98.12 109 ALA B O 1
ATOM 2559 N N . ALA B 1 110 ? 12.891 -10.492 9.109 1 94.5 110 ALA B N 1
ATOM 2560 C CA . ALA B 1 110 ? 13.062 -11.945 9.055 1 94.5 110 ALA B CA 1
ATOM 2561 C C . ALA B 1 110 ? 14.047 -12.336 7.957 1 94.5 110 ALA B C 1
ATOM 2563 O O . ALA B 1 110 ? 14.523 -13.469 7.922 1 94.5 110 ALA B O 1
ATOM 2564 N N . ARG B 1 111 ? 14.445 -11.391 7.172 1 94.94 111 ARG B N 1
ATOM 2565 C CA . ARG B 1 111 ? 15.219 -11.727 5.984 1 94.94 111 ARG B CA 1
ATOM 2566 C C . ARG B 1 111 ? 16.516 -10.914 5.93 1 94.94 111 ARG B C 1
ATOM 2568 O O . ARG B 1 111 ? 17.219 -10.938 4.922 1 94.94 111 ARG B O 1
ATOM 2575 N N . MET B 1 112 ? 16.797 -10.234 6.922 1 95.81 112 MET B N 1
ATOM 2576 C CA . MET B 1 112 ? 17.922 -9.32 6.906 1 95.81 112 MET B CA 1
ATOM 2577 C C . MET B 1 112 ? 19.234 -10.086 6.766 1 95.81 112 MET B C 1
ATOM 2579 O O . MET B 1 112 ? 19.422 -11.133 7.391 1 95.81 112 MET B O 1
ATOM 2583 N N . THR B 1 113 ? 20.062 -9.609 5.906 1 96.62 113 THR B N 1
ATOM 2584 C CA . THR B 1 113 ? 21.422 -10.109 5.762 1 96.62 113 THR B CA 1
ATOM 2585 C C . THR B 1 113 ? 22.438 -9.086 6.281 1 96.62 113 THR B C 1
ATOM 2587 O O . THR B 1 113 ? 22.109 -7.91 6.449 1 96.62 113 THR B O 1
ATOM 2590 N N . ALA B 1 114 ? 23.641 -9.578 6.461 1 97.25 114 ALA B N 1
ATOM 2591 C CA . ALA B 1 114 ? 24.703 -8.688 6.898 1 97.25 114 ALA B CA 1
ATOM 2592 C C . ALA B 1 114 ? 24.953 -7.586 5.871 1 97.25 114 ALA B C 1
ATOM 2594 O O . ALA B 1 114 ? 25.219 -6.434 6.234 1 97.25 114 ALA B O 1
ATOM 2595 N N . ALA B 1 115 ? 24.812 -7.93 4.664 1 97.69 115 ALA B N 1
ATOM 2596 C CA . ALA B 1 115 ? 25.062 -6.973 3.588 1 97.69 115 ALA B CA 1
ATOM 2597 C C . ALA B 1 115 ? 23.984 -5.883 3.576 1 97.69 115 ALA B C 1
ATOM 2599 O O . ALA B 1 115 ? 24.297 -4.703 3.404 1 97.69 115 ALA B O 1
ATOM 2600 N N . MET B 1 116 ? 22.812 -6.262 3.742 1 97.62 116 MET B N 1
ATOM 2601 C CA . MET B 1 116 ? 21.703 -5.297 3.758 1 97.62 116 MET B CA 1
ATOM 2602 C C . MET B 1 116 ? 21.812 -4.379 4.973 1 97.62 116 MET B C 1
ATOM 2604 O O . MET B 1 116 ? 21.578 -3.176 4.863 1 97.62 116 MET B O 1
ATOM 2608 N N . LEU B 1 117 ? 22.172 -4.984 6.105 1 98.31 117 LEU B N 1
ATOM 2609 C CA . LEU B 1 117 ? 22.328 -4.195 7.324 1 98.31 117 LEU B CA 1
ATOM 2610 C C . LEU B 1 117 ? 23.438 -3.158 7.172 1 98.31 117 LEU B C 1
ATOM 2612 O O . LEU B 1 117 ? 23.297 -2.031 7.652 1 98.31 117 LEU B O 1
ATOM 2616 N N . GLU B 1 118 ? 24.438 -3.559 6.5 1 98.5 118 GLU B N 1
ATOM 2617 C CA . GLU B 1 118 ? 25.531 -2.621 6.266 1 98.5 118 GLU B CA 1
ATOM 2618 C C . GLU B 1 118 ? 25.094 -1.478 5.355 1 98.5 118 GLU B C 1
ATOM 2620 O O . GLU B 1 118 ? 25.453 -0.32 5.59 1 98.5 118 GLU B O 1
ATOM 2625 N N . ARG B 1 119 ? 24.359 -1.762 4.332 1 98.5 119 ARG B N 1
ATOM 2626 C CA . ARG B 1 119 ? 23.828 -0.725 3.447 1 98.5 119 ARG B CA 1
ATOM 2627 C C . ARG B 1 119 ? 22.906 0.223 4.203 1 98.5 119 ARG B C 1
ATOM 2629 O O . ARG B 1 119 ? 22.938 1.437 3.992 1 98.5 119 ARG B O 1
ATOM 2636 N N . LEU B 1 120 ? 22.109 -0.319 5.086 1 98.75 120 LEU B N 1
ATOM 2637 C CA . LEU B 1 120 ? 21.219 0.491 5.902 1 98.75 120 LEU B CA 1
ATOM 2638 C C . LEU B 1 120 ? 22 1.402 6.84 1 98.75 120 LEU B C 1
ATOM 2640 O O . LEU B 1 120 ? 21.688 2.586 6.973 1 98.75 120 LEU B O 1
ATOM 2644 N N . ARG B 1 121 ? 23 0.833 7.453 1 98.62 121 ARG B N 1
ATOM 2645 C CA . ARG B 1 121 ? 23.844 1.613 8.352 1 98.62 121 ARG B CA 1
ATOM 2646 C C . ARG B 1 121 ? 24.484 2.787 7.621 1 98.62 121 ARG B C 1
ATOM 2648 O O . ARG B 1 121 ? 24.5 3.91 8.125 1 98.62 121 ARG B O 1
ATOM 2655 N N . ARG B 1 122 ? 24.969 2.545 6.43 1 98.62 122 ARG B N 1
ATOM 2656 C CA . ARG B 1 122 ? 25.594 3.59 5.629 1 98.62 122 ARG B CA 1
ATOM 2657 C C . ARG B 1 122 ? 24.594 4.68 5.258 1 98.62 122 ARG B C 1
ATOM 2659 O O . ARG B 1 122 ? 24.938 5.859 5.219 1 98.62 122 ARG B O 1
ATOM 2666 N N . THR B 1 123 ? 23.422 4.297 4.992 1 98.5 123 THR B N 1
ATOM 2667 C CA . THR B 1 123 ? 22.375 5.25 4.633 1 98.5 123 THR B CA 1
ATOM 2668 C C . THR B 1 123 ? 22.031 6.152 5.82 1 98.5 123 THR B C 1
ATOM 2670 O O . THR B 1 123 ? 21.859 7.359 5.652 1 98.5 123 THR B O 1
ATOM 2673 N N . VAL B 1 124 ? 21.984 5.566 7.035 1 98.56 124 VAL B N 1
ATOM 2674 C CA . VAL B 1 124 ? 21.703 6.34 8.242 1 98.56 124 VAL B CA 1
ATOM 2675 C C . VAL B 1 124 ? 22.859 7.312 8.508 1 98.56 124 VAL B C 1
ATOM 2677 O O . VAL B 1 124 ? 22.625 8.477 8.844 1 98.56 124 VAL B O 1
ATOM 2680 N N . GLN B 1 125 ? 24.062 6.852 8.297 1 98.44 125 GLN B N 1
ATOM 2681 C CA . GLN B 1 125 ? 25.234 7.707 8.461 1 98.44 125 GLN B CA 1
ATOM 2682 C C . GLN B 1 125 ? 25.203 8.867 7.477 1 98.44 125 GLN B C 1
ATOM 2684 O O . GLN B 1 125 ? 25.562 10 7.828 1 98.44 125 GLN B O 1
ATOM 2689 N N . ARG B 1 126 ? 24.844 8.562 6.27 1 98.44 126 ARG B N 1
ATOM 2690 C CA . ARG B 1 126 ? 24.719 9.609 5.258 1 98.44 126 ARG B CA 1
ATOM 2691 C C . ARG B 1 126 ? 23.672 10.641 5.656 1 98.44 126 ARG B C 1
ATOM 2693 O O . ARG B 1 126 ? 23.906 11.844 5.5 1 98.44 126 ARG B O 1
ATOM 2700 N N . MET B 1 127 ? 22.547 10.211 6.207 1 98 127 MET B N 1
ATOM 2701 C CA . MET B 1 127 ? 21.516 11.125 6.68 1 98 127 MET B CA 1
ATOM 2702 C C . MET B 1 127 ? 22.062 12.031 7.777 1 98 127 MET B C 1
ATOM 2704 O O . MET B 1 127 ? 21.828 13.242 7.766 1 98 127 MET B O 1
ATOM 2708 N N . LYS B 1 128 ? 22.766 11.422 8.688 1 97.06 128 LYS B N 1
ATOM 2709 C CA . LYS B 1 128 ? 23.344 12.164 9.805 1 97.06 128 LYS B CA 1
ATOM 2710 C C . LYS B 1 128 ? 24.312 13.242 9.312 1 97.06 128 LYS B C 1
ATOM 2712 O O . LYS B 1 128 ? 24.219 14.398 9.734 1 97.06 128 LYS B O 1
ATOM 2717 N N . ARG B 1 129 ? 25.172 12.883 8.383 1 97.31 129 ARG B N 1
ATOM 2718 C CA . ARG B 1 129 ? 26.156 13.812 7.84 1 97.31 129 ARG B CA 1
ATOM 2719 C C . ARG B 1 129 ? 25.484 14.969 7.117 1 97.31 129 ARG B C 1
ATOM 2721 O O . ARG B 1 129 ? 25.875 16.125 7.285 1 97.31 129 ARG B O 1
ATOM 2728 N N . LEU B 1 130 ? 24.5 14.664 6.324 1 96.38 130 LEU B N 1
ATOM 2729 C CA . LEU B 1 130 ? 23.797 15.688 5.566 1 96.38 130 LEU B CA 1
ATOM 2730 C C . LEU B 1 130 ? 23.047 16.641 6.496 1 96.38 130 LEU B C 1
ATOM 2732 O O . LEU B 1 130 ? 23.125 17.859 6.336 1 96.38 130 LEU B O 1
ATOM 2736 N N . ALA B 1 131 ? 22.422 16.078 7.504 1 93.56 131 ALA B N 1
ATOM 2737 C CA . ALA B 1 131 ? 21.703 16.891 8.469 1 93.56 131 ALA B CA 1
ATOM 2738 C C . ALA B 1 131 ? 22.641 17.844 9.195 1 93.56 131 ALA B C 1
ATOM 2740 O O . ALA B 1 131 ? 22.344 19.031 9.352 1 93.56 131 ALA B O 1
ATOM 2741 N N . GLU B 1 132 ? 23.75 17.391 9.578 1 93.38 132 GLU B N 1
ATOM 2742 C CA . GLU B 1 132 ? 24.75 18.188 10.297 1 93.38 132 GLU B CA 1
ATOM 2743 C C . GLU B 1 132 ? 25.312 19.297 9.406 1 93.38 132 GLU B C 1
ATOM 2745 O O . GLU B 1 132 ? 25.656 20.375 9.898 1 93.38 132 GLU B O 1
ATOM 2750 N N . ALA B 1 133 ? 25.375 19.047 8.102 1 94.31 133 ALA B N 1
ATOM 2751 C CA . ALA B 1 133 ? 25.906 20.016 7.152 1 94.31 133 ALA B CA 1
ATOM 2752 C C . ALA B 1 133 ? 24.828 20.984 6.68 1 94.31 133 ALA B C 1
ATOM 2754 O O . ALA B 1 133 ? 25.078 21.828 5.82 1 94.31 133 ALA B O 1
ATOM 2755 N N . GLY B 1 134 ? 23.609 20.766 7.191 1 89.81 134 GLY B N 1
ATOM 2756 C CA . GLY B 1 134 ? 22.5 21.625 6.789 1 89.81 134 GLY B CA 1
ATOM 2757 C C . GLY B 1 134 ? 21.969 21.312 5.406 1 89.81 134 GLY B C 1
ATOM 2758 O O . GLY B 1 134 ? 21.344 22.156 4.762 1 89.81 134 GLY B O 1
ATOM 2759 N N . LYS B 1 135 ? 22.328 20.125 4.934 1 93.5 135 LYS B N 1
ATOM 2760 C CA . LYS B 1 135 ? 21.844 19.641 3.641 1 93.5 135 LYS B CA 1
ATOM 2761 C C . LYS B 1 135 ? 20.672 18.688 3.812 1 93.5 135 LYS B C 1
ATOM 2763 O O . LYS B 1 135 ? 20.531 18.031 4.855 1 93.5 135 LYS B O 1
ATOM 2768 N N . SER B 1 136 ? 19.828 18.609 2.873 1 92.31 136 SER B N 1
ATOM 2769 C CA . SER B 1 136 ? 18.641 17.766 2.957 1 92.31 136 SER B CA 1
ATOM 2770 C C . SER B 1 136 ? 18.984 16.297 2.898 1 92.31 136 SER B C 1
ATOM 2772 O O . SER B 1 136 ? 19.578 15.828 1.923 1 92.31 136 SER B O 1
ATOM 2774 N N . PRO B 1 137 ? 18.5 15.5 3.846 1 96.38 137 PRO B N 1
ATOM 2775 C CA . PRO B 1 137 ? 18.781 14.062 3.836 1 96.38 137 PRO B CA 1
ATOM 2776 C C . PRO B 1 137 ? 17.688 13.258 3.148 1 96.38 137 PRO B C 1
ATOM 2778 O O . PRO B 1 137 ? 17.641 12.031 3.289 1 96.38 137 PRO B O 1
ATOM 2781 N N . VAL B 1 138 ? 16.828 13.828 2.422 1 94.31 138 VAL B N 1
ATOM 2782 C CA . VAL B 1 138 ? 15.602 13.211 1.927 1 94.31 138 VAL B CA 1
ATOM 2783 C C . VAL B 1 138 ? 15.938 12.039 1.01 1 94.31 138 VAL B C 1
ATOM 2785 O O . VAL B 1 138 ? 15.297 10.992 1.069 1 94.31 138 VAL B O 1
ATOM 2788 N N . GLU B 1 139 ? 16.906 12.227 0.151 1 96.12 139 GLU B N 1
ATOM 2789 C CA . GLU B 1 139 ? 17.281 11.148 -0.757 1 96.12 139 GLU B CA 1
ATOM 2790 C C . GLU B 1 139 ? 17.812 9.938 0.011 1 96.12 139 GLU B C 1
ATOM 2792 O O . GLU B 1 139 ? 17.484 8.789 -0.33 1 96.12 139 GLU B O 1
ATOM 2797 N N . ALA B 1 140 ? 18.641 10.172 0.983 1 97.94 140 ALA B N 1
ATOM 2798 C CA . ALA B 1 140 ? 19.141 9.086 1.833 1 97.94 140 ALA B CA 1
ATOM 2799 C C . ALA B 1 140 ? 18 8.445 2.621 1 97.94 140 ALA B C 1
ATOM 2801 O O . ALA B 1 140 ? 17.969 7.23 2.818 1 97.94 140 ALA B O 1
ATOM 2802 N N . ASP B 1 141 ? 17.094 9.258 3.082 1 97.94 141 ASP B N 1
ATOM 2803 C CA . ASP B 1 141 ? 15.898 8.773 3.77 1 97.94 141 ASP B CA 1
ATOM 2804 C C . ASP B 1 141 ? 15.086 7.852 2.865 1 97.94 141 ASP B C 1
ATOM 2806 O O . ASP B 1 141 ? 14.672 6.766 3.287 1 97.94 141 ASP B O 1
ATOM 2810 N N . ARG B 1 142 ? 14.891 8.242 1.659 1 98 142 ARG B N 1
ATOM 2811 C CA . ARG B 1 142 ? 14.188 7.406 0.693 1 98 142 ARG B CA 1
ATOM 2812 C C . ARG B 1 142 ? 14.898 6.07 0.509 1 98 142 ARG B C 1
ATOM 2814 O O . ARG B 1 142 ? 14.258 5.02 0.477 1 98 142 ARG B O 1
ATOM 2821 N N . GLN B 1 143 ? 16.188 6.195 0.34 1 98.38 143 GLN B N 1
ATOM 2822 C CA . GLN B 1 143 ? 16.984 4.984 0.135 1 98.38 143 GLN B CA 1
ATOM 2823 C C . GLN B 1 143 ? 16.828 4.027 1.312 1 98.38 143 GLN B C 1
ATOM 2825 O O . GLN B 1 143 ? 16.75 2.811 1.123 1 98.38 143 GLN B O 1
ATOM 2830 N N . PHE B 1 144 ? 16.844 4.539 2.543 1 98.88 144 PHE B N 1
ATOM 2831 C CA . PHE B 1 144 ? 16.672 3.73 3.748 1 98.88 144 PHE B CA 1
ATOM 2832 C C . PHE B 1 144 ? 15.383 2.936 3.695 1 98.88 144 PHE B C 1
ATOM 2834 O O . PHE B 1 144 ? 15.383 1.717 3.877 1 98.88 144 PHE B O 1
ATOM 2841 N N . HIS B 1 145 ? 14.289 3.582 3.404 1 98.81 145 HIS B N 1
ATOM 2842 C CA . HIS B 1 145 ? 12.984 2.938 3.352 1 98.81 145 HIS B CA 1
ATOM 2843 C C . HIS B 1 145 ? 12.906 1.944 2.195 1 98.81 145 HIS B C 1
ATOM 2845 O O . HIS B 1 145 ? 12.328 0.865 2.338 1 98.81 145 HIS B O 1
ATOM 2851 N N . MET B 1 146 ? 13.539 2.289 1.102 1 98.5 146 MET B N 1
ATOM 2852 C CA . MET B 1 146 ? 13.523 1.409 -0.065 1 98.5 146 MET B CA 1
ATOM 2853 C C . MET B 1 146 ? 14.328 0.143 0.196 1 98.5 146 MET B C 1
ATOM 2855 O O . MET B 1 146 ? 13.969 -0.938 -0.272 1 98.5 146 MET B O 1
ATOM 2859 N N . LEU B 1 147 ? 15.445 0.295 0.871 1 98.44 147 LEU B N 1
ATOM 2860 C CA . LEU B 1 147 ? 16.25 -0.871 1.206 1 98.44 147 LEU B CA 1
ATOM 2861 C C . LEU B 1 147 ? 15.477 -1.839 2.092 1 98.44 147 LEU B C 1
ATOM 2863 O O . LEU B 1 147 ? 15.547 -3.055 1.905 1 98.44 147 LEU B O 1
ATOM 2867 N N . ILE B 1 148 ? 14.727 -1.327 3.008 1 98.69 148 ILE B N 1
ATOM 2868 C CA . ILE B 1 148 ? 13.891 -2.17 3.857 1 98.69 148 ILE B CA 1
ATOM 2869 C C . ILE B 1 148 ? 12.836 -2.879 3.008 1 98.69 148 ILE B C 1
ATOM 2871 O O . ILE B 1 148 ? 12.617 -4.086 3.158 1 98.69 148 ILE B O 1
ATOM 2875 N N . ALA B 1 149 ? 12.242 -2.115 2.137 1 98.31 149 ALA B N 1
ATOM 2876 C CA . ALA B 1 149 ? 11.234 -2.689 1.252 1 98.31 149 ALA B CA 1
ATOM 2877 C C . ALA B 1 149 ? 11.828 -3.799 0.39 1 98.31 149 ALA B C 1
ATOM 2879 O O . ALA B 1 149 ? 11.211 -4.855 0.214 1 98.31 149 ALA B O 1
ATOM 2880 N N . GLU B 1 150 ? 12.984 -3.578 -0.138 1 96.5 150 GLU B N 1
ATOM 2881 C CA . GLU B 1 150 ? 13.672 -4.578 -0.944 1 96.5 150 GLU B CA 1
ATOM 2882 C C . GLU B 1 150 ? 13.945 -5.844 -0.136 1 96.5 150 GLU B C 1
ATOM 2884 O O . GLU B 1 150 ? 13.773 -6.957 -0.636 1 96.5 150 GLU B O 1
ATOM 2889 N N . ALA B 1 151 ? 14.375 -5.664 1.043 1 97.19 151 ALA B N 1
ATOM 2890 C CA . ALA B 1 151 ? 14.711 -6.785 1.914 1 97.19 151 ALA B CA 1
ATOM 2891 C C . ALA B 1 151 ? 13.477 -7.637 2.217 1 97.19 151 ALA B C 1
ATOM 2893 O O . ALA B 1 151 ? 13.594 -8.828 2.5 1 97.19 151 ALA B O 1
ATOM 2894 N N . ALA B 1 152 ? 12.305 -7.031 2.176 1 96.81 152 ALA B N 1
ATOM 2895 C CA . ALA B 1 152 ? 11.07 -7.758 2.436 1 96.81 152 ALA B CA 1
ATOM 2896 C C . ALA B 1 152 ? 10.812 -8.812 1.361 1 96.81 152 ALA B C 1
ATOM 2898 O O . ALA B 1 152 ? 10.008 -9.727 1.56 1 96.81 152 ALA B O 1
ATOM 2899 N N . GLY B 1 153 ? 11.375 -8.633 0.156 1 93.25 153 GLY B N 1
ATOM 2900 C CA . GLY B 1 153 ? 11.352 -9.664 -0.866 1 93.25 153 GLY B CA 1
ATOM 2901 C C . GLY B 1 153 ? 10.062 -9.695 -1.661 1 93.25 153 GLY B C 1
ATOM 2902 O O . GLY B 1 153 ? 9.664 -10.742 -2.162 1 93.25 153 GLY B O 1
ATOM 2903 N N . ASN B 1 154 ? 9.352 -8.648 -1.77 1 94.56 154 ASN B N 1
ATOM 2904 C CA . ASN B 1 154 ? 8.117 -8.5 -2.531 1 94.56 154 ASN B CA 1
ATOM 2905 C C . ASN B 1 154 ? 8.141 -7.238 -3.393 1 94.56 154 ASN B C 1
ATOM 2907 O O . ASN B 1 154 ? 8.117 -6.121 -2.869 1 94.56 154 ASN B O 1
ATOM 2911 N N . SER B 1 155 ? 8.156 -7.402 -4.684 1 93.31 155 SER B N 1
ATOM 2912 C CA . SER B 1 155 ? 8.367 -6.277 -5.59 1 93.31 155 SER B CA 1
ATOM 2913 C C . SER B 1 155 ? 7.164 -5.34 -5.598 1 93.31 155 SER B C 1
ATOM 2915 O O . SER B 1 155 ? 7.312 -4.133 -5.812 1 93.31 155 SER B O 1
ATOM 2917 N N . VAL B 1 156 ? 5.965 -5.879 -5.367 1 95.19 156 VAL B N 1
ATOM 2918 C CA . VAL B 1 156 ? 4.766 -5.047 -5.297 1 95.19 156 VAL B CA 1
ATOM 2919 C C . VAL B 1 156 ? 4.852 -4.121 -4.086 1 95.19 156 VAL B C 1
ATOM 2921 O O . VAL B 1 156 ? 4.621 -2.914 -4.199 1 95.19 156 VAL B O 1
ATOM 2924 N N . LEU B 1 157 ? 5.234 -4.641 -2.953 1 97.31 157 LEU B N 1
ATOM 2925 C CA . LEU B 1 157 ? 5.391 -3.836 -1.745 1 97.31 157 LEU B CA 1
ATOM 2926 C C . LEU B 1 157 ? 6.48 -2.785 -1.931 1 97.31 157 LEU B C 1
ATOM 2928 O O . LEU B 1 157 ? 6.328 -1.643 -1.491 1 97.31 157 LEU B O 1
ATOM 2932 N N . THR B 1 158 ? 7.555 -3.162 -2.566 1 97.06 158 THR B N 1
ATOM 2933 C CA . THR B 1 158 ? 8.641 -2.227 -2.828 1 97.06 158 THR B CA 1
ATOM 2934 C C . THR B 1 158 ? 8.148 -1.047 -3.662 1 97.06 158 THR B C 1
ATOM 2936 O O . THR B 1 158 ? 8.438 0.109 -3.348 1 97.06 158 THR B O 1
ATOM 2939 N N . ARG B 1 159 ? 7.418 -1.368 -4.641 1 95.31 159 ARG B N 1
ATOM 2940 C CA . ARG B 1 159 ? 6.863 -0.323 -5.496 1 95.31 159 ARG B CA 1
ATOM 2941 C C . ARG B 1 159 ? 5.934 0.594 -4.707 1 95.31 159 ARG B C 1
ATOM 2943 O O . ARG B 1 159 ? 5.992 1.817 -4.848 1 95.31 159 ARG B O 1
ATOM 2950 N N . PHE B 1 160 ? 5.125 0.055 -3.893 1 96.81 160 PHE B N 1
ATOM 2951 C CA . PHE B 1 160 ? 4.16 0.837 -3.129 1 96.81 160 PHE B CA 1
ATOM 2952 C C . PHE B 1 160 ? 4.867 1.723 -2.109 1 96.81 160 PHE B C 1
ATOM 2954 O O . PHE B 1 160 ? 4.465 2.867 -1.89 1 96.81 160 PHE B O 1
ATOM 2961 N N . VAL B 1 161 ? 5.895 1.202 -1.45 1 98.12 161 VAL B N 1
ATOM 2962 C CA . VAL B 1 161 ? 6.672 2.016 -0.519 1 98.12 161 VAL B CA 1
ATOM 2963 C C . VAL B 1 161 ? 7.277 3.207 -1.255 1 98.12 161 VAL B C 1
ATOM 2965 O O . VAL B 1 161 ? 7.246 4.336 -0.756 1 98.12 161 VAL B O 1
ATOM 2968 N N . GLY B 1 162 ? 7.793 2.969 -2.439 1 97.62 162 GLY B N 1
ATOM 2969 C CA . GLY B 1 162 ? 8.328 4.059 -3.244 1 97.62 162 GLY B CA 1
ATOM 2970 C C . GLY B 1 162 ? 7.285 5.102 -3.6 1 97.62 162 GLY B C 1
ATOM 2971 O O . GLY B 1 162 ? 7.535 6.301 -3.469 1 97.62 162 GLY B O 1
ATOM 2972 N N . GLU B 1 163 ? 6.137 4.633 -4 1 95.75 163 GLU B N 1
ATOM 2973 C CA . GLU B 1 163 ? 5.051 5.535 -4.363 1 95.75 163 GLU B CA 1
ATOM 2974 C C . GLU B 1 163 ? 4.605 6.375 -3.164 1 95.75 163 GLU B C 1
ATOM 2976 O O . GLU B 1 163 ? 4.391 7.582 -3.289 1 95.75 163 GLU B O 1
ATOM 2981 N N . LEU B 1 164 ? 4.473 5.734 -2.064 1 97.25 164 LEU B N 1
ATOM 2982 C CA . LEU B 1 164 ? 4.062 6.414 -0.842 1 97.25 164 LEU B CA 1
ATOM 2983 C C . LEU B 1 164 ? 5.09 7.465 -0.433 1 97.25 164 LEU B C 1
ATOM 2985 O O . LEU B 1 164 ? 4.73 8.594 -0.096 1 97.25 164 LEU B O 1
ATOM 2989 N N . PHE B 1 165 ? 6.348 7.066 -0.5 1 97.12 165 PHE B N 1
ATOM 2990 C CA . PHE B 1 165 ? 7.402 8.008 -0.138 1 97.12 165 PHE B CA 1
ATOM 2991 C C . PHE B 1 165 ? 7.395 9.211 -1.064 1 97.12 165 PHE B C 1
ATOM 2993 O O . PHE B 1 165 ? 7.465 10.359 -0.604 1 97.12 165 PHE B O 1
ATOM 3000 N N . ASP B 1 166 ? 7.211 8.977 -2.326 1 95.25 166 ASP B N 1
ATOM 3001 C CA . ASP B 1 166 ? 7.348 10.031 -3.33 1 95.25 166 ASP B CA 1
ATOM 3002 C C . ASP B 1 166 ? 6.148 10.977 -3.305 1 95.25 166 ASP B C 1
ATOM 3004 O O . ASP B 1 166 ? 6.223 12.094 -3.814 1 95.25 166 ASP B O 1
ATOM 3008 N N . SER B 1 167 ? 5.09 10.547 -2.713 1 93.25 167 SER B N 1
ATOM 3009 C CA . SER B 1 167 ? 3.924 11.414 -2.572 1 93.25 167 SER B CA 1
ATOM 3010 C C . SER B 1 167 ? 4.199 12.562 -1.605 1 93.25 167 SER B C 1
ATOM 3012 O O . SER B 1 167 ? 3.428 13.516 -1.538 1 93.25 167 SER B O 1
ATOM 3014 N N . ARG B 1 168 ? 5.297 12.5 -0.908 1 90 168 ARG B N 1
ATOM 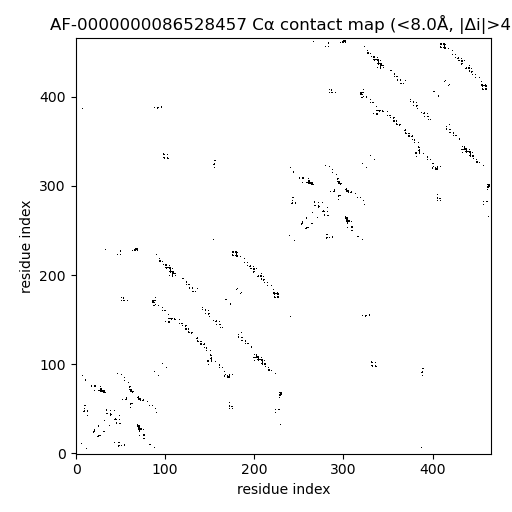3015 C CA . ARG B 1 168 ? 5.73 13.602 -0.054 1 90 168 ARG B CA 1
ATOM 3016 C C . ARG B 1 168 ? 6.004 14.859 -0.875 1 90 168 ARG B C 1
ATOM 3018 O O . ARG B 1 168 ? 6.066 15.961 -0.329 1 90 168 ARG B O 1
ATOM 3025 N N . HIS B 1 169 ? 6.113 14.641 -2.188 1 89.69 169 HIS B N 1
ATOM 3026 C CA . HIS B 1 169 ? 6.434 15.758 -3.062 1 89.69 169 HIS B CA 1
ATOM 3027 C C . HIS B 1 169 ? 5.168 16.375 -3.65 1 89.69 169 HIS B C 1
ATOM 3029 O O . HIS B 1 169 ? 5.242 17.328 -4.438 1 89.69 169 HIS B O 1
ATOM 3035 N N . ASP B 1 170 ? 4.051 15.805 -3.271 1 89.25 170 ASP B N 1
ATOM 3036 C CA . ASP B 1 170 ? 2.812 16.469 -3.65 1 89.25 170 ASP B CA 1
ATOM 3037 C C . ASP B 1 170 ? 2.758 17.891 -3.072 1 89.25 170 ASP B C 1
ATOM 3039 O O . ASP B 1 170 ? 3.342 18.156 -2.021 1 89.25 170 ASP B O 1
ATOM 3043 N N . PRO B 1 171 ? 2.053 18.75 -3.717 1 87.06 171 PRO B N 1
ATOM 3044 C CA . PRO B 1 171 ? 2.096 20.172 -3.357 1 87.06 171 PRO B CA 1
ATOM 3045 C C . PRO B 1 171 ? 1.749 20.422 -1.892 1 87.06 171 PRO B C 1
ATOM 3047 O O . PRO B 1 171 ? 2.461 21.156 -1.201 1 87.06 171 PRO B O 1
ATOM 3050 N N . ILE B 1 172 ? 0.764 19.828 -1.385 1 87 172 ILE B N 1
ATOM 3051 C CA . ILE B 1 172 ? 0.365 20.094 -0.005 1 87 172 ILE B CA 1
ATOM 3052 C C . ILE B 1 172 ? 1.412 19.516 0.949 1 87 172 ILE B C 1
ATOM 3054 O O . ILE B 1 172 ? 1.789 20.172 1.928 1 87 172 ILE B O 1
ATOM 3058 N N . ALA B 1 173 ? 1.843 18.344 0.617 1 88.06 173 ALA B N 1
ATOM 3059 C CA . ALA B 1 173 ? 2.854 17.719 1.465 1 88.06 173 ALA B CA 1
ATOM 3060 C C . ALA B 1 173 ? 4.156 18.516 1.44 1 88.06 173 ALA B C 1
ATOM 3062 O O . ALA B 1 173 ? 4.812 18.672 2.473 1 88.06 173 ALA B O 1
ATOM 3063 N N . THR B 1 174 ? 4.48 18.984 0.295 1 87.88 174 THR B N 1
ATOM 3064 C CA . THR B 1 174 ? 5.68 19.797 0.137 1 87.88 174 THR B CA 1
ATOM 3065 C C . THR B 1 174 ? 5.582 21.062 0.969 1 87.88 174 THR B C 1
ATOM 3067 O O . THR B 1 174 ? 6.535 21.438 1.66 1 87.88 174 THR B O 1
ATOM 3070 N N . ALA B 1 175 ? 4.465 21.688 0.916 1 83.88 175 ALA B N 1
ATOM 3071 C CA . ALA B 1 175 ? 4.246 22.906 1.68 1 83.88 175 ALA B CA 1
ATOM 3072 C C . ALA B 1 175 ? 4.312 22.641 3.18 1 83.88 175 ALA B C 1
ATOM 3074 O O . ALA B 1 175 ? 4.926 23.406 3.93 1 83.88 175 ALA B O 1
ATOM 3075 N N . MET B 1 176 ? 3.75 21.625 3.582 1 83 176 MET B N 1
ATOM 3076 C CA . MET B 1 176 ? 3.695 21.281 4.996 1 83 176 MET B CA 1
ATOM 3077 C C . MET B 1 176 ? 5.082 20.922 5.523 1 83 176 MET B C 1
ATOM 3079 O O . MET B 1 176 ? 5.461 21.328 6.621 1 83 176 MET B O 1
ATOM 3083 N N . ARG B 1 177 ? 5.812 20.219 4.719 1 81.31 177 ARG B N 1
ATOM 3084 C CA . ARG B 1 177 ? 7.145 19.797 5.137 1 81.31 177 ARG B CA 1
ATOM 3085 C C . ARG B 1 177 ? 8.102 20.984 5.195 1 81.31 177 ARG B C 1
ATOM 3087 O O . ARG B 1 177 ? 9.016 21.016 6.023 1 81.31 177 ARG B O 1
ATOM 3094 N N . GLY B 1 178 ? 7.969 21.797 4.23 1 76.94 178 GLY B N 1
ATOM 3095 C CA . GLY B 1 178 ? 8.82 22.984 4.215 1 76.94 178 GLY B CA 1
ATOM 3096 C C . GLY B 1 178 ? 8.805 23.734 5.527 1 76.94 178 GLY B C 1
ATOM 3097 O O . GLY B 1 178 ? 9.836 24.266 5.953 1 76.94 178 GLY B O 1
ATOM 3098 N N . HIS B 1 179 ? 7.809 23.594 6.238 1 69.06 179 HIS B N 1
ATOM 3099 C CA . HIS B 1 179 ? 7.672 24.297 7.508 1 69.06 179 HIS B CA 1
ATOM 3100 C C . HIS B 1 179 ? 8.195 23.453 8.664 1 69.06 179 HIS B C 1
ATOM 3102 O O . HIS B 1 179 ? 8.469 23.984 9.75 1 69.06 179 HIS B O 1
ATOM 3108 N N . ALA B 1 180 ? 8.406 22.219 8.352 1 75.56 180 ALA B N 1
ATOM 3109 C CA . ALA B 1 180 ? 8.656 21.297 9.461 1 75.56 180 ALA B CA 1
ATOM 3110 C C . ALA B 1 180 ? 10.094 20.781 9.422 1 75.56 180 ALA B C 1
ATOM 3112 O O . ALA B 1 180 ? 10.711 20.578 10.469 1 75.56 180 ALA B O 1
ATOM 3113 N N . GLU B 1 181 ? 10.625 20.688 8.289 1 80 181 GLU B N 1
ATOM 3114 C CA . GLU B 1 181 ? 11.914 20.016 8.164 1 80 181 GLU B CA 1
ATOM 3115 C C . GLU B 1 181 ? 13.07 21.016 8.312 1 80 181 GLU B C 1
ATOM 3117 O O . GLU B 1 181 ? 13.18 21.969 7.543 1 80 181 GLU B O 1
ATOM 3122 N N . ASN B 1 182 ? 13.883 20.797 9.266 1 84.06 182 ASN B N 1
ATOM 3123 C CA . ASN B 1 182 ? 15.086 21.562 9.594 1 84.06 182 ASN B CA 1
ATOM 3124 C C . ASN B 1 182 ? 16.141 20.672 10.25 1 84.06 182 ASN B C 1
ATOM 3126 O O . ASN B 1 182 ? 15.906 19.484 10.484 1 84.06 182 ASN B O 1
ATOM 3130 N N . PRO B 1 183 ? 17.297 21.203 10.477 1 84.62 183 PRO B N 1
ATOM 3131 C CA . PRO B 1 183 ? 18.375 20.375 11.039 1 84.62 183 PRO B CA 1
ATOM 3132 C C . PRO B 1 183 ? 17.969 19.703 12.352 1 84.62 183 PRO B C 1
ATOM 3134 O O . PRO B 1 183 ? 18.312 18.547 12.602 1 84.62 183 PRO B O 1
ATOM 3137 N N . GLN B 1 184 ? 17.234 20.391 13.133 1 86.19 184 GLN B N 1
ATOM 3138 C CA . GLN B 1 184 ? 16.828 19.844 14.422 1 86.19 184 GLN B CA 1
ATOM 3139 C C . GLN B 1 184 ? 15.867 18.656 14.234 1 86.19 184 GLN B C 1
ATOM 3141 O O . GLN B 1 184 ? 16.016 17.625 14.875 1 86.19 184 GLN B O 1
ATOM 3146 N N . THR B 1 185 ? 14.922 18.859 13.391 1 90.94 185 THR B N 1
ATOM 3147 C CA . THR B 1 185 ? 13.953 17.797 13.18 1 90.94 185 THR B CA 1
ATOM 3148 C C . THR B 1 185 ? 14.609 16.578 12.531 1 90.94 185 THR B C 1
ATOM 3150 O O . THR B 1 185 ? 14.234 15.438 12.797 1 90.94 185 THR B O 1
ATOM 3153 N N . TRP B 1 186 ? 15.609 16.781 11.734 1 93.56 186 TRP B N 1
ATOM 3154 C CA . TRP B 1 186 ? 16.297 15.672 11.086 1 93.56 186 TRP B CA 1
ATOM 3155 C C . TRP B 1 186 ? 17.188 14.93 12.078 1 93.56 186 TRP B C 1
ATOM 3157 O O . TRP B 1 186 ? 17.406 13.727 11.945 1 93.56 186 TRP B O 1
ATOM 3167 N N . THR B 1 187 ? 17.719 15.641 13.062 1 93.81 187 THR B N 1
ATOM 3168 C CA . THR B 1 187 ? 18.469 14.961 14.109 1 93.81 187 THR B CA 1
ATOM 3169 C C . THR B 1 187 ? 17.594 13.93 14.82 1 93.81 187 THR B C 1
ATOM 3171 O O . THR B 1 187 ? 18.016 12.797 15.047 1 93.81 187 THR B O 1
ATOM 3174 N N . ALA B 1 188 ? 16.438 14.359 15.141 1 95.25 188 ALA B N 1
ATOM 3175 C CA . ALA B 1 188 ? 15.484 13.445 15.766 1 95.25 188 ALA B CA 1
ATOM 3176 C C . ALA B 1 188 ? 15.141 12.289 14.828 1 95.25 188 ALA B C 1
ATOM 3178 O O . ALA B 1 188 ? 15.078 11.133 15.25 1 95.25 188 ALA B O 1
ATOM 3179 N N . ALA B 1 189 ? 14.914 12.586 13.594 1 97.06 189 ALA B N 1
ATOM 3180 C CA . ALA B 1 189 ? 14.562 11.562 12.609 1 97.06 189 ALA B CA 1
ATOM 3181 C C . ALA B 1 189 ? 15.688 10.547 12.445 1 97.06 189 ALA B C 1
ATOM 3183 O O . ALA B 1 189 ? 15.43 9.344 12.297 1 97.06 189 ALA B O 1
ATOM 3184 N N . VAL B 1 190 ? 16.906 11.039 12.453 1 97.94 190 VAL B N 1
ATOM 3185 C CA . VAL B 1 190 ? 18.047 10.148 12.328 1 97.94 190 VAL B CA 1
ATOM 3186 C C . VAL B 1 190 ? 18.078 9.164 13.492 1 97.94 190 VAL B C 1
ATOM 3188 O O . VAL B 1 190 ? 18.312 7.969 13.305 1 97.94 190 VAL B O 1
ATOM 3191 N N . ARG B 1 191 ? 17.844 9.625 14.664 1 97.81 191 ARG B N 1
ATOM 3192 C CA . ARG B 1 191 ? 17.797 8.758 15.836 1 97.81 191 ARG B CA 1
ATOM 3193 C C . ARG B 1 191 ? 16.703 7.707 15.703 1 97.81 191 ARG B C 1
ATOM 3195 O O . ARG B 1 191 ? 16.891 6.547 16.062 1 97.81 191 ARG B O 1
ATOM 3202 N N . GLU B 1 192 ? 15.633 8.117 15.219 1 98.56 192 GLU B N 1
ATOM 3203 C CA . GLU B 1 192 ? 14.516 7.199 14.984 1 98.56 192 GLU B CA 1
ATOM 3204 C C . GLU B 1 192 ? 14.898 6.117 13.984 1 98.56 192 GLU B C 1
ATOM 3206 O O . GLU B 1 192 ? 14.539 4.949 14.156 1 98.56 192 GLU B O 1
ATOM 3211 N N . HIS B 1 193 ? 15.594 6.484 12.906 1 98.75 193 HIS B N 1
ATOM 3212 C CA . HIS B 1 193 ? 16.062 5.504 11.93 1 98.75 193 HIS B CA 1
ATOM 3213 C C . HIS B 1 193 ? 17.062 4.543 12.562 1 98.75 193 HIS B C 1
ATOM 3215 O O . HIS B 1 193 ? 17.094 3.357 12.227 1 98.75 193 HIS B O 1
ATOM 3221 N N . GLU B 1 194 ? 17.859 5.059 13.445 1 98.62 194 GLU B N 1
ATOM 3222 C CA . GLU B 1 194 ? 18.781 4.199 14.172 1 98.62 194 GLU B CA 1
ATOM 3223 C C . GLU B 1 194 ? 18.047 3.15 14.992 1 98.62 194 GLU B C 1
ATOM 3225 O O . GLU B 1 194 ? 18.469 1.996 15.062 1 98.62 194 GLU B O 1
ATOM 3230 N N . ASP B 1 195 ? 16.969 3.559 15.578 1 98.69 195 ASP B N 1
ATOM 3231 C CA . ASP B 1 195 ? 16.141 2.621 16.328 1 98.69 195 ASP B CA 1
ATOM 3232 C C . ASP B 1 195 ? 15.578 1.528 15.422 1 98.69 195 ASP B C 1
ATOM 3234 O O . ASP B 1 195 ? 15.523 0.359 15.812 1 98.69 195 ASP B O 1
ATOM 3238 N N . VAL B 1 196 ? 15.148 1.906 14.266 1 98.81 196 VAL B N 1
ATOM 3239 C CA . VAL B 1 196 ? 14.648 0.938 13.297 1 98.81 196 VAL B CA 1
ATOM 3240 C C . VAL B 1 196 ? 15.766 -0.034 12.914 1 98.81 196 VAL B C 1
ATOM 3242 O O . VAL B 1 196 ? 15.547 -1.248 12.875 1 98.81 196 VAL B O 1
ATOM 3245 N N . LEU B 1 197 ? 16.938 0.552 12.633 1 98.75 197 LEU B N 1
ATOM 3246 C CA . LEU B 1 197 ? 18.078 -0.266 12.25 1 98.75 197 LEU B CA 1
ATOM 3247 C C . LEU B 1 197 ? 18.406 -1.28 13.336 1 98.75 197 LEU B C 1
ATOM 3249 O O . LEU B 1 197 ? 18.688 -2.445 13.047 1 98.75 197 LEU B O 1
ATOM 3253 N N . LEU B 1 198 ? 18.375 -0.893 14.562 1 98.44 198 LEU B N 1
ATOM 3254 C CA . LEU B 1 198 ? 18.656 -1.778 15.688 1 98.44 198 LEU B CA 1
ATOM 3255 C C . LEU B 1 198 ? 17.641 -2.924 15.75 1 98.44 198 LEU B C 1
ATOM 3257 O O . LEU B 1 198 ? 18.016 -4.074 15.992 1 98.44 198 LEU B O 1
ATOM 3261 N N . ALA B 1 199 ? 16.422 -2.605 15.547 1 98.56 199 ALA B N 1
ATOM 3262 C CA . ALA B 1 199 ? 15.383 -3.625 15.555 1 98.56 199 ALA B CA 1
ATOM 3263 C C . ALA B 1 199 ? 15.578 -4.617 14.414 1 98.56 199 ALA B C 1
ATOM 3265 O O . ALA B 1 199 ? 15.375 -5.824 14.586 1 98.56 199 ALA B O 1
ATOM 3266 N N . LEU B 1 200 ? 15.922 -4.117 13.242 1 98.69 200 LEU B N 1
ATOM 3267 C CA . LEU B 1 200 ? 16.188 -4.98 12.094 1 98.69 200 LEU B CA 1
ATOM 3268 C C . LEU B 1 200 ? 17.391 -5.871 12.344 1 98.69 200 LEU B C 1
ATOM 3270 O O . LEU B 1 200 ? 17.375 -7.055 11.992 1 98.69 200 LEU B O 1
ATOM 3274 N N . GLN B 1 201 ? 18.422 -5.332 12.922 1 98.12 201 GLN B N 1
ATOM 3275 C CA . GLN B 1 201 ? 19.641 -6.07 13.258 1 98.12 201 GLN B CA 1
ATOM 3276 C C . GLN B 1 201 ? 19.344 -7.215 14.219 1 98.12 201 GLN B C 1
ATOM 3278 O O . GLN B 1 201 ? 19.938 -8.281 14.133 1 98.12 201 GLN B O 1
ATOM 3283 N N . ALA B 1 202 ? 18.438 -7.031 15.102 1 97.56 202 ALA B N 1
ATOM 3284 C CA . ALA B 1 202 ? 18.047 -8.039 16.094 1 97.56 202 ALA B CA 1
ATOM 3285 C C . ALA B 1 202 ? 17.188 -9.125 15.453 1 97.56 202 ALA B C 1
ATOM 3287 O O . ALA B 1 202 ? 16.922 -10.156 16.078 1 97.56 202 ALA B O 1
ATOM 3288 N N . GLY B 1 203 ? 16.688 -8.867 14.305 1 97 203 GLY B N 1
ATOM 3289 C CA . GLY B 1 203 ? 15.812 -9.82 13.625 1 97 203 GLY B CA 1
ATOM 3290 C C . GLY B 1 203 ? 14.453 -9.961 14.273 1 97 203 GLY B C 1
ATOM 3291 O O . GLY B 1 203 ? 13.852 -11.031 14.242 1 97 203 GLY B O 1
ATOM 3292 N N . ASP B 1 204 ? 13.984 -8.969 14.914 1 96.69 204 ASP B N 1
ATOM 3293 C CA . ASP B 1 204 ? 12.719 -8.977 15.648 1 96.69 204 ASP B CA 1
ATOM 3294 C C . ASP B 1 204 ? 11.625 -8.273 14.844 1 96.69 204 ASP B C 1
ATO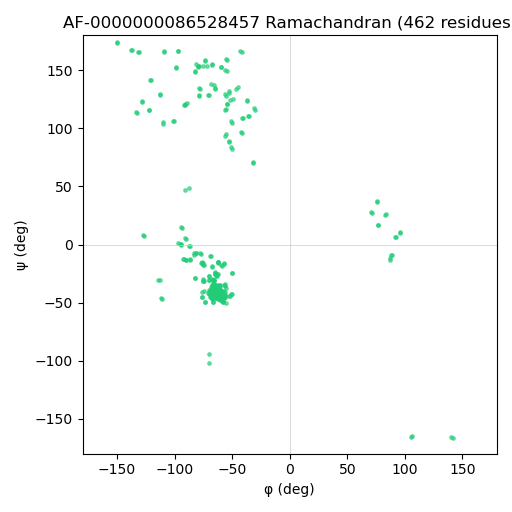M 3296 O O . ASP B 1 204 ? 11.531 -7.047 14.844 1 96.69 204 ASP B O 1
ATOM 3300 N N . PRO B 1 205 ? 10.727 -9.062 14.312 1 97.19 205 PRO B N 1
ATOM 3301 C CA . PRO B 1 205 ? 9.703 -8.469 13.445 1 97.19 205 PRO B CA 1
ATOM 3302 C C . PRO B 1 205 ? 8.805 -7.48 14.18 1 97.19 205 PRO B C 1
ATOM 3304 O O . PRO B 1 205 ? 8.477 -6.414 13.648 1 97.19 205 PRO B O 1
ATOM 3307 N N . ILE B 1 206 ? 8.422 -7.805 15.367 1 97 206 ILE B N 1
ATOM 3308 C CA . ILE B 1 206 ? 7.52 -6.949 16.125 1 97 206 ILE B CA 1
ATOM 3309 C C . ILE B 1 206 ? 8.227 -5.645 16.484 1 97 206 ILE B C 1
ATOM 3311 O O . ILE B 1 206 ? 7.648 -4.562 16.344 1 97 206 ILE B O 1
ATOM 3315 N N . ALA B 1 207 ? 9.477 -5.742 16.906 1 98.31 207 ALA B N 1
ATOM 3316 C CA . ALA B 1 207 ? 10.25 -4.547 17.234 1 98.31 207 ALA B CA 1
ATOM 3317 C C . ALA B 1 207 ? 10.469 -3.676 16 1 98.31 207 ALA B C 1
ATOM 3319 O O . ALA B 1 207 ? 10.406 -2.445 16.094 1 98.31 207 ALA B O 1
ATOM 3320 N N . ALA B 1 208 ? 10.758 -4.285 14.867 1 98.69 208 ALA B N 1
ATOM 3321 C CA . ALA B 1 208 ? 10.984 -3.545 13.633 1 98.69 208 ALA B CA 1
ATOM 3322 C C . ALA B 1 208 ? 9.727 -2.799 13.203 1 98.69 208 ALA B C 1
ATOM 3324 O O . ALA B 1 208 ? 9.781 -1.621 12.844 1 98.69 208 ALA B O 1
ATOM 3325 N N . GLN B 1 209 ? 8.625 -3.504 13.25 1 98.19 209 GLN B N 1
ATOM 3326 C CA . GLN B 1 209 ? 7.344 -2.893 12.922 1 98.19 209 GLN B CA 1
ATOM 3327 C C . GLN B 1 209 ? 7.047 -1.707 13.836 1 98.19 209 GLN B C 1
ATOM 3329 O O . GLN B 1 209 ? 6.648 -0.64 13.367 1 98.19 209 GLN B O 1
ATOM 3334 N N . THR B 1 210 ? 7.258 -1.899 15.094 1 98.31 210 THR B N 1
ATOM 3335 C CA . THR B 1 210 ? 6.984 -0.866 16.094 1 98.31 210 THR B CA 1
ATOM 3336 C C . THR B 1 210 ? 7.879 0.35 15.867 1 98.31 210 THR B C 1
ATOM 3338 O O . THR B 1 210 ? 7.414 1.489 15.93 1 98.31 210 THR B O 1
ATOM 3341 N N . ALA B 1 211 ? 9.109 0.104 15.57 1 98.75 211 ALA B N 1
ATOM 3342 C CA . ALA B 1 211 ? 10.078 1.187 15.406 1 98.75 211 ALA B CA 1
ATOM 3343 C C . ALA B 1 211 ? 9.742 2.039 14.188 1 98.75 211 ALA B C 1
ATOM 3345 O O . ALA B 1 211 ? 9.789 3.27 14.25 1 98.75 211 ALA B O 1
ATOM 3346 N N . ILE B 1 212 ? 9.438 1.42 13.07 1 98.75 212 ILE B N 1
ATOM 3347 C CA . ILE B 1 212 ? 9.141 2.176 11.859 1 98.75 212 ILE B CA 1
ATOM 3348 C C . ILE B 1 212 ? 7.844 2.957 12.039 1 98.75 212 ILE B C 1
ATOM 3350 O O . ILE B 1 212 ? 7.73 4.098 11.578 1 98.75 212 ILE B O 1
ATOM 3354 N N . ARG B 1 213 ? 6.863 2.355 12.688 1 98.31 213 ARG B N 1
ATOM 3355 C CA . ARG B 1 213 ? 5.605 3.055 12.945 1 98.31 213 ARG B CA 1
ATOM 3356 C C . ARG B 1 213 ? 5.824 4.254 13.859 1 98.31 213 ARG B C 1
ATOM 3358 O O . ARG B 1 213 ? 5.254 5.324 13.641 1 98.31 213 ARG B O 1
ATOM 3365 N N . ALA B 1 214 ? 6.625 4.059 14.883 1 98.56 214 ALA B N 1
ATOM 3366 C CA . ALA B 1 214 ? 6.949 5.16 15.781 1 98.56 214 ALA B CA 1
ATOM 3367 C C . ALA B 1 214 ? 7.641 6.293 15.031 1 98.56 214 ALA B C 1
ATOM 3369 O O . ALA B 1 214 ? 7.312 7.469 15.234 1 98.56 214 ALA B O 1
ATOM 3370 N N . HIS B 1 215 ? 8.562 5.961 14.164 1 98.38 215 HIS B N 1
ATOM 3371 C CA . HIS B 1 215 ? 9.273 6.941 13.344 1 98.38 215 HIS B CA 1
ATOM 3372 C C . HIS B 1 215 ? 8.312 7.734 12.469 1 98.38 215 HIS B C 1
ATOM 3374 O O . HIS B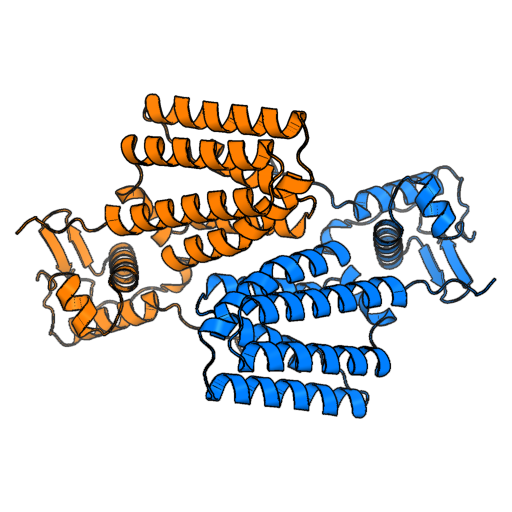 1 215 ? 8.375 8.969 12.43 1 98.38 215 HIS B O 1
ATOM 3380 N N . LEU B 1 216 ? 7.414 7.047 11.859 1 98 216 LEU B N 1
ATOM 3381 C CA . LEU B 1 216 ? 6.52 7.703 10.914 1 98 216 LEU B CA 1
ATOM 3382 C C . LEU B 1 216 ? 5.457 8.523 11.641 1 98 216 LEU B C 1
ATOM 3384 O O . LEU B 1 216 ? 5.031 9.57 11.148 1 98 216 LEU B O 1
ATOM 3388 N N . ARG B 1 217 ? 5.066 8.07 12.805 1 96.38 217 ARG B N 1
ATOM 3389 C CA . ARG B 1 217 ? 4.156 8.859 13.625 1 96.38 217 ARG B CA 1
ATOM 3390 C C . ARG B 1 217 ? 4.824 10.148 14.094 1 96.38 217 ARG B C 1
ATOM 3392 O O . ARG B 1 217 ? 4.199 11.219 14.094 1 96.38 217 ARG B O 1
ATOM 3399 N N . ALA B 1 218 ? 6.035 10.039 14.523 1 96.06 218 ALA B N 1
ATOM 3400 C CA . ALA B 1 218 ? 6.785 11.227 14.93 1 96.06 218 ALA B CA 1
ATOM 3401 C C . ALA B 1 218 ? 6.953 12.195 13.773 1 96.06 218 ALA B C 1
ATOM 3403 O O . ALA B 1 218 ? 6.848 13.414 13.953 1 96.06 218 ALA B O 1
ATOM 3404 N N . SER B 1 219 ? 7.27 11.656 12.602 1 94.81 219 SER B N 1
ATOM 3405 C CA . SER B 1 219 ? 7.395 12.477 11.406 1 94.81 219 SER B CA 1
ATOM 3406 C C . SER B 1 219 ? 6.082 13.18 11.078 1 94.81 219 SER B C 1
ATOM 3408 O O . SER B 1 219 ? 6.078 14.359 10.719 1 94.81 219 SER B O 1
ATOM 3410 N N . GLU B 1 220 ? 5 12.445 11.188 1 92.75 220 GLU B N 1
ATOM 3411 C CA . GLU B 1 220 ? 3.684 13.031 10.977 1 92.75 220 GLU B CA 1
ATOM 3412 C C . GLU B 1 220 ? 3.447 14.211 11.914 1 92.75 220 GLU B C 1
ATOM 3414 O O . GLU B 1 220 ? 2.965 15.258 11.492 1 92.75 220 GLU B O 1
ATOM 3419 N N . ALA B 1 221 ? 3.779 14.016 13.125 1 90.62 221 ALA B N 1
ATOM 3420 C CA . ALA B 1 221 ? 3.6 15.062 14.133 1 90.62 221 ALA B CA 1
ATOM 3421 C C . ALA B 1 221 ? 4.422 16.297 13.789 1 90.62 221 ALA B C 1
ATOM 3423 O O . ALA B 1 221 ? 3.949 17.422 13.945 1 90.62 221 ALA B O 1
ATOM 3424 N N . ARG B 1 222 ? 5.613 16.109 13.328 1 88.75 222 ARG B N 1
ATOM 3425 C CA . ARG B 1 222 ? 6.469 17.234 12.961 1 88.75 222 ARG B CA 1
ATOM 3426 C C . ARG B 1 222 ? 5.879 18 11.781 1 88.75 222 ARG B C 1
ATOM 3428 O O . ARG B 1 222 ? 5.941 19.234 11.742 1 88.75 222 ARG B O 1
ATOM 3435 N N . TRP B 1 223 ? 5.379 17.219 10.805 1 84 223 TRP B N 1
ATOM 3436 C CA . TRP B 1 223 ? 4.77 17.844 9.641 1 84 223 TRP B CA 1
ATOM 3437 C C . TRP B 1 223 ? 3.598 18.734 10.055 1 84 223 TRP B C 1
ATOM 3439 O O . TRP B 1 223 ? 3.438 19.844 9.539 1 84 223 TRP B O 1
ATOM 3449 N N . ILE B 1 224 ? 2.83 18.25 10.953 1 77.81 224 ILE B N 1
ATOM 3450 C CA . ILE B 1 224 ? 1.599 18.906 11.359 1 77.81 224 ILE B CA 1
ATOM 3451 C C . ILE B 1 224 ? 1.929 20.109 12.258 1 77.81 224 ILE B C 1
ATOM 3453 O O . ILE B 1 224 ? 1.312 21.172 12.141 1 77.81 224 ILE B O 1
ATOM 3457 N N . GLU B 1 225 ? 2.9 19.922 13.148 1 74.12 225 GLU B N 1
ATOM 3458 C CA . GLU B 1 225 ? 3.248 20.969 14.109 1 74.12 225 GLU B CA 1
ATOM 3459 C C . GLU B 1 225 ? 4.055 22.078 13.445 1 74.12 225 GLU B C 1
ATOM 3461 O O . GLU B 1 225 ? 3.988 23.234 13.867 1 74.12 225 GLU B O 1
ATOM 3466 N N . GLY B 1 226 ? 4.996 21.703 12.688 1 61.34 226 GLY B N 1
ATOM 3467 C CA . GLY B 1 226 ? 5.863 22.703 12.07 1 61.34 226 GLY B CA 1
ATOM 3468 C C . GLY B 1 226 ? 5.109 23.719 11.242 1 61.34 226 GLY B C 1
ATOM 3469 O O . GLY B 1 226 ? 5.664 24.75 10.867 1 61.34 226 GLY B O 1
ATOM 3470 N N . GLY B 1 227 ? 3.951 23.453 10.93 1 53.91 227 GLY B N 1
ATOM 3471 C CA . GLY B 1 227 ? 3.242 24.438 10.133 1 53.91 227 GLY B CA 1
ATOM 3472 C C . GLY B 1 227 ? 2.912 25.703 10.898 1 53.91 227 GLY B C 1
ATOM 3473 O O . GLY B 1 227 ? 3.756 26.594 11.031 1 53.91 227 GLY B O 1
ATOM 3474 N N . LEU B 1 228 ? 1.645 26 11.414 1 51.81 228 LEU B N 1
ATOM 3475 C CA . LEU B 1 228 ? 1.102 27.312 11.789 1 51.81 228 LEU B CA 1
ATOM 3476 C C . LEU B 1 228 ? 1.468 27.641 13.234 1 51.81 228 LEU B C 1
ATOM 3478 O O . LEU B 1 228 ? 0.878 27.109 14.172 1 51.81 228 LEU B O 1
ATOM 3482 N N . LYS B 1 229 ? 2.711 27.484 13.617 1 49.69 229 LYS B N 1
ATOM 3483 C CA . LYS B 1 229 ? 2.979 27.922 14.992 1 49.69 229 LYS B CA 1
ATOM 3484 C C . LYS B 1 229 ? 2.258 29.234 15.305 1 49.69 229 LYS B C 1
ATOM 3486 O O . LYS B 1 229 ? 2.4 30.219 14.57 1 49.69 229 LYS B O 1
ATOM 3491 N N . ALA B 1 230 ? 1.027 29.172 15.945 1 47.12 230 ALA B N 1
ATOM 3492 C CA . ALA B 1 230 ? 0.352 30.312 16.562 1 47.12 230 ALA B CA 1
ATOM 3493 C C . ALA B 1 230 ? 1.314 31.125 17.422 1 47.12 230 ALA B C 1
ATOM 3495 O O . ALA B 1 230 ? 2.275 30.578 17.969 1 47.12 230 ALA B O 1
ATOM 3496 N N . ASP B 1 231 ? 1.243 32.375 17.234 1 39.59 231 ASP B N 1
ATOM 3497 C CA . ASP B 1 231 ? 1.726 33.375 18.172 1 39.59 231 ASP B CA 1
ATOM 3498 C C . ASP B 1 231 ? 1.403 33 19.625 1 39.59 231 ASP B C 1
ATOM 3500 O O . ASP B 1 231 ? 0.295 32.531 19.906 1 39.59 231 ASP B O 1
ATOM 3504 N N . PRO B 1 232 ? 2.471 32.625 20.406 1 39 232 PRO B N 1
ATOM 3505 C CA . PRO B 1 232 ? 2.162 32.594 21.828 1 39 232 PRO B CA 1
ATOM 3506 C C . PRO B 1 232 ? 1.1 33.625 22.219 1 39 232 PRO B C 1
ATOM 3508 O O . PRO B 1 232 ? 0.965 34.656 21.562 1 39 232 PRO B O 1
ATOM 3511 N N . ASP B 1 233 ? -0.129 33.312 22.734 1 33.53 233 ASP B N 1
ATOM 3512 C CA . ASP B 1 233 ? -0.63 34.406 23.547 1 33.53 233 ASP B CA 1
ATOM 3513 C C . ASP B 1 233 ? 0.502 35.062 24.328 1 33.53 233 ASP B C 1
ATOM 3515 O O . ASP B 1 233 ? 1.41 34.406 24.812 1 33.53 233 ASP B O 1
#

pLDDT: mean 88.64, std 13.98, range [23.84, 98.88]

InterPro domains:
  IPR000524 Transcription regulator HTH, GntR [PF00392] (9-72)
  IPR000524 Transcription regulator HTH, GntR [PR00035] (32-46)
  IPR000524 Transcription regulator HTH, GntR [PR00035] (46-62)
  IPR000524 Transcription regulator HTH, GntR [PS50949] (7-75)
  IPR000524 Transcription regulator HTH, GntR [SM00345] (13-72)
  IPR000524 Transcription regulator HTH, GntR [cd07377] (9-73)
  IPR008920 Transcription regulator FadR/GntR, C-terminal [G3DSA:1.20.120.530] (83-224)
  IPR008920 Transcription regulator FadR/GntR, C-terminal [SSF48008] (89-224)
  IPR011711 GntR, C-terminal [PF07729] (92-217)
  IPR011711 GntR, C-terminal [SM00895] (92-218)
  IPR036388 Winged helix-like DNA-binding domain superfamily [G3DSA:1.10.10.10] (2-78)
  IPR036390 Winged helix DNA-binding domain superfamily [SSF46785] (3-76)

Solvent-accessible surface area (backbone atoms only — not comparable to full-atom values): 23683 Å² total; per-residue (Å²): 129,81,76,69,71,78,78,54,66,33,55,56,52,33,51,50,51,37,50,38,35,64,71,54,78,45,46,70,66,36,70,54,71,58,63,71,59,46,16,59,74,70,70,48,52,59,66,49,43,50,51,11,51,47,48,34,33,75,69,45,24,32,43,78,40,87,55,75,48,40,28,32,28,86,51,29,71,45,79,78,61,78,61,78,74,34,54,65,56,53,65,38,47,33,51,36,45,23,48,45,47,16,48,31,30,23,48,11,13,73,52,61,44,74,67,56,51,50,54,44,51,52,28,51,50,50,27,48,52,26,26,74,70,70,40,84,32,61,68,37,52,49,47,44,57,47,52,38,23,54,45,38,70,32,69,55,47,30,50,50,53,51,51,58,58,57,50,50,66,25,55,46,25,38,56,31,36,65,48,29,67,44,52,68,53,44,53,54,50,44,54,35,50,48,50,24,49,52,23,33,73,68,44,33,30,68,51,13,18,49,29,42,29,51,40,32,50,52,50,42,50,40,32,62,54,32,46,74,51,70,49,77,128,130,81,78,69,70,77,78,54,65,33,56,56,51,34,50,49,51,37,50,37,35,64,72,56,78,45,46,70,66,34,69,54,69,56,64,71,57,44,16,60,74,71,70,50,51,60,66,50,43,50,50,11,52,47,49,33,32,76,68,45,24,30,42,77,40,87,55,75,47,40,28,33,29,86,51,30,69,46,79,77,60,77,60,79,73,34,52,65,55,51,64,40,46,33,51,36,44,25,49,45,48,16,47,33,31,23,48,12,13,74,52,62,44,73,66,57,51,49,54,44,51,52,29,52,51,50,26,47,53,25,25,75,70,71,40,84,33,60,69,37,51,50,48,42,57,47,51,39,24,54,45,38,70,32,69,54,48,30,51,50,52,51,53,57,58,55,50,48,66,26,56,47,26,37,57,31,36,66,48,29,67,44,52,69,53,42,54,55,49,44,52,35,51,49,49,24,50,51,21,32,73,69,43,33,30,68,52,13,18,50,30,44,28,52,41,32,52,53,50,42,50,40,32,60,56,31,44,77,51,71,49,75,130

Radius of gyration: 25.5 Å; Cα contacts (8 Å, |Δi|>4): 723; chains: 2; bounding box: 52×81×57 Å